Protein AF-0000000078521723 (afdb_homodimer)

Organism: Penicillium expansum (NCBI:txid27334)

Radius of gyration: 30.72 Å; Cα contacts (8 Å, |Δi|>4): 1959; chains: 2; bounding box: 68×156×64 Å

Secondary structure (DSSP, 8-state):
---------------------------------EEEEEE-SSSS---EEEE-TTS-EEEE-TT-SEEEEE-SS-EEEEEE-TT-SEEEEEEEEETTEEEEEEE-EETTEE-TT--EEEEEE-TT-----TTS-S-----EEEEEEE-TT-S-EEEEEESSTT--SEEEEEETTTTEEEEEETTT--EEEEE--GGGS--SSS-S--EEEEEEETTEEEEEETTTTEEEEEEB-TTT--B-S--EEEESS-----EEE-TTSSEEEEEETTTTEEEEEETTTTEEEEEEE-GGGTT--EEEE--STTTTTEEEEEEES-EETTTTEE-TT--EEEEEEE--/---------------------------------EEEEEE-SSSS---EEEE-TTS-EEEE-TT-SEEEEE-SS-EEEEEE-TT-SEEEEEEEEETTEEEEEEE-EETTEE-TT--EEEEEE-TT-----TTS-SS----EEEEEEE-TT-S-EEEEEESSTT-SSEEEEEETTTTEEEEEETTT--EEEEE--GGGS--SSS-S--EEEEEEETTEEEEEETTTTEEEEEEB-TTT--B-S--EEEESS-----EEE-TTSSEEEEEETTTTEEEEEETTTTEEEEEEE-GGGTT--EEEE--STTTTTEEEEEEES-EETTTTEE-TT--EEEEEEE--

Nearest PDB structures (foldseek):
  5b4x-assembly2_D  TM=8.135E-01  e=2.264E-08  Homo sapiens
  3p5c-assembly1_L  TM=7.476E-01  e=1.886E-07  Homo sapiens
  4qrj-assembly2_B  TM=5.671E-01  e=1.751E-06  Bacteroides uniformis ATCC 8492
  4ozu-assembly1_A  TM=4.598E-01  e=3.880E-05  Toxoplasma gondii
  2vdu-assembly2_B  TM=4.667E-01  e=4.567E-05  Saccharomyces cerevisiae

Sequence (680 aa):
MFATASILPALGVITLLLQASVVSSYPKTTTYPLTVIDEFTVPLTFENIATRHNGHLIVSSTASPTLYQVSPLEVVAIANIPGTTGLLGIAELEQDIFYVVAANVSSTSATPGSNAVWKVDLRGSASCSARKRASSLSATTSLVANITSAQLLNGMCRLEPNNNSTLLIADSAAGNVVKLNVETGAYETIIDEKSMKRLETGLQVAVNGIHVHESDLYFTNLNQGVFAKIPIELHNGTATGPTEVIVNNTAGDDFTMSKDGKKAWIAMNGQHSLVEVDVPGKTARVVVDSTYLASASAVSFGRTRLDRDSLYISSAGTLDPTLTRNSTATGGIVVRVDLPMFATASILPALGVITLLLQASVVSSYPKTTTYPLTVIDEFTVPLTFENIATRHNGHLIVSSTASPTLYQVSPLEVVAIANIPGTTGLLGIAELEQDIFYVVAANVSSTSATPGSNAVWKVDLRGSASCSARKRASSLSATTSLVANITSAQLLNGMCRLEPNNNSTLLIADSAAGNVVKLNVETGAYETIIDEKSMKRLETGLQVAVNGIHVHESDLYFTNLNQGVFAKIPIELHNGTATGPTEVIVNNTAGDDFTMSKDGKKAWIAMNGQHSLVEVDVPGKTARVVVDSTYLASASAVSFGRTRLDRDSLYISSAGTLDPTLTRNSTATGGIVVRVDLP

pLDDT: mean 86.61, std 20.84, range [22.61, 98.94]

Solvent-accessible surface area (backbone atoms only — not comparable to full-atom values): 33974 Å² total; per-residue (Å²): 138,82,78,78,79,79,79,75,79,80,79,75,76,77,75,75,73,74,72,74,71,77,70,74,78,64,72,94,53,81,62,48,51,74,43,82,46,47,78,30,77,71,46,49,36,24,39,15,42,41,55,38,77,80,52,35,31,37,38,20,9,55,70,28,34,45,34,32,33,47,38,45,87,49,73,45,55,31,38,74,51,80,95,38,40,8,21,32,16,55,34,66,52,46,92,51,32,31,36,36,31,32,22,36,58,52,94,62,36,28,48,81,50,42,27,29,37,30,38,38,40,39,72,78,46,55,89,68,65,81,79,80,58,77,79,49,62,56,38,52,70,46,82,42,33,75,40,49,88,46,43,23,65,31,20,31,23,45,53,41,96,87,37,67,43,41,36,38,31,19,18,17,52,70,8,31,31,33,37,33,33,62,83,78,37,50,68,46,81,54,44,76,48,77,84,24,31,55,59,96,57,74,62,60,37,4,17,27,14,42,45,53,53,87,54,27,40,33,34,18,12,31,31,68,11,25,33,30,34,28,35,31,39,72,90,77,59,37,65,75,57,70,74,44,77,47,40,68,88,34,44,20,32,16,48,39,64,43,94,85,60,47,35,34,41,29,14,20,46,72,63,17,24,35,32,37,31,37,51,88,75,42,43,72,42,63,28,34,81,40,75,72,21,17,25,11,22,12,31,25,57,36,59,17,49,77,32,59,58,25,35,36,32,17,3,10,26,47,65,29,74,92,62,76,32,33,39,91,85,33,10,18,25,37,35,37,35,42,60,134,137,84,79,78,79,77,78,75,79,79,78,75,78,77,75,77,73,75,74,73,72,76,70,73,77,63,72,93,50,77,63,48,51,73,44,81,47,47,78,30,77,71,47,47,36,23,38,15,44,41,56,38,76,78,53,35,32,38,38,20,9,54,69,28,33,46,33,32,34,47,38,48,86,47,73,43,56,30,39,73,51,83,96,38,42,8,20,32,16,55,33,66,53,46,92,51,33,31,36,36,31,34,21,36,58,52,94,62,36,29,48,83,51,42,26,28,36,31,37,39,40,40,73,80,45,55,86,68,66,80,79,80,57,78,84,48,61,55,37,51,72,45,81,41,34,75,40,49,88,46,43,23,64,32,21,32,25,45,52,43,95,88,39,66,44,40,36,39,31,19,18,16,50,69,8,32,31,34,37,36,33,61,84,77,37,49,67,46,80,55,44,78,48,76,84,24,31,54,60,96,58,74,62,58,37,5,18,27,14,44,44,53,54,90,54,28,41,32,35,18,14,30,30,69,11,26,33,31,35,29,35,31,40,72,91,76,60,36,65,75,55,71,75,43,76,47,40,68,87,33,45,19,31,17,49,38,63,44,95,85,58,48,35,34,41,30,14,21,46,72,62,16,24,36,32,38,30,38,51,86,74,42,42,74,43,58,29,33,81,40,73,72,21,17,25,10,22,12,31,26,57,37,58,17,49,77,30,60,58,25,34,38,32,16,3,9,28,48,65,29,75,92,62,76,32,32,38,88,86,33,9,18,26,37,34,37,35,42,58,131

InterPro domains:
  IPR011042 Six-bladed beta-propeller, TolB-like [G3DSA:2.120.10.30] (28-340)
  IPR052998 Hetero-Diels-Alderase-like [PTHR42060] (20-339)

Structure (mmCIF, N/CA/C/O backbone):
data_AF-0000000078521723-model_v1
#
loop_
_entity.id
_entity.type
_entity.pdbx_description
1 polymer 'Six-bladed beta-propeller, TolB-like protein'
#
loop_
_atom_site.group_PDB
_atom_site.id
_atom_site.type_symbol
_atom_site.label_atom_id
_atom_site.label_alt_id
_atom_site.label_comp_id
_atom_site.label_asym_id
_atom_site.label_entity_id
_atom_site.label_seq_id
_atom_site.pdbx_PDB_ins_code
_atom_site.Cartn_x
_atom_site.Cartn_y
_atom_site.Cartn_z
_atom_site.occupancy
_atom_site.B_iso_or_equiv
_atom_site.auth_seq_id
_atom_site.auth_comp_id
_atom_site.auth_asym_id
_atom_site.auth_atom_id
_atom_site.pdbx_PDB_model_num
ATOM 1 N N . MET A 1 1 ? 43.062 -75.188 13.734 1 26.23 1 MET A N 1
ATOM 2 C CA . MET A 1 1 ? 43.219 -73.812 14.242 1 26.23 1 MET A CA 1
ATOM 3 C C . MET A 1 1 ? 42.969 -72.812 13.125 1 26.23 1 MET A C 1
ATOM 5 O O . MET A 1 1 ? 43.875 -72.562 12.336 1 26.23 1 MET A O 1
ATOM 9 N N . PHE A 1 2 ? 41.75 -72.812 12.484 1 22.61 2 PHE A N 1
ATOM 10 C CA . PHE A 1 2 ? 41.25 -72.188 11.258 1 22.61 2 PHE A CA 1
ATOM 11 C C . PHE A 1 2 ? 41.156 -70.688 11.406 1 22.61 2 PHE A C 1
ATOM 13 O O . PHE A 1 2 ? 40.5 -70.188 12.305 1 22.61 2 PHE A O 1
ATOM 20 N N . ALA A 1 3 ? 42.312 -70 11.094 1 30 3 ALA A N 1
ATOM 21 C CA . ALA A 1 3 ? 42.594 -68.562 11.055 1 30 3 ALA A CA 1
ATOM 22 C C . ALA A 1 3 ? 41.594 -67.812 10.18 1 30 3 ALA A C 1
ATOM 24 O O . ALA A 1 3 ? 41.469 -68.062 8.977 1 30 3 ALA A O 1
ATOM 25 N N . THR A 1 4 ? 40.344 -67.562 10.703 1 29.31 4 THR A N 1
ATOM 26 C CA . THR A 1 4 ? 39.219 -66.875 10.008 1 29.31 4 THR A CA 1
ATOM 27 C C . THR A 1 4 ? 39.625 -65.5 9.508 1 29.31 4 THR A C 1
ATOM 29 O O . THR A 1 4 ? 40.125 -64.688 10.281 1 29.31 4 THR A O 1
ATOM 32 N N . ALA A 1 5 ? 40.094 -65.375 8.266 1 33.34 5 ALA A N 1
ATOM 33 C CA . ALA A 1 5 ? 40.562 -64.188 7.531 1 33.34 5 ALA A CA 1
ATOM 34 C C . ALA A 1 5 ? 39.5 -63.094 7.496 1 33.34 5 ALA A C 1
ATOM 36 O O . ALA A 1 5 ? 38.375 -63.312 7.02 1 33.34 5 ALA A O 1
ATOM 37 N N . SER A 1 6 ? 39.406 -62.219 8.477 1 30.69 6 SER A N 1
ATOM 38 C CA . SER A 1 6 ? 38.5 -61.062 8.664 1 30.69 6 SER A CA 1
ATOM 39 C C . SER A 1 6 ? 38.625 -60.094 7.504 1 30.69 6 SER A C 1
ATOM 41 O O . SER A 1 6 ? 39.719 -59.562 7.238 1 30.69 6 SER A O 1
ATOM 43 N N . ILE A 1 7 ? 37.969 -60.281 6.359 1 32.66 7 ILE A N 1
ATOM 44 C CA . ILE A 1 7 ? 38 -59.375 5.195 1 32.66 7 ILE A CA 1
ATOM 45 C C . ILE A 1 7 ? 37.469 -58 5.594 1 32.66 7 ILE A C 1
ATOM 47 O O . ILE A 1 7 ? 36.312 -57.875 6.062 1 32.66 7 ILE A O 1
ATOM 51 N N . LEU A 1 8 ? 38.281 -57.062 6.043 1 32.5 8 LEU A N 1
ATOM 52 C CA . LEU A 1 8 ? 37.906 -55.719 6.402 1 32.5 8 LEU A CA 1
ATOM 53 C C . LEU A 1 8 ? 37.312 -54.969 5.203 1 32.5 8 LEU A C 1
ATOM 55 O O . LEU A 1 8 ? 37.906 -54.969 4.125 1 32.5 8 LEU A O 1
ATOM 59 N N . PRO A 1 9 ? 35.969 -54.719 5.156 1 32.53 9 PRO A N 1
ATOM 60 C CA . PRO A 1 9 ? 35.312 -54 4.051 1 32.53 9 PRO A CA 1
ATOM 61 C C . PRO A 1 9 ? 35.906 -52.625 3.803 1 32.53 9 PRO A C 1
ATOM 63 O O . PRO A 1 9 ? 36.406 -52 4.734 1 32.53 9 PRO A O 1
ATOM 66 N N . ALA A 1 10 ? 36.594 -52.375 2.668 1 32.25 10 ALA A N 1
ATOM 67 C CA . ALA A 1 10 ? 37.125 -51.094 2.176 1 32.25 10 ALA A CA 1
ATOM 68 C C . ALA A 1 10 ? 36.031 -50.031 2.188 1 32.25 10 ALA A C 1
ATOM 70 O O . ALA A 1 10 ? 34.938 -50.219 1.638 1 32.25 10 ALA A O 1
ATOM 71 N N . LEU A 1 11 ? 35.969 -49.156 3.219 1 31.72 11 LEU A N 1
ATOM 72 C CA . LEU A 1 11 ? 35.156 -47.969 3.338 1 31.72 11 LEU A CA 1
ATOM 73 C C . LEU A 1 11 ? 35.344 -47.062 2.131 1 31.72 11 LEU A C 1
ATOM 75 O O . LEU A 1 11 ? 36.438 -46.531 1.922 1 31.72 11 LEU A O 1
ATOM 79 N N . GLY A 1 12 ? 34.656 -47.344 0.99 1 28.91 12 GLY A N 1
ATOM 80 C CA . GLY A 1 12 ? 34.656 -46.406 -0.133 1 28.91 12 GLY A CA 1
ATOM 81 C C . GLY A 1 12 ? 34.312 -45 0.262 1 28.91 12 GLY A C 1
ATOM 82 O O . GLY A 1 12 ? 33.312 -44.75 0.897 1 28.91 12 GLY A O 1
ATOM 83 N N . VAL A 1 13 ? 35.375 -44.125 0.455 1 32.94 13 VAL A N 1
ATOM 84 C CA . VAL A 1 13 ? 35.219 -42.719 0.673 1 32.94 13 VAL A CA 1
ATOM 85 C C . VAL A 1 13 ? 34.375 -42.094 -0.443 1 32.94 13 VAL A C 1
ATOM 87 O O . VAL A 1 13 ? 34.75 -42.156 -1.616 1 32.94 13 VAL A O 1
ATOM 90 N N . ILE A 1 14 ? 33.094 -42 -0.205 1 30.11 14 ILE A N 1
ATOM 91 C CA . ILE A 1 14 ? 32.219 -41.219 -1.077 1 30.11 14 ILE A CA 1
ATOM 92 C C . ILE A 1 14 ? 32.75 -39.781 -1.126 1 30.11 14 ILE A C 1
ATOM 94 O O . ILE A 1 14 ? 32.812 -39.094 -0.101 1 30.11 14 ILE A O 1
ATOM 98 N N . THR A 1 15 ? 33.656 -39.5 -2.084 1 32.62 15 THR A N 1
ATOM 99 C CA . THR A 1 15 ? 34 -38.125 -2.355 1 32.62 15 THR A CA 1
ATOM 100 C C . THR A 1 15 ? 32.75 -37.281 -2.652 1 32.62 15 THR A C 1
ATOM 102 O O . THR A 1 15 ? 32.062 -37.562 -3.627 1 32.62 15 THR A O 1
ATOM 105 N N . LEU A 1 16 ? 32.25 -36.719 -1.622 1 30.48 16 LEU A N 1
ATOM 106 C CA . LEU A 1 16 ? 31.266 -35.656 -1.803 1 30.48 16 LEU A CA 1
ATOM 107 C C . LEU A 1 16 ? 31.797 -34.594 -2.742 1 30.48 16 LEU A C 1
ATOM 109 O O . LEU A 1 16 ? 32.75 -33.875 -2.406 1 30.48 16 LEU A O 1
ATOM 113 N N . LEU A 1 17 ? 31.656 -34.875 -4.023 1 32.88 17 LEU A N 1
ATOM 114 C CA . LEU A 1 17 ? 31.875 -33.781 -4.949 1 32.88 17 LEU A CA 1
ATOM 115 C C . LEU A 1 17 ? 31.016 -32.562 -4.559 1 32.88 17 LEU A C 1
ATOM 117 O O . LEU A 1 17 ? 29.781 -32.656 -4.57 1 32.88 17 LEU A O 1
ATOM 121 N N . LEU A 1 18 ? 31.625 -31.672 -3.826 1 33.16 18 LEU A N 1
ATOM 122 C CA . LEU A 1 18 ? 31.094 -30.328 -3.682 1 33.16 18 LEU A CA 1
ATOM 123 C C . LEU A 1 18 ? 30.781 -29.703 -5.047 1 33.16 18 LEU A C 1
ATOM 125 O O . LEU A 1 18 ? 31.703 -29.438 -5.828 1 33.16 18 LEU A O 1
ATOM 129 N N . GLN A 1 19 ? 29.688 -30.016 -5.582 1 27.45 19 GLN A N 1
ATOM 130 C CA . GLN A 1 19 ? 29.281 -29.172 -6.699 1 27.45 19 GLN A CA 1
ATOM 131 C C . GLN A 1 19 ? 29.328 -27.703 -6.316 1 27.45 19 GLN A C 1
ATOM 133 O O . GLN A 1 19 ? 28.641 -27.266 -5.387 1 27.45 19 GLN A O 1
ATOM 138 N N . ALA A 1 20 ? 30.453 -27.047 -6.746 1 34.84 20 ALA A N 1
ATOM 139 C CA . ALA A 1 20 ? 30.484 -25.594 -6.785 1 34.84 20 ALA A CA 1
ATOM 140 C C . ALA A 1 20 ? 29.234 -25.031 -7.441 1 34.84 20 ALA A C 1
ATOM 142 O O . ALA A 1 20 ? 28.969 -25.266 -8.625 1 34.84 20 ALA A O 1
ATOM 143 N N . SER A 1 21 ? 28.281 -24.719 -6.613 1 31.94 21 SER A N 1
ATOM 144 C CA . SER A 1 21 ? 27.188 -23.875 -7.121 1 31.94 21 SER A CA 1
ATOM 145 C C . SER A 1 21 ? 27.734 -22.734 -7.977 1 31.94 21 SER A C 1
ATOM 147 O O . SER A 1 21 ? 28.562 -21.938 -7.512 1 31.94 21 SER A O 1
ATOM 149 N N . VAL A 1 22 ? 27.828 -22.953 -9.188 1 34.53 22 VAL A N 1
ATOM 150 C CA . VAL A 1 22 ? 28.078 -21.812 -10.062 1 34.53 22 VAL A CA 1
ATOM 151 C C . VAL A 1 22 ? 27.141 -20.656 -9.68 1 34.53 22 VAL A C 1
ATOM 153 O O . VAL A 1 22 ? 25.922 -20.75 -9.867 1 34.53 22 VAL A O 1
ATOM 156 N N . VAL A 1 23 ? 27.625 -19.875 -8.727 1 36.44 23 VAL A N 1
ATOM 157 C CA . VAL A 1 23 ? 27.016 -18.562 -8.547 1 36.44 23 VAL A CA 1
ATOM 158 C C . VAL A 1 23 ? 27.125 -17.766 -9.844 1 36.44 23 VAL A C 1
ATOM 160 O O . VAL A 1 23 ? 28.234 -17.406 -10.266 1 36.44 23 VAL A O 1
ATOM 163 N N . SER A 1 24 ? 26.25 -18 -10.742 1 36.44 24 SER A N 1
ATOM 164 C CA . SER A 1 24 ? 26.219 -17 -11.805 1 36.44 24 SER A CA 1
ATOM 165 C C . SER A 1 24 ? 26.25 -15.594 -11.227 1 36.44 24 SER A C 1
ATOM 167 O O . SER A 1 24 ? 25.453 -15.25 -10.352 1 36.44 24 SER A O 1
ATOM 169 N N . SER A 1 25 ? 27.375 -15.008 -11.273 1 38.09 25 SER A N 1
ATOM 170 C CA . SER A 1 25 ? 27.594 -13.625 -10.867 1 38.09 25 SER A CA 1
ATOM 171 C C . SER A 1 25 ? 26.641 -12.68 -11.586 1 38.09 25 SER A C 1
ATOM 173 O O . SER A 1 25 ? 26.828 -12.383 -12.766 1 38.09 25 SER A O 1
ATOM 175 N N . TYR A 1 26 ? 25.422 -12.68 -11.289 1 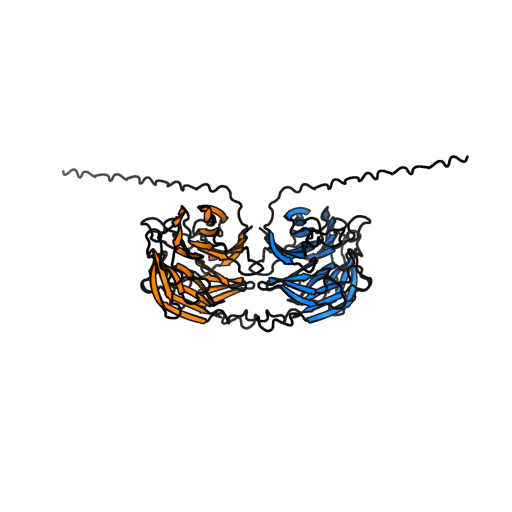42.16 26 TYR A N 1
ATOM 176 C CA . TYR A 1 26 ? 24.641 -11.555 -11.773 1 42.16 26 TYR A CA 1
ATOM 177 C C . TYR A 1 26 ? 25.203 -10.234 -11.266 1 42.16 26 TYR A C 1
ATOM 179 O O . TYR A 1 26 ? 25.656 -10.141 -10.125 1 42.16 26 TYR A O 1
ATOM 187 N N . PRO A 1 27 ? 25.656 -9.297 -12.109 1 42.06 27 PRO A N 1
ATOM 188 C CA . PRO A 1 27 ? 26.109 -8 -11.594 1 42.06 27 PRO A CA 1
ATOM 189 C C . PRO A 1 27 ? 25.172 -7.43 -10.531 1 42.06 27 PRO A C 1
ATOM 191 O O . PRO A 1 27 ? 23.969 -7.711 -10.547 1 42.06 27 PRO A O 1
ATOM 194 N N . LYS A 1 28 ? 25.797 -6.832 -9.547 1 44.66 28 LYS A N 1
ATOM 195 C CA . LYS A 1 28 ? 25.109 -6.27 -8.391 1 44.66 28 LYS A CA 1
ATOM 196 C C . LYS A 1 28 ? 24.141 -5.16 -8.82 1 44.66 28 LYS A C 1
ATOM 198 O O . LYS A 1 28 ? 24.578 -4.066 -9.18 1 44.66 28 LYS A O 1
ATOM 203 N N . THR A 1 29 ? 23.031 -5.41 -9.719 1 50.5 29 THR A N 1
ATOM 204 C CA . THR A 1 29 ? 21.938 -4.582 -10.219 1 50.5 29 THR A CA 1
ATOM 205 C C . THR A 1 29 ? 21.156 -3.977 -9.062 1 50.5 29 THR A C 1
ATOM 207 O O . THR A 1 29 ? 21.203 -4.477 -7.938 1 50.5 29 THR A O 1
ATOM 210 N N . THR A 1 30 ? 20.547 -2.877 -9.406 1 59.28 30 THR A N 1
ATOM 211 C CA . THR A 1 30 ? 19.656 -2.049 -8.609 1 59.28 30 THR A CA 1
ATOM 212 C C . THR A 1 30 ? 18.562 -2.9 -7.953 1 59.28 30 THR A C 1
ATOM 214 O O . THR A 1 30 ? 17.812 -3.584 -8.641 1 59.28 30 THR A O 1
ATOM 217 N N . THR A 1 31 ? 18.625 -3.146 -6.645 1 83.44 31 THR A N 1
ATOM 218 C CA . THR A 1 31 ? 17.719 -3.947 -5.828 1 83.44 31 THR A CA 1
ATOM 219 C C . THR A 1 31 ? 16.422 -3.191 -5.562 1 83.44 31 THR A C 1
ATOM 221 O O . THR A 1 31 ? 16.438 -2.008 -5.219 1 83.44 31 THR A O 1
ATOM 224 N N . TYR A 1 32 ? 15.273 -3.754 -6.164 1 92.62 32 TYR A N 1
ATOM 225 C CA . TYR A 1 32 ? 13.953 -3.215 -5.836 1 92.62 32 TYR A CA 1
ATOM 226 C C . TYR A 1 32 ? 13.734 -3.205 -4.328 1 92.62 32 TYR A C 1
ATOM 228 O O . TYR A 1 32 ? 14.25 -4.059 -3.611 1 92.62 32 TYR A O 1
ATOM 236 N N . PRO A 1 33 ? 13.055 -2.113 -3.891 1 90.75 33 PRO A N 1
ATOM 237 C CA . PRO A 1 33 ? 12.742 -2.076 -2.457 1 90.75 33 PRO A CA 1
ATOM 238 C C . PRO A 1 33 ? 11.758 -3.164 -2.037 1 90.75 33 PRO A C 1
ATOM 240 O O . PRO A 1 33 ? 10.75 -3.381 -2.715 1 90.75 33 PRO A O 1
ATOM 243 N N . LEU A 1 34 ? 12.047 -3.848 -0.942 1 93.94 34 LEU A N 1
ATOM 244 C CA . 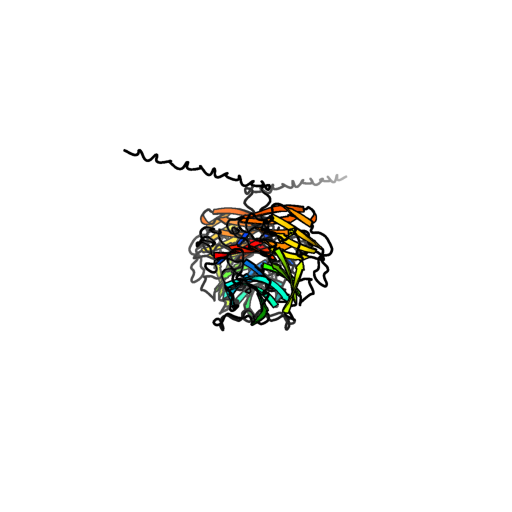LEU A 1 34 ? 11.195 -4.891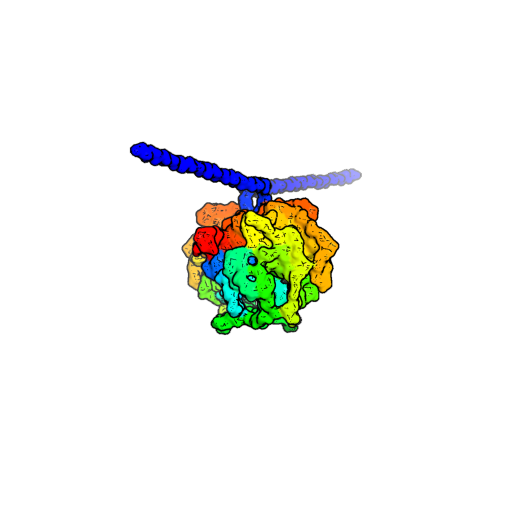 -0.384 1 93.94 34 LEU A CA 1
ATOM 245 C C . LEU A 1 34 ? 10.664 -4.484 0.987 1 93.94 34 LEU A C 1
ATOM 247 O O . LEU A 1 34 ? 11.414 -3.973 1.82 1 93.94 34 LEU A O 1
ATOM 251 N N . THR A 1 35 ? 9.367 -4.582 1.174 1 93 35 THR A N 1
ATOM 252 C CA . THR A 1 35 ? 8.703 -4.371 2.455 1 93 35 THR A CA 1
ATOM 253 C C . THR A 1 35 ? 7.984 -5.637 2.91 1 93 35 THR A C 1
ATOM 255 O O . THR A 1 35 ? 7.258 -6.258 2.133 1 93 35 THR A O 1
ATOM 258 N N . VAL A 1 36 ? 8.219 -6.059 4.168 1 92.88 36 VAL A N 1
ATOM 259 C CA . VAL A 1 36 ? 7.508 -7.211 4.715 1 92.88 36 VAL A CA 1
ATOM 260 C C . VAL A 1 36 ? 6.094 -6.801 5.121 1 92.88 36 VAL A C 1
ATOM 262 O O . VAL A 1 36 ? 5.914 -5.906 5.949 1 92.88 36 VAL A O 1
ATOM 265 N N . ILE A 1 37 ? 5.113 -7.418 4.535 1 94.94 37 ILE A N 1
ATOM 266 C CA . ILE A 1 37 ? 3.717 -7.121 4.836 1 94.94 37 ILE A CA 1
ATOM 267 C C . ILE A 1 37 ? 3.279 -7.898 6.074 1 94.94 37 ILE A C 1
ATOM 269 O O . ILE A 1 37 ? 2.627 -7.344 6.965 1 94.94 37 ILE A O 1
ATOM 273 N N . ASP A 1 38 ? 3.6 -9.18 6.062 1 90.75 38 ASP A N 1
ATOM 274 C CA . ASP A 1 38 ? 3.234 -9.977 7.23 1 90.75 38 ASP A CA 1
ATOM 275 C C . ASP A 1 38 ? 4.012 -11.289 7.262 1 90.75 38 ASP A C 1
ATOM 277 O O . ASP A 1 38 ? 4.461 -11.781 6.223 1 90.75 38 ASP A O 1
ATOM 281 N N . GLU A 1 39 ? 4.16 -11.75 8.461 1 88.5 39 GLU A N 1
ATOM 282 C CA . GLU A 1 39 ? 4.715 -13.07 8.75 1 88.5 39 GLU A CA 1
ATOM 283 C C . GLU A 1 39 ? 3.754 -13.906 9.586 1 88.5 39 GLU A C 1
ATOM 285 O O . GLU A 1 39 ? 3.285 -13.461 10.641 1 88.5 39 GLU A O 1
ATOM 290 N N . PHE A 1 40 ? 3.584 -15.109 9.078 1 85.88 40 PHE A N 1
ATOM 291 C CA . PHE A 1 40 ? 2.619 -15.984 9.727 1 85.88 40 PHE A CA 1
ATOM 292 C C . PHE A 1 40 ? 3.326 -17.109 10.477 1 85.88 40 PHE A C 1
ATOM 294 O O . PHE A 1 40 ? 4.387 -17.578 10.055 1 85.88 40 PHE A O 1
ATOM 301 N N . THR A 1 41 ? 2.689 -17.469 11.578 1 81.06 41 THR A N 1
ATOM 302 C CA . THR A 1 41 ? 3.186 -18.656 12.258 1 81.06 41 THR A CA 1
ATOM 303 C C . THR A 1 41 ? 2.619 -19.922 11.617 1 81.06 41 THR A C 1
ATOM 305 O O . THR A 1 41 ? 3.312 -20.938 11.516 1 81.06 41 THR A O 1
ATOM 308 N N . VAL A 1 42 ? 1.354 -19.828 11.289 1 81.44 42 VAL A N 1
ATOM 309 C CA . VAL A 1 42 ? 0.663 -20.891 10.555 1 81.44 42 VAL A CA 1
ATOM 310 C C . VAL A 1 42 ? -0.197 -20.281 9.453 1 81.44 42 VAL A C 1
ATOM 312 O O . VAL A 1 42 ? -0.833 -19.25 9.656 1 81.44 42 VAL A O 1
ATOM 315 N N . PRO A 1 43 ? -0.241 -20.859 8.32 1 83.75 43 PRO A N 1
ATOM 316 C CA . PRO A 1 43 ? 0.446 -22.078 7.891 1 83.75 43 PRO A CA 1
ATOM 317 C C . PRO A 1 43 ? 1.94 -21.859 7.66 1 83.75 43 PRO A C 1
ATOM 319 O O . PRO A 1 43 ? 2.41 -20.719 7.652 1 83.75 43 PRO A O 1
ATOM 322 N N . LEU A 1 44 ? 2.609 -22.938 7.379 1 78.56 44 LEU A N 1
ATOM 323 C CA . LEU A 1 44 ? 4.066 -22.938 7.332 1 78.56 44 LEU A CA 1
ATOM 324 C C . LEU A 1 44 ? 4.566 -22.328 6.023 1 78.56 44 LEU A C 1
ATOM 326 O O . LEU A 1 44 ? 5.738 -21.969 5.914 1 78.56 44 LEU A O 1
ATOM 330 N N . THR A 1 45 ? 3.75 -22.297 5.102 1 88.56 45 THR A N 1
ATOM 331 C CA . THR A 1 45 ? 4.16 -21.734 3.818 1 88.56 45 THR A CA 1
ATOM 332 C C . THR A 1 45 ? 2.965 -21.141 3.078 1 88.56 45 THR A C 1
ATOM 334 O O . THR A 1 45 ? 1.821 -21.531 3.328 1 88.56 45 THR A O 1
ATOM 337 N N . PHE A 1 46 ? 3.314 -20.234 2.205 1 94.75 46 PHE A N 1
ATOM 338 C CA . PHE A 1 46 ? 2.342 -19.812 1.202 1 94.75 46 PHE A CA 1
ATOM 339 C C . PHE A 1 46 ? 2.777 -20.25 -0.19 1 94.75 46 PHE A C 1
ATOM 341 O O . PHE A 1 46 ? 3.961 -20.188 -0.526 1 94.75 46 PHE A O 1
ATOM 348 N N . GLU A 1 47 ? 1.801 -20.75 -0.885 1 95.88 47 GLU A N 1
ATOM 349 C CA . GLU A 1 47 ? 2.09 -21.344 -2.186 1 95.88 47 GLU A CA 1
ATOM 350 C C . GLU A 1 47 ? 1.725 -20.391 -3.322 1 95.88 47 GLU A C 1
ATOM 352 O O . GLU A 1 47 ? 2.371 -20.391 -4.371 1 95.88 47 GLU A O 1
ATOM 357 N N . ASN A 1 48 ? 0.636 -19.75 -3.227 1 98.69 48 ASN A N 1
ATOM 358 C CA . ASN A 1 48 ? 0.195 -18.828 -4.273 1 98.69 48 ASN A CA 1
ATOM 359 C C . ASN A 1 48 ? -0.459 -17.578 -3.689 1 98.69 48 ASN A C 1
ATOM 361 O O . ASN A 1 48 ? -0.825 -17.562 -2.514 1 98.69 48 ASN A O 1
ATOM 365 N N . ILE A 1 49 ? -0.487 -16.547 -4.543 1 98.81 49 ILE A N 1
ATOM 366 C CA . ILE A 1 49 ? -1.039 -15.266 -4.121 1 98.81 49 ILE A CA 1
ATOM 367 C C . ILE A 1 49 ? -1.779 -14.617 -5.285 1 98.81 49 ILE A C 1
ATOM 369 O O . ILE A 1 49 ? -1.337 -14.695 -6.434 1 98.81 49 ILE A O 1
ATOM 373 N N . ALA A 1 50 ? -2.898 -14.047 -5 1 98.81 50 ALA A N 1
ATOM 374 C CA . ALA A 1 50 ? -3.67 -13.242 -5.941 1 98.81 50 ALA A CA 1
ATOM 375 C C . ALA A 1 50 ? -4.16 -11.953 -5.285 1 98.81 50 ALA A C 1
ATOM 377 O O . ALA A 1 50 ? -4.402 -11.914 -4.078 1 98.81 50 ALA A O 1
ATOM 378 N N . THR A 1 51 ? -4.238 -10.961 -6.098 1 98.44 51 THR A N 1
ATOM 379 C CA . THR A 1 51 ? -4.703 -9.664 -5.617 1 98.44 51 THR A CA 1
ATOM 380 C C . THR A 1 51 ? -6.129 -9.398 -6.082 1 98.44 51 THR A C 1
ATOM 382 O O . THR A 1 51 ? -6.43 -9.492 -7.273 1 98.44 51 THR A O 1
ATOM 385 N N . ARG A 1 52 ? -7.027 -9.062 -5.145 1 97.12 52 ARG A N 1
ATOM 386 C CA . ARG A 1 52 ? -8.383 -8.648 -5.484 1 97.12 52 ARG A CA 1
ATOM 387 C C . ARG A 1 52 ? -8.398 -7.227 -6.043 1 97.12 52 ARG A C 1
ATOM 389 O O . ARG A 1 52 ? -7.449 -6.469 -5.852 1 97.12 52 ARG A O 1
ATOM 396 N N . HIS A 1 53 ? -9.562 -6.926 -6.668 1 95.75 53 HIS A N 1
ATOM 397 C CA . HIS A 1 53 ? -9.68 -5.605 -7.277 1 95.75 53 HIS A CA 1
ATOM 398 C C . HIS A 1 53 ? -9.594 -4.504 -6.227 1 95.75 53 HIS A C 1
ATOM 400 O O . HIS A 1 53 ? -9.195 -3.377 -6.531 1 95.75 53 HIS A O 1
ATOM 406 N N . ASN A 1 54 ? -9.93 -4.742 -5 1 92.56 54 ASN A N 1
ATOM 407 C CA . ASN A 1 54 ? -9.938 -3.74 -3.939 1 92.56 54 ASN A CA 1
ATOM 408 C C . ASN A 1 54 ? -8.594 -3.684 -3.219 1 92.56 54 ASN A C 1
ATOM 410 O O . ASN A 1 54 ? -8.445 -2.969 -2.227 1 92.56 54 ASN A O 1
ATOM 414 N N . GLY A 1 55 ? -7.707 -4.535 -3.619 1 95.44 55 GLY A N 1
ATOM 415 C CA . GLY A 1 55 ? -6.359 -4.48 -3.076 1 95.44 55 GLY A CA 1
ATOM 416 C C . GLY A 1 55 ? -6.102 -5.531 -2.016 1 95.44 55 GLY A C 1
ATOM 417 O O . GLY A 1 55 ? -4.98 -5.668 -1.526 1 95.44 55 GLY A O 1
ATOM 418 N N . HIS A 1 56 ? -7.137 -6.305 -1.646 1 95.94 56 HIS A N 1
ATOM 419 C CA . HIS A 1 56 ? -6.914 -7.387 -0.69 1 95.94 56 HIS A CA 1
ATOM 420 C C . HIS A 1 56 ? -6.172 -8.547 -1.336 1 95.94 56 HIS A C 1
ATOM 422 O O . HIS A 1 56 ? -6.312 -8.797 -2.537 1 95.94 56 HIS A O 1
ATOM 428 N N . LEU A 1 57 ? -5.367 -9.211 -0.514 1 97.75 57 LEU A N 1
ATOM 429 C CA . LEU A 1 57 ? -4.559 -10.312 -1.012 1 97.75 57 LEU A CA 1
ATOM 430 C C . LEU A 1 57 ? -5.141 -11.656 -0.572 1 97.75 57 LEU A C 1
ATOM 432 O O . LEU A 1 57 ? -5.566 -11.805 0.575 1 97.75 57 LEU A O 1
ATOM 436 N N . ILE A 1 58 ? -5.172 -12.586 -1.51 1 97.56 58 ILE A N 1
ATOM 437 C CA . ILE A 1 58 ? -5.559 -13.969 -1.215 1 97.56 58 ILE A CA 1
ATOM 438 C C . ILE A 1 58 ? -4.336 -14.875 -1.317 1 97.56 58 ILE A C 1
ATOM 440 O O . ILE A 1 58 ? -3.566 -14.789 -2.277 1 97.56 58 ILE A O 1
ATOM 444 N N . VAL A 1 59 ? -4.223 -15.719 -0.279 1 97.94 59 VAL A N 1
ATOM 445 C CA . VAL A 1 59 ? -3.051 -16.594 -0.292 1 97.94 59 VAL A CA 1
ATOM 446 C C . VAL A 1 59 ? -3.471 -18.031 -0.026 1 97.94 59 VAL A C 1
ATOM 448 O O . VAL A 1 59 ? -4.375 -18.281 0.773 1 97.94 59 VAL A O 1
ATOM 451 N N . SER A 1 60 ? -2.84 -18.953 -0.725 1 98.06 60 SER A N 1
ATOM 452 C CA . SER A 1 60 ? -3.018 -20.391 -0.524 1 98.06 60 SER A CA 1
ATOM 453 C C . SER A 1 60 ? -1.769 -21.031 0.082 1 98.06 60 SER A C 1
ATOM 455 O O . SER A 1 60 ? -0.703 -20.406 0.106 1 98.06 60 SER A O 1
ATOM 457 N N . SER A 1 61 ? -1.956 -22.219 0.566 1 95.56 61 SER A N 1
ATOM 458 C CA . SER A 1 61 ? -0.864 -22.969 1.175 1 95.56 61 SER A CA 1
ATOM 459 C C . SER A 1 61 ? -0.962 -24.453 0.843 1 95.56 61 SER A C 1
ATOM 461 O O . SER A 1 61 ? -2.053 -25.031 0.863 1 95.56 61 SER A O 1
ATOM 463 N N . THR A 1 62 ? 0.205 -25 0.615 1 93.81 62 THR A N 1
ATOM 464 C CA . THR A 1 62 ? 0.234 -26.438 0.37 1 93.81 62 THR A CA 1
ATOM 465 C C . THR A 1 62 ? 0.062 -27.219 1.675 1 93.81 62 THR A C 1
ATOM 467 O O . THR A 1 62 ? -0.059 -28.453 1.663 1 93.81 62 THR A O 1
ATOM 470 N N . ALA A 1 63 ? 0.017 -26.5 2.752 1 91.56 63 ALA A N 1
ATOM 471 C CA . ALA A 1 63 ? -0.046 -27.156 4.062 1 91.56 63 ALA A CA 1
ATOM 472 C C . ALA A 1 63 ? -1.333 -26.781 4.793 1 91.56 63 ALA A C 1
ATOM 474 O O . ALA A 1 63 ? -1.411 -26.891 6.02 1 91.56 63 ALA A O 1
ATOM 475 N N . SER A 1 64 ? -2.26 -26.328 4.066 1 93.44 64 SER A N 1
ATOM 476 C CA . SER A 1 64 ? -3.525 -25.938 4.68 1 93.44 64 SER A CA 1
ATOM 477 C C . SER A 1 64 ? -4.668 -26 3.674 1 93.44 64 SER A C 1
ATOM 479 O O . SER A 1 64 ? -4.504 -25.609 2.518 1 93.44 64 SER A O 1
ATOM 481 N N . PRO A 1 65 ? -5.84 -26.438 4.117 1 96.44 65 PRO A N 1
ATOM 482 C CA . PRO A 1 65 ? -7.02 -26.391 3.25 1 96.44 65 PRO A CA 1
ATOM 483 C C . PRO A 1 65 ? -7.703 -25.031 3.25 1 96.44 65 PRO A C 1
ATOM 485 O O . PRO A 1 65 ? -8.758 -24.859 2.631 1 96.44 65 PRO A O 1
ATOM 488 N N . THR A 1 66 ? -7.117 -24.094 3.953 1 95.81 66 THR A N 1
ATOM 489 C CA . THR A 1 66 ? -7.75 -22.797 4.18 1 95.81 66 THR A CA 1
ATOM 490 C C . THR A 1 66 ? -7.168 -21.75 3.238 1 95.81 66 THR A C 1
ATOM 492 O O . THR A 1 66 ? -5.953 -21.688 3.039 1 95.81 66 THR A O 1
ATOM 495 N N . LEU A 1 67 ? -8.062 -21.016 2.598 1 96.5 67 LEU A N 1
ATOM 496 C CA . LEU A 1 67 ? -7.68 -19.812 1.876 1 96.5 67 LEU A CA 1
ATOM 497 C C . LEU A 1 67 ? -7.742 -18.594 2.787 1 96.5 67 LEU A C 1
ATOM 499 O O . LEU A 1 67 ? -8.742 -18.375 3.475 1 96.5 67 LEU A O 1
ATOM 503 N N . TYR A 1 68 ? -6.66 -17.797 2.756 1 95.06 68 TYR A N 1
ATOM 504 C CA . TYR A 1 68 ? -6.594 -16.625 3.629 1 95.06 68 TYR A CA 1
ATOM 505 C C . TYR A 1 68 ? -6.645 -15.336 2.816 1 95.06 68 TYR A C 1
ATOM 507 O O . TYR A 1 68 ? -6.234 -15.312 1.655 1 95.06 68 TYR A O 1
ATOM 515 N N . GLN A 1 69 ? -7.18 -14.352 3.471 1 94.38 69 GLN A N 1
ATOM 516 C CA . GLN A 1 69 ? -7.133 -12.992 2.932 1 94.38 69 GLN A CA 1
ATOM 517 C C . GLN A 1 69 ? -6.34 -12.062 3.85 1 94.38 69 GLN A C 1
ATOM 519 O O . GLN A 1 69 ? -6.559 -12.047 5.062 1 94.38 69 GLN A O 1
ATOM 524 N N . VAL A 1 70 ? -5.379 -11.406 3.256 1 94.56 70 VAL A N 1
ATOM 525 C CA . VAL A 1 70 ? -4.656 -10.328 3.93 1 94.56 70 VAL A CA 1
ATOM 526 C C . VAL A 1 70 ? -5.215 -8.977 3.494 1 94.56 70 VAL A C 1
ATOM 528 O O . VAL A 1 70 ? -5.113 -8.609 2.322 1 94.56 70 VAL A O 1
ATOM 531 N N . SER A 1 71 ? -5.852 -8.312 4.391 1 92.44 71 SER A N 1
ATOM 532 C CA . SER A 1 71 ? -6.449 -7.004 4.148 1 92.44 71 SER A CA 1
ATOM 533 C C . SER A 1 71 ? -5.84 -5.938 5.055 1 92.44 71 SER A C 1
ATOM 535 O O . SER A 1 71 ? -5.016 -6.25 5.918 1 92.44 71 SER A O 1
ATOM 537 N N . PRO A 1 72 ? -6.176 -4.625 4.77 1 89.5 72 PRO A N 1
ATOM 538 C CA . PRO A 1 72 ? -5.559 -3.541 5.539 1 89.5 72 PRO A CA 1
ATOM 539 C C . PRO A 1 72 ? -5.715 -3.727 7.047 1 89.5 72 PRO A C 1
ATOM 541 O O . PRO A 1 72 ? -4.793 -3.418 7.809 1 89.5 72 PRO A O 1
ATOM 544 N N . LEU A 1 73 ? -6.723 -4.246 7.477 1 88.94 73 LEU A N 1
ATOM 545 C CA . LEU A 1 73 ? -7 -4.227 8.906 1 88.94 73 LEU A CA 1
ATOM 546 C C . LEU A 1 73 ? -6.852 -5.621 9.508 1 88.94 73 LEU A C 1
ATOM 548 O O . LEU A 1 73 ? -6.684 -5.762 10.727 1 88.94 73 LEU A O 1
ATOM 552 N N . GLU A 1 74 ? -6.918 -6.699 8.625 1 89.25 74 GLU A N 1
ATOM 553 C CA . GLU A 1 74 ? -6.93 -8.023 9.234 1 89.25 74 GLU A CA 1
ATOM 554 C C . GLU A 1 74 ? -6.457 -9.094 8.25 1 89.25 74 GLU A C 1
ATOM 556 O O . GLU A 1 74 ? -6.344 -8.828 7.047 1 89.25 74 GLU A O 1
ATOM 561 N N . VAL A 1 75 ? -6.074 -10.211 8.805 1 89.94 75 VAL A N 1
ATOM 562 C CA . VAL A 1 75 ? -5.914 -11.477 8.102 1 89.94 75 VAL A CA 1
ATOM 563 C C . VAL A 1 75 ? -7.031 -12.438 8.5 1 89.94 75 VAL A C 1
ATOM 565 O O . VAL A 1 75 ? -7.238 -12.695 9.688 1 89.94 75 VAL A O 1
ATOM 568 N N . VAL A 1 76 ? -7.746 -12.93 7.57 1 91.19 76 VAL A N 1
ATOM 569 C CA . VAL A 1 76 ? -8.875 -13.789 7.918 1 91.19 76 VAL A CA 1
ATOM 570 C C . VAL A 1 76 ? -8.883 -15.016 7.012 1 91.19 76 VAL A C 1
ATOM 572 O O . VAL A 1 76 ? -8.422 -14.961 5.871 1 91.19 76 VAL A O 1
ATOM 575 N N . ALA A 1 77 ? -9.344 -16.141 7.574 1 93.44 77 ALA A N 1
ATOM 576 C CA . ALA A 1 77 ? -9.719 -17.266 6.738 1 93.44 77 ALA A CA 1
ATOM 577 C C . ALA A 1 77 ? -10.992 -16.984 5.953 1 93.44 77 ALA A C 1
ATOM 579 O O . ALA A 1 77 ? -12.031 -16.641 6.535 1 93.44 77 ALA A O 1
ATOM 580 N N . ILE A 1 78 ? -10.914 -17.156 4.68 1 93.75 78 ILE A N 1
ATOM 581 C CA . ILE A 1 78 ? -12.094 -16.75 3.924 1 93.75 78 ILE A CA 1
ATOM 582 C C . ILE A 1 78 ? -12.789 -17.984 3.352 1 93.75 78 ILE A C 1
ATOM 584 O O . ILE A 1 78 ? -13.969 -17.922 2.98 1 93.75 78 ILE A O 1
ATOM 588 N N . ALA A 1 79 ? -12.102 -19.031 3.223 1 95 79 ALA A N 1
ATOM 589 C CA . ALA A 1 79 ? -12.68 -20.297 2.752 1 95 79 ALA A CA 1
ATOM 590 C C . ALA A 1 79 ? -11.906 -21.5 3.295 1 95 79 ALA A C 1
ATOM 592 O O . ALA A 1 79 ? -10.688 -21.422 3.459 1 95 79 ALA A O 1
ATOM 593 N N . ASN A 1 80 ? -12.633 -22.516 3.617 1 95.88 80 ASN A N 1
ATOM 594 C CA . ASN A 1 80 ? -12.078 -23.844 3.908 1 95.88 80 ASN A CA 1
ATOM 595 C C . ASN A 1 80 ? -12.555 -24.875 2.902 1 95.88 80 ASN A C 1
ATOM 597 O O . ASN A 1 80 ? -13.75 -25.172 2.824 1 95.88 80 ASN A O 1
ATOM 601 N N . ILE A 1 81 ? -11.633 -25.375 2.174 1 97.44 81 ILE A N 1
ATOM 602 C CA . ILE A 1 81 ? -11.984 -26.359 1.158 1 97.44 81 ILE A CA 1
ATOM 603 C C . ILE A 1 81 ? -12.023 -27.75 1.781 1 97.44 81 ILE A C 1
ATOM 605 O O . ILE A 1 81 ? -11.031 -28.219 2.34 1 97.44 81 ILE A O 1
ATOM 609 N N . PRO A 1 82 ? -13.117 -28.422 1.664 1 96.69 82 PRO A N 1
ATOM 610 C CA . PRO A 1 82 ? -13.219 -29.719 2.334 1 96.69 82 PRO A CA 1
ATOM 611 C C . PRO A 1 82 ? -12.43 -30.812 1.621 1 96.69 82 PRO A C 1
ATOM 613 O O . PRO A 1 82 ? -12.297 -30.781 0.395 1 96.69 82 PRO A O 1
ATOM 616 N N . GLY A 1 83 ? -11.922 -31.75 2.398 1 95.44 83 GLY A N 1
ATOM 617 C CA . GLY A 1 83 ? -11.359 -33 1.874 1 95.44 83 GLY A CA 1
ATOM 618 C C . GLY A 1 83 ? -9.969 -32.812 1.279 1 95.44 83 GLY A C 1
ATOM 619 O O . GLY A 1 83 ? -9.531 -33.625 0.456 1 95.44 83 GLY A O 1
ATOM 620 N N . THR A 1 84 ? -9.375 -31.75 1.538 1 96.94 84 THR A N 1
ATOM 621 C CA . THR A 1 84 ? -8.039 -31.516 0.996 1 96.94 84 THR A CA 1
ATOM 622 C C . THR A 1 84 ? -7.074 -31.094 2.096 1 96.94 84 THR A C 1
ATOM 624 O O . THR A 1 84 ? -7.496 -30.672 3.174 1 96.94 84 THR A O 1
ATOM 627 N N . THR A 1 85 ? -5.754 -31.234 1.811 1 95.06 85 THR A N 1
ATOM 628 C CA . THR A 1 85 ? -4.75 -30.828 2.789 1 95.06 85 THR A CA 1
ATOM 629 C C . THR A 1 85 ? -3.955 -29.625 2.293 1 95.06 85 THR A C 1
ATOM 631 O O . THR A 1 85 ? -3.223 -29 3.061 1 95.06 85 THR A O 1
ATOM 634 N N . GLY A 1 86 ? -4.09 -29.359 1.024 1 96.31 86 GLY A N 1
ATOM 635 C CA . GLY A 1 86 ? -3.307 -28.25 0.474 1 96.31 86 GLY A CA 1
ATOM 636 C C . GLY A 1 86 ? -4.023 -27.516 -0.638 1 96.31 86 GLY A C 1
ATOM 637 O O . GLY A 1 86 ? -4.859 -28.078 -1.336 1 96.31 86 GLY A O 1
ATOM 638 N N . LEU A 1 87 ? -3.695 -26.266 -0.748 1 98.19 87 LEU A N 1
ATOM 639 C CA . LEU A 1 87 ? -4.152 -25.391 -1.821 1 98.19 87 LEU A CA 1
ATOM 640 C C . LEU A 1 87 ? -2.973 -24.828 -2.607 1 98.19 87 LEU A C 1
ATOM 642 O O . LEU A 1 87 ? -1.928 -24.531 -2.031 1 98.19 87 LEU A O 1
ATOM 646 N N . LEU A 1 88 ? -3.16 -24.672 -3.92 1 98.12 88 LEU A N 1
ATOM 647 C CA . LEU A 1 88 ? -2.074 -24.266 -4.805 1 98.12 88 LEU A CA 1
ATOM 648 C C . LEU A 1 88 ? -2.496 -23.078 -5.668 1 98.12 88 LEU A C 1
ATOM 650 O O . LEU A 1 88 ? -2.803 -22.016 -5.148 1 98.12 88 LEU A O 1
ATOM 654 N N . GLY A 1 89 ? -2.594 -23.219 -6.906 1 98.81 89 GLY A N 1
ATOM 655 C CA . GLY A 1 89 ? -2.82 -22.109 -7.82 1 98.81 89 GLY A CA 1
ATOM 656 C C . GLY A 1 89 ? -4.133 -21.391 -7.574 1 98.81 89 GLY A C 1
ATOM 657 O O . GLY A 1 89 ? -5.141 -22.016 -7.242 1 98.81 89 GLY A O 1
ATOM 658 N N . ILE A 1 90 ? -4.125 -20.078 -7.82 1 98.94 90 ILE A N 1
ATOM 659 C CA . ILE A 1 90 ? -5.293 -19.203 -7.746 1 98.94 90 ILE A CA 1
ATOM 660 C C . ILE A 1 90 ? -5.453 -18.453 -9.062 1 98.94 90 ILE A C 1
ATOM 662 O O . ILE A 1 90 ? -4.484 -17.922 -9.609 1 98.94 90 ILE A O 1
ATOM 666 N N . ALA A 1 91 ? -6.664 -18.422 -9.57 1 98.69 91 ALA A N 1
ATOM 667 C CA . ALA A 1 91 ? -6.984 -17.594 -10.742 1 98.69 91 ALA A CA 1
ATOM 668 C C . ALA A 1 91 ? -8.344 -16.922 -10.578 1 98.69 91 ALA A C 1
ATOM 670 O O . ALA A 1 91 ? -9.219 -17.422 -9.875 1 98.69 91 ALA A O 1
ATOM 671 N N . GLU A 1 92 ? -8.461 -15.812 -11.18 1 98.38 92 GLU A N 1
ATOM 672 C CA . GLU A 1 92 ? -9.711 -15.055 -11.203 1 98.38 92 GLU A CA 1
ATOM 673 C C . GLU A 1 92 ? -10.289 -15 -12.617 1 98.38 92 GLU A C 1
ATOM 675 O O . GLU A 1 92 ? -9.602 -14.617 -13.562 1 98.38 92 GLU A O 1
ATOM 680 N N . LEU A 1 93 ? -11.594 -15.336 -12.75 1 98.12 93 LEU A N 1
ATOM 681 C CA . LEU A 1 93 ? -12.188 -15.273 -14.086 1 98.12 93 LEU A CA 1
ATOM 682 C C . LEU A 1 93 ? -13.172 -14.109 -14.188 1 98.12 93 LEU A C 1
ATOM 684 O O . LEU A 1 93 ? -13.391 -13.57 -15.281 1 98.12 93 LEU A O 1
ATOM 688 N N . GLU A 1 94 ? -13.836 -13.789 -13.133 1 97 94 GLU A N 1
ATOM 689 C CA . GLU A 1 94 ? -14.648 -12.594 -12.953 1 97 94 GLU A CA 1
ATOM 690 C C . GLU A 1 94 ? -14.273 -11.867 -11.664 1 97 94 GLU A C 1
ATOM 692 O O . GLU A 1 94 ? -13.656 -12.453 -10.766 1 97 94 GLU A O 1
ATOM 697 N N . GLN A 1 95 ? -14.633 -10.602 -11.711 1 95.31 95 GLN A N 1
ATOM 698 C CA . GLN A 1 95 ? -14.297 -9.836 -10.516 1 95.31 95 GLN A CA 1
ATOM 699 C C . GLN A 1 95 ? -14.789 -10.539 -9.258 1 95.31 95 GLN A C 1
ATOM 701 O O . GLN A 1 95 ? -16 -10.711 -9.07 1 95.31 95 GLN A O 1
ATOM 706 N N . ASP A 1 96 ? -13.844 -10.992 -8.43 1 95.69 96 ASP A N 1
ATOM 707 C CA . ASP A 1 96 ? -14.055 -11.555 -7.102 1 95.69 96 ASP A CA 1
ATOM 708 C C . ASP A 1 96 ? -14.602 -12.977 -7.195 1 95.69 96 ASP A C 1
ATOM 710 O O . ASP A 1 96 ? -15.148 -13.508 -6.223 1 95.69 96 ASP A O 1
ATOM 714 N N . ILE A 1 97 ? -14.547 -13.547 -8.391 1 97.56 97 ILE A N 1
ATOM 715 C CA . ILE A 1 97 ? -14.766 -14.977 -8.531 1 97.56 97 ILE A CA 1
ATOM 716 C C . ILE A 1 97 ? -13.438 -15.68 -8.82 1 97.56 97 ILE A C 1
ATOM 718 O O . ILE A 1 97 ? -12.922 -15.609 -9.938 1 97.56 97 ILE A O 1
ATOM 722 N N . PHE A 1 98 ? -13.094 -16.422 -7.855 1 98.38 98 PHE A N 1
ATOM 723 C CA . PHE A 1 98 ? -11.781 -17.047 -7.922 1 98.38 98 PHE A CA 1
ATOM 724 C C . PHE A 1 98 ? -11.914 -18.562 -8.016 1 98.38 98 PHE A C 1
ATOM 726 O O . PHE A 1 98 ? -12.945 -19.125 -7.637 1 98.38 98 PHE A O 1
ATOM 733 N N . TYR A 1 99 ? -10.891 -19.156 -8.508 1 98.88 99 TYR A N 1
ATOM 734 C CA . TYR A 1 99 ? -10.703 -20.594 -8.562 1 98.88 99 TYR A CA 1
ATOM 735 C C . TYR A 1 99 ? -9.375 -21 -7.926 1 98.88 99 TYR A C 1
ATOM 737 O O . TYR A 1 99 ? -8.367 -20.312 -8.094 1 98.88 99 TYR A O 1
ATOM 745 N N . VAL A 1 100 ? -9.469 -22.125 -7.191 1 98.88 100 VAL A N 1
ATOM 746 C CA . VAL A 1 100 ? -8.289 -22.562 -6.457 1 98.88 100 VAL A CA 1
ATOM 747 C C . VAL A 1 100 ? -8.062 -24.047 -6.688 1 98.88 100 VAL A C 1
ATOM 749 O O . VAL A 1 100 ? -9.016 -24.828 -6.688 1 98.88 100 VAL A O 1
ATOM 752 N N . VAL A 1 101 ? -6.828 -24.391 -6.895 1 98.88 101 VAL A N 1
ATOM 753 C CA . VAL A 1 101 ? -6.438 -25.797 -6.973 1 98.88 101 VAL A CA 1
ATOM 754 C C . VAL A 1 101 ? -6.348 -26.375 -5.562 1 98.88 101 VAL A C 1
ATOM 756 O O . VAL A 1 101 ? -5.75 -25.781 -4.672 1 98.88 101 VAL A O 1
ATOM 759 N N . ALA A 1 102 ? -6.98 -27.547 -5.379 1 98.62 102 ALA A N 1
ATOM 760 C CA . ALA A 1 102 ? -6.891 -28.312 -4.137 1 98.62 102 ALA A CA 1
ATOM 761 C C . ALA A 1 102 ? -6.301 -29.688 -4.387 1 98.62 102 ALA A C 1
ATOM 763 O O . ALA A 1 102 ? -6.621 -30.328 -5.391 1 98.62 102 ALA A O 1
ATOM 764 N N . ALA A 1 103 ? -5.434 -30.094 -3.451 1 98.06 103 ALA A N 1
ATOM 765 C CA . ALA A 1 103 ? -4.867 -31.438 -3.551 1 98.06 103 ALA A CA 1
ATOM 766 C C . ALA A 1 103 ? -4.336 -31.906 -2.201 1 98.06 103 ALA A C 1
ATOM 768 O O . ALA A 1 103 ? -4.035 -31.094 -1.324 1 98.06 103 ALA A O 1
ATOM 769 N N . ASN A 1 104 ? -4.332 -33.219 -2.035 1 97.06 104 ASN A N 1
ATOM 770 C CA . ASN A 1 104 ? -3.59 -33.812 -0.923 1 97.06 104 ASN A CA 1
ATOM 771 C C . ASN A 1 104 ? -2.107 -33.938 -1.255 1 97.06 104 ASN A C 1
ATOM 773 O O . ASN A 1 104 ? -1.675 -35 -1.742 1 97.06 104 ASN A O 1
ATOM 777 N N . VAL A 1 105 ? -1.371 -32.906 -0.871 1 90.81 105 VAL A N 1
ATOM 778 C CA . VAL A 1 105 ? -0.012 -32.719 -1.36 1 90.81 105 VAL A CA 1
ATOM 779 C C . VAL A 1 105 ? 0.968 -33.531 -0.532 1 90.81 105 VAL A C 1
ATOM 781 O O . VAL A 1 105 ? 0.867 -33.594 0.696 1 90.81 105 VAL A O 1
ATOM 784 N N . SER A 1 106 ? 1.813 -34.25 -1.226 1 82.88 106 SER A N 1
ATOM 785 C CA . SER A 1 106 ? 2.965 -34.938 -0.656 1 82.88 106 SER A CA 1
ATOM 786 C C . SER A 1 106 ? 4.27 -34.438 -1.275 1 82.88 106 SER A C 1
ATOM 788 O O . SER A 1 106 ? 4.727 -35 -2.283 1 82.88 106 SER A O 1
ATOM 790 N N . SER A 1 107 ? 4.918 -33.469 -0.762 1 76.06 107 SER A N 1
ATOM 791 C CA . SER A 1 107 ? 6.148 -32.844 -1.23 1 76.06 107 SER A CA 1
ATOM 792 C C . SER A 1 107 ? 6.023 -32.406 -2.684 1 76.06 107 SER A C 1
ATOM 794 O O . SER A 1 107 ? 5.438 -31.359 -2.969 1 76.06 107 SER A O 1
ATOM 796 N N . THR A 1 108 ? 6.438 -33.344 -3.66 1 78.69 108 THR A N 1
ATOM 797 C CA . THR A 1 108 ? 6.434 -32.938 -5.066 1 78.69 108 THR A CA 1
ATOM 798 C C . THR A 1 108 ? 5.355 -33.688 -5.836 1 78.69 108 THR A C 1
ATOM 800 O O . THR A 1 108 ? 5.426 -33.812 -7.059 1 78.69 108 THR A O 1
ATOM 803 N N . SER A 1 109 ? 4.398 -34.219 -5.184 1 83.25 109 SER A N 1
ATOM 804 C CA . SER A 1 109 ? 3.246 -34.906 -5.758 1 83.25 109 SER A CA 1
ATOM 805 C C . SER A 1 109 ? 2.021 -34.781 -4.859 1 83.25 109 SER A C 1
ATOM 807 O O . SER A 1 109 ? 2.084 -34.156 -3.799 1 83.25 109 SER A O 1
ATOM 809 N N . ALA A 1 110 ? 0.898 -35.25 -5.516 1 88.38 110 ALA A N 1
ATOM 810 C CA . ALA A 1 110 ? -0.324 -35.344 -4.723 1 88.38 110 ALA A CA 1
ATOM 811 C C . ALA A 1 110 ? -0.875 -36.781 -4.707 1 88.38 110 ALA A C 1
ATOM 813 O O . ALA A 1 110 ? -0.577 -37.562 -5.598 1 88.38 110 ALA A O 1
ATOM 814 N N . THR A 1 111 ? -1.672 -37.125 -3.631 1 90.62 111 THR A N 1
ATOM 815 C CA . THR A 1 111 ? -2.408 -38.375 -3.621 1 90.62 111 THR A CA 1
ATOM 816 C C . THR A 1 111 ? -3.211 -38.531 -4.91 1 90.62 111 THR A C 1
ATOM 818 O O . THR A 1 111 ? -3.961 -37.656 -5.301 1 90.62 111 THR A O 1
ATOM 821 N N . PRO A 1 112 ? -2.986 -39.719 -5.539 1 90.44 112 PRO A N 1
ATOM 822 C CA . PRO A 1 112 ? -3.73 -39.938 -6.781 1 90.44 112 PRO A CA 1
ATOM 823 C C . PRO A 1 112 ? -5.23 -39.688 -6.617 1 90.44 112 PRO A C 1
ATOM 825 O O . PRO A 1 112 ? -5.828 -40.156 -5.641 1 90.44 112 PRO A O 1
ATOM 828 N N . GLY A 1 113 ? -5.777 -38.938 -7.535 1 94.56 113 GLY A N 1
ATOM 829 C CA . GLY A 1 113 ? -7.211 -38.688 -7.559 1 94.56 113 GLY A CA 1
ATOM 830 C C . GLY A 1 113 ? -7.637 -37.531 -6.68 1 94.56 113 GLY A C 1
ATOM 831 O O . GLY A 1 113 ? -8.805 -37.125 -6.684 1 94.56 113 GLY A O 1
ATOM 832 N N . SER A 1 114 ? -6.699 -36.844 -6.043 1 96.5 114 SER A N 1
ATOM 833 C CA . SER A 1 114 ? -7.074 -35.844 -5.051 1 96.5 114 SER A CA 1
ATOM 834 C C . SER A 1 114 ? -7.133 -34.438 -5.668 1 96.5 114 SER A C 1
ATOM 836 O O . SER A 1 114 ? -7.617 -33.5 -5.039 1 96.5 114 SER A O 1
ATOM 838 N N . ASN A 1 115 ? -6.668 -34.312 -6.902 1 98.38 115 ASN A N 1
ATOM 839 C CA . ASN A 1 115 ? -6.629 -33 -7.531 1 98.38 115 ASN A CA 1
ATOM 840 C C . ASN A 1 115 ? -8.031 -32.5 -7.867 1 98.38 115 ASN A C 1
ATOM 842 O O . ASN A 1 115 ? -8.82 -33.219 -8.484 1 98.38 115 ASN A O 1
ATOM 846 N N . ALA A 1 116 ? -8.281 -31.281 -7.457 1 98.88 116 ALA A N 1
ATOM 847 C CA . ALA A 1 116 ? -9.578 -30.672 -7.727 1 98.88 116 ALA A CA 1
ATOM 848 C C . ALA A 1 116 ? -9.453 -29.156 -7.902 1 98.88 116 ALA A C 1
ATOM 850 O O . ALA A 1 116 ? -8.453 -28.562 -7.477 1 98.88 116 ALA A O 1
ATOM 851 N N . VAL A 1 117 ? -10.414 -28.594 -8.594 1 98.94 117 VAL A N 1
ATOM 852 C CA . VAL A 1 117 ? -10.547 -27.156 -8.688 1 98.94 117 VAL A CA 1
ATOM 853 C C . VAL A 1 117 ? -11.852 -26.703 -8.031 1 98.94 117 VAL A C 1
ATOM 855 O O . VAL A 1 117 ? -12.914 -27.297 -8.289 1 98.94 117 VAL A O 1
ATOM 858 N N . TRP A 1 118 ? -11.711 -25.719 -7.207 1 98.88 118 TRP A N 1
ATOM 859 C CA . TRP A 1 118 ? -12.867 -25.172 -6.488 1 98.88 118 TRP A CA 1
ATOM 860 C C . TRP A 1 118 ? -13.094 -23.719 -6.848 1 98.88 118 TRP A C 1
ATOM 862 O O . TRP A 1 118 ? -12.141 -22.938 -6.996 1 98.88 118 TRP A O 1
ATOM 872 N N . LYS A 1 119 ? -14.359 -23.375 -6.945 1 98.62 119 LYS A N 1
ATOM 873 C CA . LYS A 1 119 ? -14.773 -21.984 -7.09 1 98.62 119 LYS A CA 1
ATOM 874 C C . LYS A 1 119 ? -14.938 -21.312 -5.727 1 98.62 119 LYS A C 1
ATOM 876 O O . LYS A 1 119 ? -15.484 -21.906 -4.801 1 98.62 119 LYS A O 1
ATOM 881 N N . VAL A 1 120 ? -14.391 -20.156 -5.633 1 97.75 120 VAL A N 1
ATOM 882 C CA . VAL A 1 120 ? -14.508 -19.328 -4.434 1 97.75 120 VAL A CA 1
ATOM 883 C C . VAL A 1 120 ? -15.125 -17.984 -4.789 1 97.75 120 VAL A C 1
ATOM 885 O O . VAL A 1 120 ? -14.469 -17.141 -5.402 1 97.75 120 VAL A O 1
ATOM 888 N N . ASP A 1 121 ? -16.328 -17.75 -4.391 1 96.44 121 ASP A N 1
ATOM 889 C CA . ASP A 1 121 ? -17.078 -16.531 -4.688 1 96.44 121 ASP A CA 1
ATOM 890 C C . ASP A 1 121 ? -16.953 -15.516 -3.551 1 96.44 121 ASP A C 1
ATOM 892 O O . ASP A 1 121 ? -17.484 -15.734 -2.459 1 96.44 121 ASP A O 1
ATOM 896 N N . LEU A 1 122 ? -16.281 -14.398 -3.918 1 94.5 122 LEU A N 1
ATOM 897 C CA . LEU A 1 122 ? -15.992 -13.406 -2.893 1 94.5 122 LEU A CA 1
ATOM 898 C C . LEU A 1 122 ? -16.828 -12.148 -3.107 1 94.5 122 LEU A C 1
ATOM 900 O O . LEU A 1 122 ? -16.609 -11.125 -2.451 1 94.5 122 LEU A O 1
ATOM 904 N N . ARG A 1 123 ? -17.75 -12.031 -4.09 1 89.81 123 ARG A N 1
ATOM 905 C CA . ARG A 1 123 ? -18.562 -10.859 -4.395 1 89.81 123 ARG A CA 1
ATOM 906 C C . ARG A 1 123 ? -19.375 -10.422 -3.18 1 89.81 123 ARG A C 1
ATOM 908 O O . ARG A 1 123 ? -19.594 -9.227 -2.969 1 89.81 123 ARG A O 1
ATOM 915 N N . GLY A 1 124 ? -19.828 -11.078 -2.34 1 74.06 124 GLY A N 1
ATOM 916 C CA . GLY A 1 124 ? -20.625 -10.727 -1.172 1 74.06 124 GLY A CA 1
ATOM 917 C C . GLY A 1 124 ? -19.797 -10.523 0.078 1 74.06 124 GLY A C 1
ATOM 918 O O . GLY A 1 124 ? -20.328 -10.273 1.158 1 74.06 124 GLY A O 1
ATOM 919 N N . SER A 1 125 ? -18.625 -10.781 -0.034 1 64.06 125 SER A N 1
ATOM 920 C CA . SER A 1 125 ? -17.766 -10.703 1.142 1 64.06 125 SER A CA 1
ATOM 921 C C . SER A 1 125 ? -17.359 -9.258 1.44 1 64.06 125 SER A C 1
ATOM 923 O O . SER A 1 125 ? -16.391 -8.75 0.896 1 64.06 125 SER A O 1
ATOM 925 N N . ALA A 1 126 ? -18.375 -8.414 1.295 1 52.91 126 ALA A N 1
ATOM 926 C CA . ALA A 1 126 ? -18.094 -7.016 1.598 1 52.91 126 ALA A CA 1
ATOM 927 C C . ALA A 1 126 ? -17.406 -6.871 2.949 1 52.91 126 ALA A C 1
ATOM 929 O O . ALA A 1 126 ? -17.547 -7.73 3.82 1 52.91 126 ALA A O 1
ATOM 930 N N . SER A 1 127 ? -16.406 -5.969 3.057 1 47.69 127 SER A N 1
ATOM 931 C CA . SER A 1 127 ? -15.758 -5.648 4.32 1 47.69 127 SER A CA 1
ATOM 932 C C . SER A 1 127 ? -16.766 -5.578 5.461 1 47.69 127 SER A C 1
ATOM 934 O O . SER A 1 127 ? -17.625 -4.695 5.48 1 47.69 127 SER A O 1
ATOM 936 N N . CYS A 1 128 ? -17.406 -6.699 5.754 1 40.5 128 CYS A N 1
ATOM 937 C CA . CYS A 1 128 ? -18.297 -6.66 6.914 1 40.5 128 CYS A CA 1
ATOM 938 C C . CYS A 1 128 ? -17.719 -5.762 8.008 1 40.5 128 CYS A C 1
ATOM 940 O O . CYS A 1 128 ? -16.5 -5.73 8.219 1 40.5 128 CYS A O 1
ATOM 942 N N . SER A 1 129 ? -18.5 -4.805 8.461 1 40.59 129 SER A N 1
ATOM 943 C CA . SER A 1 129 ? -18.25 -4.074 9.703 1 40.59 129 SER A CA 1
ATOM 944 C C . SER A 1 129 ? -17.703 -5 10.789 1 40.59 129 SER A C 1
ATOM 946 O O . SER A 1 129 ? -17.984 -6.203 10.773 1 40.59 129 SER A O 1
ATOM 948 N N . ALA A 1 130 ? -16.906 -4.512 11.766 1 35.81 130 ALA A N 1
ATOM 949 C CA . ALA A 1 130 ? -16.328 -5.113 12.961 1 35.81 130 ALA A CA 1
ATOM 950 C C . ALA A 1 130 ? -17.312 -6.094 13.609 1 35.81 130 ALA A C 1
ATOM 952 O O . ALA A 1 130 ? -16.891 -7.031 14.297 1 35.81 130 ALA A O 1
ATOM 953 N N . ARG A 1 131 ? -18.609 -5.906 13.773 1 38.91 131 ARG A N 1
ATOM 954 C CA . ARG A 1 131 ? -19.438 -6.641 14.719 1 38.91 131 ARG A CA 1
ATOM 955 C C . ARG A 1 131 ? -19.562 -8.109 14.312 1 38.91 131 ARG A C 1
ATOM 957 O O . ARG A 1 131 ? -20.094 -8.922 15.062 1 38.91 131 ARG A O 1
ATOM 964 N N . LYS A 1 132 ? -20.156 -8.336 13.164 1 38.72 132 LYS A N 1
ATOM 965 C CA . LYS A 1 132 ? -20.453 -9.742 12.906 1 38.72 132 LYS A CA 1
ATOM 966 C C . LYS A 1 132 ? -19.172 -10.539 12.656 1 38.72 132 LYS A C 1
ATOM 968 O O . LYS A 1 132 ? -18.891 -10.922 11.523 1 38.72 132 LYS A O 1
ATOM 973 N N . ARG A 1 133 ? -18.109 -10.406 13.359 1 42.25 133 ARG A N 1
ATOM 974 C CA . ARG A 1 133 ? -16.734 -10.898 13.461 1 42.25 133 ARG A CA 1
ATOM 975 C C . ARG A 1 133 ? -16.688 -12.414 13.273 1 42.25 133 ARG A C 1
ATOM 977 O O . ARG A 1 133 ? -15.609 -13 13.242 1 42.25 133 ARG A O 1
ATOM 984 N N . ALA A 1 134 ? -17.656 -13.055 14.023 1 38.91 134 ALA A N 1
ATOM 985 C CA . ALA A 1 134 ? -17.312 -14.422 14.422 1 38.91 134 ALA A CA 1
ATOM 986 C C . ALA A 1 134 ? -17.094 -15.305 13.195 1 38.91 134 ALA A C 1
ATOM 988 O O . ALA A 1 134 ? -16.281 -16.234 13.242 1 38.91 134 ALA A O 1
ATOM 989 N N . SER A 1 135 ? -18.156 -15.656 12.445 1 46.69 135 SER A N 1
ATOM 990 C CA . SER A 1 135 ? -18.062 -16.781 11.531 1 46.69 135 SER A CA 1
ATOM 991 C C . SER A 1 135 ? -17.438 -16.375 10.203 1 46.69 135 SER A C 1
ATOM 993 O O . SER A 1 135 ? -18.078 -15.672 9.406 1 46.69 135 SER A O 1
ATOM 995 N N . SER A 1 136 ? -16.219 -15.969 10.055 1 53.34 136 SER A N 1
ATOM 996 C CA . SER A 1 136 ? -15.227 -15.414 9.141 1 53.34 136 SER A CA 1
ATOM 997 C C . SER A 1 136 ? -15.312 -16.078 7.77 1 53.34 136 SER A C 1
ATOM 999 O O . SER A 1 136 ? -14.711 -15.609 6.805 1 53.34 136 SER A O 1
ATOM 1001 N N . LEU A 1 137 ? -15.766 -17.312 7.715 1 61 137 LEU A N 1
ATOM 1002 C CA . LEU A 1 137 ? -15.773 -17.828 6.352 1 61 137 LEU A CA 1
ATOM 1003 C C . LEU A 1 137 ? -16.859 -17.156 5.52 1 61 137 LEU A C 1
ATOM 1005 O O . LEU A 1 137 ? -18.047 -17.359 5.758 1 61 137 LEU A O 1
ATOM 1009 N N . SER A 1 138 ? -16.391 -16.078 4.68 1 72.12 138 SER A N 1
ATOM 1010 C CA . SER A 1 138 ? -17.312 -15.188 3.996 1 72.12 138 SER A CA 1
ATOM 1011 C C . SER A 1 138 ? -17.547 -15.625 2.553 1 72.12 138 SER A C 1
ATOM 1013 O O . SER A 1 138 ? -18.578 -15.328 1.961 1 72.12 138 SER A O 1
ATOM 1015 N N . ALA A 1 139 ? -16.703 -16.656 2.139 1 89.25 139 ALA A N 1
ATOM 1016 C CA . ALA A 1 139 ? -16.828 -16.969 0.717 1 89.25 139 ALA A CA 1
ATOM 1017 C C . ALA A 1 139 ? -17.719 -18.188 0.502 1 89.25 139 ALA A C 1
ATOM 1019 O O . ALA A 1 139 ? -17.734 -19.109 1.323 1 89.25 139 ALA A O 1
ATOM 1020 N N . THR A 1 140 ? -18.484 -18.188 -0.48 1 92.5 140 THR A N 1
ATOM 1021 C CA . THR A 1 140 ? -19.141 -19.406 -0.959 1 92.5 140 THR A CA 1
ATOM 1022 C C . THR A 1 140 ? -18.203 -20.203 -1.857 1 92.5 140 THR A C 1
ATOM 1024 O O . THR A 1 140 ? -17.578 -19.656 -2.768 1 92.5 140 THR A O 1
ATOM 1027 N N . THR A 1 141 ? -18.172 -21.516 -1.522 1 96.56 141 THR A N 1
ATOM 1028 C CA . THR A 1 141 ? -17.297 -22.375 -2.303 1 96.56 141 THR A CA 1
ATOM 1029 C C . THR A 1 141 ? -18.094 -23.5 -2.969 1 96.56 141 THR A C 1
ATOM 1031 O O . THR A 1 141 ? -19.109 -23.938 -2.438 1 96.56 141 THR A O 1
ATOM 1034 N N . SER A 1 142 ? -17.656 -23.875 -4.098 1 98 142 SER A N 1
ATOM 1035 C CA . SER A 1 142 ? -18.25 -25.016 -4.785 1 98 142 SER A CA 1
ATOM 1036 C C . SER A 1 142 ? -17.203 -25.766 -5.605 1 98 142 SER A C 1
ATOM 1038 O O . SER A 1 142 ? -16.297 -25.172 -6.18 1 98 142 SER A O 1
ATOM 1040 N N . LEU A 1 143 ? -17.375 -27.078 -5.652 1 98.56 143 LEU A N 1
ATOM 1041 C CA . LEU A 1 143 ? -16.5 -27.906 -6.465 1 98.56 143 LEU A CA 1
ATOM 1042 C C . LEU A 1 143 ? -16.797 -27.719 -7.949 1 98.56 143 LEU A C 1
ATOM 1044 O O . LEU A 1 143 ? -17.938 -27.797 -8.375 1 98.56 143 LEU A O 1
ATOM 1048 N N . VAL A 1 144 ? -15.781 -27.469 -8.672 1 98.81 144 VAL A N 1
ATOM 1049 C CA . VAL A 1 144 ? -15.922 -27.359 -10.125 1 98.81 144 VAL A CA 1
ATOM 1050 C C . VAL A 1 144 ? -15.695 -28.719 -10.766 1 98.81 144 VAL A C 1
ATOM 1052 O O . VAL A 1 144 ? -16.516 -29.188 -11.562 1 98.81 144 VAL A O 1
ATOM 1055 N N . ALA A 1 145 ? -14.555 -29.328 -10.414 1 98.81 145 ALA A N 1
ATOM 1056 C CA . ALA A 1 145 ? -14.227 -30.625 -11 1 98.81 145 ALA A CA 1
ATOM 1057 C C . ALA A 1 145 ? -13.148 -31.344 -10.188 1 98.81 145 ALA A C 1
ATOM 1059 O O . ALA A 1 145 ? -12.219 -30.703 -9.68 1 98.81 145 ALA A O 1
ATOM 1060 N N . ASN A 1 146 ? -13.344 -32.625 -10.055 1 98.5 146 ASN A N 1
ATOM 1061 C CA . ASN A 1 146 ? -12.219 -33.5 -9.727 1 98.5 146 ASN A CA 1
ATOM 1062 C C . ASN A 1 146 ? -11.414 -33.875 -10.969 1 98.5 146 ASN A C 1
ATOM 1064 O O . ASN A 1 146 ? -11.953 -34.438 -11.922 1 98.5 146 ASN A O 1
ATOM 1068 N N . ILE A 1 147 ? -10.195 -33.5 -10.922 1 98.44 147 ILE A N 1
ATOM 1069 C CA . ILE A 1 147 ? -9.344 -33.844 -12.055 1 98.44 147 ILE A CA 1
ATOM 1070 C C . ILE A 1 147 ? -8.5 -35.062 -11.719 1 98.44 147 ILE A C 1
ATOM 1072 O O . ILE A 1 147 ? -7.297 -34.969 -11.461 1 98.44 147 ILE A O 1
ATOM 1076 N N . THR A 1 148 ? -9.031 -36.188 -11.891 1 96.56 148 THR A N 1
ATOM 1077 C CA . THR A 1 148 ? -8.508 -37.406 -11.312 1 96.56 148 THR A CA 1
ATOM 1078 C C . THR A 1 148 ? -7.266 -37.875 -12.062 1 96.56 148 THR A C 1
ATOM 1080 O O . THR A 1 148 ? -6.438 -38.625 -11.516 1 96.56 148 THR A O 1
ATOM 1083 N N . SER A 1 149 ? -7.094 -37.469 -13.336 1 96 149 SER A N 1
ATOM 1084 C CA . SER A 1 149 ? -5.945 -37.906 -14.117 1 96 149 SER A CA 1
ATOM 1085 C C . SER A 1 149 ? -4.707 -37.062 -13.797 1 96 149 SER A C 1
ATOM 1087 O O . SER A 1 149 ? -3.596 -37.406 -14.203 1 96 149 SER A O 1
ATOM 1089 N N . ALA A 1 150 ? -4.918 -36 -13.086 1 97.62 150 ALA A N 1
ATOM 1090 C CA . ALA A 1 150 ? -3.793 -35.094 -12.781 1 97.62 150 ALA A CA 1
ATOM 1091 C C . ALA A 1 150 ? -2.93 -35.688 -11.664 1 97.62 150 ALA A C 1
ATOM 1093 O O . ALA A 1 150 ? -3.406 -36.469 -10.852 1 97.62 150 ALA A O 1
ATOM 1094 N N . GLN A 1 151 ? -1.68 -35.281 -11.688 1 97.69 151 GLN A N 1
ATOM 1095 C CA . GLN A 1 151 ? -0.752 -35.781 -10.672 1 97.69 151 GLN A CA 1
ATOM 1096 C C . GLN A 1 151 ? -0.487 -34.719 -9.609 1 97.69 151 GLN A C 1
ATOM 1098 O O . GLN A 1 151 ? -0.488 -35 -8.414 1 97.69 151 GLN A O 1
ATOM 1103 N N . LEU A 1 152 ? -0.194 -33.469 -9.977 1 97.88 152 LEU A N 1
ATOM 1104 C CA . LEU A 1 152 ? -0.102 -32.344 -9.062 1 97.88 152 LEU A CA 1
ATOM 1105 C C . LEU A 1 152 ? -0.385 -31.031 -9.797 1 97.88 152 LEU A C 1
ATOM 1107 O O . LEU A 1 152 ? 0.532 -30.406 -10.328 1 97.88 152 LEU A O 1
ATOM 1111 N N . LEU A 1 153 ? -1.622 -30.641 -9.75 1 98.56 153 LEU A N 1
ATOM 1112 C CA . LEU A 1 153 ? -1.974 -29.344 -10.312 1 98.56 153 LEU A CA 1
ATOM 1113 C C . LEU A 1 153 ? -1.337 -28.219 -9.508 1 98.56 153 LEU A C 1
ATOM 1115 O O . LEU A 1 153 ? -1.224 -28.312 -8.281 1 98.56 153 LEU A O 1
ATOM 1119 N N . ASN A 1 154 ? -0.926 -27.203 -10.211 1 98.12 154 ASN A N 1
ATOM 1120 C CA . ASN A 1 154 ? -0.153 -26.125 -9.602 1 98.12 154 ASN A CA 1
ATOM 1121 C C . ASN A 1 154 ? -0.588 -24.75 -10.117 1 98.12 154 ASN A C 1
ATOM 1123 O O . ASN A 1 154 ? -1.722 -24.328 -9.883 1 98.12 154 ASN A O 1
ATOM 1127 N N . GLY A 1 155 ? 0.251 -24.047 -10.898 1 98.75 155 GLY A N 1
ATOM 1128 C CA . GLY A 1 155 ? -0.12 -22.75 -11.438 1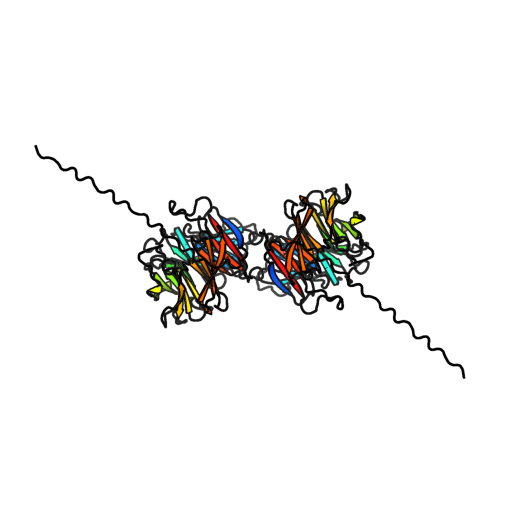 98.75 155 GLY A CA 1
ATOM 1129 C C . GLY A 1 155 ? -1.326 -22.797 -12.352 1 98.75 155 GLY A C 1
ATOM 1130 O O . GLY A 1 155 ? -1.517 -23.781 -13.078 1 98.75 155 GLY A O 1
ATOM 1131 N N . MET A 1 156 ? -2.066 -21.734 -12.406 1 98.75 156 MET A N 1
ATOM 1132 C CA . MET A 1 156 ? -3.322 -21.672 -13.141 1 98.75 156 MET A CA 1
ATOM 1133 C C . MET A 1 156 ? -3.566 -20.25 -13.664 1 98.75 156 MET A C 1
ATOM 1135 O O . MET A 1 156 ? -3.229 -19.281 -13 1 98.75 156 MET A O 1
ATOM 1139 N N . CYS A 1 157 ? -4.172 -20.203 -14.859 1 98.31 157 CYS A N 1
ATOM 1140 C CA . CYS A 1 157 ? -4.5 -18.906 -15.406 1 98.31 157 CYS A CA 1
ATOM 1141 C C . CYS A 1 157 ? -5.695 -18.984 -16.344 1 98.31 157 CYS A C 1
ATOM 1143 O O . CYS A 1 157 ? -6.125 -20.078 -16.719 1 98.31 157 CYS A O 1
ATOM 1145 N N . ARG A 1 158 ? -6.23 -17.875 -16.641 1 97.44 158 ARG A N 1
ATOM 1146 C CA . ARG A 1 158 ? -7.285 -17.797 -17.641 1 97.44 158 ARG A CA 1
ATOM 1147 C C . ARG A 1 158 ? -6.715 -17.953 -19.047 1 97.44 158 ARG A C 1
ATOM 1149 O O . ARG A 1 158 ? -5.547 -17.641 -19.281 1 97.44 158 ARG A O 1
ATOM 1156 N N . LEU A 1 159 ? -7.547 -18.359 -19.938 1 96 159 LEU A N 1
ATOM 1157 C CA . LEU A 1 159 ? -7.133 -18.562 -21.312 1 96 159 LEU A CA 1
ATOM 1158 C C . LEU A 1 159 ? -6.945 -17.219 -22.031 1 96 159 LEU A C 1
ATOM 1160 O O . LEU A 1 159 ? -5.969 -17.031 -22.766 1 96 159 LEU A O 1
ATOM 1164 N N . GLU A 1 160 ? -7.926 -16.328 -21.891 1 91.44 160 GLU A N 1
ATOM 1165 C CA . GLU A 1 160 ? -7.863 -15 -22.484 1 91.44 160 GLU A CA 1
ATOM 1166 C C . GLU A 1 160 ? -8.625 -13.977 -21.641 1 91.44 160 GLU A C 1
ATOM 1168 O O . GLU A 1 160 ? -9.477 -14.344 -20.828 1 91.44 160 GLU A O 1
AT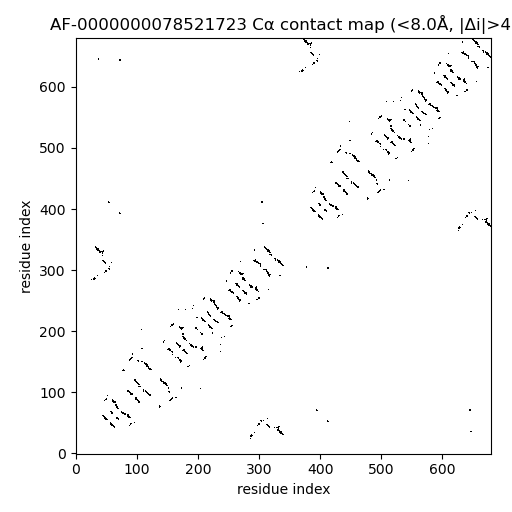OM 1173 N N . PRO A 1 161 ? -8.25 -12.695 -21.703 1 83.75 161 PRO A N 1
ATOM 1174 C CA . PRO A 1 161 ? -8.773 -11.672 -20.797 1 83.75 161 PRO A CA 1
ATOM 1175 C C . PRO A 1 161 ? -10.297 -11.672 -20.719 1 83.75 161 PRO A C 1
ATOM 1177 O O . PRO A 1 161 ? -10.859 -11.469 -19.641 1 83.75 161 PRO A O 1
ATOM 1180 N N . ASN A 1 162 ? -11.062 -11.961 -21.703 1 85.5 162 ASN A N 1
ATOM 1181 C CA . ASN A 1 162 ? -12.516 -11.867 -21.656 1 85.5 162 ASN A CA 1
ATOM 1182 C C . ASN A 1 162 ? -13.164 -13.242 -21.609 1 85.5 162 ASN A C 1
ATOM 1184 O O . ASN A 1 162 ? -14.391 -13.367 -21.734 1 85.5 162 ASN A O 1
ATOM 1188 N N . ASN A 1 163 ? -12.336 -14.211 -21.375 1 90.44 163 ASN A N 1
ATOM 1189 C CA . ASN A 1 163 ? -12.852 -15.562 -21.203 1 90.44 163 ASN A CA 1
ATOM 1190 C C . ASN A 1 163 ? -13.109 -15.883 -19.734 1 90.44 163 ASN A C 1
ATOM 1192 O O . ASN A 1 163 ? -12.18 -15.914 -18.938 1 90.44 163 ASN A O 1
ATOM 1196 N N . ASN A 1 164 ? -14.367 -16.141 -19.453 1 95.06 164 ASN A N 1
ATOM 1197 C CA . ASN A 1 164 ? -14.719 -16.344 -18.047 1 95.06 164 ASN A CA 1
ATOM 1198 C C . ASN A 1 164 ? -15.055 -17.812 -17.766 1 95.06 164 ASN A C 1
ATOM 1200 O O . ASN A 1 164 ? -15.633 -18.125 -16.719 1 95.06 164 ASN A O 1
ATOM 1204 N N . SER A 1 165 ? -14.672 -18.672 -18.625 1 97.12 165 SER A N 1
ATOM 1205 C CA . SER A 1 165 ? -15.148 -20.031 -18.422 1 97.12 165 SER A CA 1
ATOM 1206 C C . SER A 1 165 ? -14.008 -21.047 -18.516 1 97.12 165 SER A C 1
ATOM 1208 O O . SER A 1 165 ? -14.188 -22.219 -18.219 1 97.12 165 SER A O 1
ATOM 1210 N N . THR A 1 166 ? -12.883 -20.594 -18.922 1 98.25 166 THR A N 1
ATOM 1211 C CA . THR A 1 166 ? -11.828 -21.562 -19.203 1 98.25 166 THR A CA 1
ATOM 1212 C C . THR A 1 166 ? -10.578 -21.25 -18.391 1 98.25 166 THR A C 1
ATOM 1214 O O . THR A 1 166 ? -10.117 -20.094 -18.375 1 98.25 166 THR A O 1
ATOM 1217 N N . LEU A 1 167 ? -10.039 -22.281 -17.828 1 98.62 167 LEU A N 1
ATOM 1218 C CA . LEU A 1 167 ? -8.773 -22.234 -17.109 1 98.62 167 LEU A CA 1
ATOM 1219 C C . LEU A 1 167 ? -7.734 -23.125 -17.766 1 98.62 167 LEU A C 1
ATOM 1221 O O . LEU A 1 167 ? -8.062 -24.219 -18.25 1 98.62 167 LEU A O 1
ATOM 1225 N N . LEU A 1 168 ? -6.516 -22.641 -17.828 1 98.75 168 LEU A N 1
ATOM 1226 C CA . LEU A 1 168 ? -5.344 -23.484 -18.047 1 98.75 168 LEU A CA 1
ATOM 1227 C C . LEU A 1 168 ? -4.602 -23.734 -16.734 1 98.75 168 LEU A C 1
ATOM 1229 O O . LEU A 1 168 ? -4.441 -22.828 -15.922 1 98.75 168 LEU A O 1
ATOM 1233 N N . ILE A 1 169 ? -4.195 -25.016 -16.547 1 98.88 169 ILE A N 1
ATOM 1234 C CA . ILE A 1 169 ? -3.59 -25.422 -15.273 1 98.88 169 ILE A CA 1
ATOM 1235 C C . ILE A 1 169 ? -2.348 -26.266 -15.539 1 98.88 169 ILE A C 1
ATOM 1237 O O . ILE A 1 169 ? -2.41 -27.266 -16.266 1 98.88 169 ILE A O 1
ATOM 1241 N N . ALA A 1 170 ? -1.258 -25.891 -14.93 1 98.88 170 ALA A N 1
ATOM 1242 C CA . ALA A 1 170 ? -0.044 -26.688 -15.016 1 98.88 170 ALA A CA 1
ATOM 1243 C C . ALA A 1 170 ? -0.146 -27.922 -14.117 1 98.88 170 ALA A C 1
ATOM 1245 O O . ALA A 1 170 ? -0.631 -27.844 -12.992 1 98.88 170 ALA A O 1
ATOM 1246 N N . ASP A 1 171 ? 0.182 -29.016 -14.602 1 98.69 171 ASP A N 1
ATOM 1247 C CA . ASP A 1 171 ? 0.444 -30.203 -13.797 1 98.69 171 ASP A CA 1
ATOM 1248 C C . ASP A 1 171 ? 1.943 -30.406 -13.578 1 98.69 171 ASP A C 1
ATOM 1250 O O . ASP A 1 171 ? 2.637 -30.938 -14.445 1 98.69 171 ASP A O 1
ATOM 1254 N N . SER A 1 172 ? 2.387 -30.062 -12.43 1 98.25 172 SER A N 1
ATOM 1255 C CA . SER A 1 172 ? 3.814 -29.938 -12.156 1 98.25 172 SER A CA 1
ATOM 1256 C C . SER A 1 172 ? 4.465 -31.297 -11.977 1 98.25 172 SER A C 1
ATOM 1258 O O . SER A 1 172 ? 5.691 -31.422 -11.992 1 98.25 172 SER A O 1
ATOM 1260 N N . ALA A 1 173 ? 3.707 -32.281 -11.703 1 97.31 173 ALA A N 1
ATOM 1261 C CA . ALA A 1 173 ? 4.262 -33.625 -11.602 1 97.31 173 ALA A CA 1
ATOM 1262 C C . ALA A 1 173 ? 4.223 -34.344 -12.945 1 97.31 173 ALA A C 1
ATOM 1264 O O . ALA A 1 173 ? 5.188 -35.031 -13.328 1 97.31 173 ALA A O 1
ATOM 1265 N N . ALA A 1 174 ? 3.145 -34.188 -13.703 1 97.44 174 ALA A N 1
ATOM 1266 C CA . ALA A 1 174 ? 2.994 -34.844 -14.992 1 97.44 174 ALA A CA 1
ATOM 1267 C C . ALA A 1 174 ? 3.744 -34.125 -16.094 1 97.44 174 ALA A C 1
ATOM 1269 O O . ALA A 1 174 ? 4.051 -34.688 -17.141 1 97.44 174 ALA A O 1
ATOM 1270 N N . GLY A 1 175 ? 3.957 -32.875 -15.898 1 98.31 175 GLY A N 1
ATOM 1271 C CA . GLY A 1 175 ? 4.66 -32.062 -16.891 1 98.31 175 GLY A CA 1
ATOM 1272 C C . GLY A 1 175 ? 3.809 -31.734 -18.109 1 98.31 175 GLY A C 1
ATOM 1273 O O . GLY A 1 175 ? 4.242 -31.906 -19.25 1 98.31 175 GLY A O 1
ATOM 1274 N N . ASN A 1 176 ? 2.686 -31.328 -17.875 1 98.56 176 ASN A N 1
ATOM 1275 C CA . ASN A 1 176 ? 1.771 -30.953 -18.953 1 98.56 176 ASN A CA 1
ATOM 1276 C C . ASN A 1 176 ? 0.791 -29.875 -18.516 1 98.56 176 ASN A C 1
ATOM 1278 O O . ASN A 1 176 ? 0.89 -29.359 -17.391 1 98.56 176 ASN A O 1
ATOM 1282 N N . VAL A 1 177 ? -0.115 -29.391 -19.422 1 98.88 177 VAL A N 1
ATOM 1283 C CA . VAL A 1 177 ? -1.112 -28.359 -19.141 1 98.88 177 VAL A CA 1
ATOM 1284 C C . VAL A 1 177 ? -2.514 -28.938 -19.359 1 98.88 177 VAL A C 1
ATOM 1286 O O . VAL A 1 177 ? -2.801 -29.516 -20.406 1 98.88 177 VAL A O 1
ATOM 1289 N N . VAL A 1 178 ? -3.361 -28.75 -18.375 1 98.75 178 VAL A N 1
ATOM 1290 C CA . VAL A 1 178 ? -4.762 -29.156 -18.406 1 98.75 178 VAL A CA 1
ATOM 1291 C C . VAL A 1 178 ? -5.652 -27.953 -18.672 1 98.75 178 VAL A C 1
ATOM 1293 O O . VAL A 1 178 ? -5.441 -26.875 -18.125 1 98.75 178 VAL A O 1
ATOM 1296 N N . LYS A 1 179 ? -6.625 -28.156 -19.562 1 98.69 179 LYS A N 1
ATOM 1297 C CA . LYS A 1 179 ? -7.691 -27.188 -19.781 1 98.69 179 LYS A CA 1
ATOM 1298 C C . LYS A 1 179 ? -8.969 -27.594 -19.062 1 98.69 179 LYS A C 1
ATOM 1300 O O . LYS A 1 179 ? -9.375 -28.766 -19.125 1 98.69 179 LYS A O 1
ATOM 1305 N N . LEU A 1 180 ? -9.57 -26.641 -18.406 1 98.81 180 LEU A N 1
ATOM 1306 C CA . LEU A 1 180 ? -10.789 -26.891 -17.641 1 98.81 180 LEU A CA 1
ATOM 1307 C C . LEU A 1 180 ? -11.875 -25.875 -18 1 98.81 180 LEU A C 1
ATOM 1309 O O . LEU A 1 180 ? -11.625 -24.672 -18 1 98.81 180 LEU A O 1
ATOM 1313 N N . ASN A 1 181 ? -13.055 -26.359 -18.375 1 98.56 181 ASN A N 1
ATOM 1314 C CA . ASN A 1 181 ? -14.258 -25.531 -18.453 1 98.56 181 ASN A CA 1
ATOM 1315 C C . ASN A 1 181 ? -14.969 -25.453 -17.109 1 98.56 181 ASN A C 1
ATOM 1317 O O . ASN A 1 181 ? -15.492 -26.469 -16.625 1 98.56 181 ASN A O 1
ATOM 1321 N N . VAL A 1 182 ? -15.055 -24.266 -16.594 1 98.62 182 VAL A N 1
ATOM 1322 C CA . VAL A 1 182 ? -15.492 -24.156 -15.211 1 98.62 182 VAL A CA 1
ATOM 1323 C C . VAL A 1 182 ? -17.016 -24.234 -15.133 1 98.62 182 VAL A C 1
ATOM 1325 O O . VAL A 1 182 ? -17.578 -24.406 -14.055 1 98.62 182 VAL A O 1
ATOM 1328 N N . GLU A 1 183 ? -17.719 -24.109 -16.172 1 97.88 183 GLU A N 1
ATOM 1329 C CA . GLU A 1 183 ? -19.172 -24.219 -16.188 1 97.88 183 GLU A CA 1
ATOM 1330 C C . GLU A 1 183 ? -19.609 -25.688 -16.266 1 97.88 183 GLU A C 1
ATOM 1332 O O . GLU A 1 183 ? -20.562 -26.078 -15.602 1 97.88 183 GLU A O 1
ATOM 1337 N N . THR A 1 184 ? -18.844 -26.438 -17.031 1 98.12 184 THR A N 1
ATOM 1338 C CA . THR A 1 184 ? -19.281 -27.812 -17.281 1 98.12 184 THR A CA 1
ATOM 1339 C C . THR A 1 184 ? -18.469 -28.781 -16.438 1 98.12 184 THR A C 1
ATOM 1341 O O . THR A 1 184 ? -18.891 -29.922 -16.219 1 98.12 184 THR A O 1
ATOM 1344 N N . GLY A 1 185 ? -17.312 -28.406 -16.078 1 98.5 185 GLY A N 1
ATOM 1345 C CA . GLY A 1 185 ? -16.422 -29.297 -15.359 1 98.5 185 GLY A CA 1
ATOM 1346 C C . GLY A 1 185 ? -15.594 -30.188 -16.281 1 98.5 185 GLY A C 1
ATOM 1347 O O . GLY A 1 185 ? -14.789 -31 -15.812 1 98.5 185 GLY A O 1
ATOM 1348 N N . ALA A 1 186 ? -15.82 -29.969 -17.562 1 98.31 186 ALA A N 1
ATOM 1349 C CA . ALA A 1 186 ? -15.062 -30.766 -18.516 1 98.31 186 ALA A CA 1
ATOM 1350 C C . ALA A 1 186 ? -13.594 -30.344 -18.547 1 98.31 186 ALA A C 1
ATOM 1352 O O . ALA A 1 186 ? -13.281 -29.156 -18.469 1 98.31 186 ALA A O 1
ATOM 1353 N N . TYR A 1 187 ? -12.727 -31.359 -18.625 1 98.56 187 TYR A N 1
ATOM 1354 C CA . TYR A 1 187 ? -11.297 -31.047 -18.672 1 98.56 187 TYR A CA 1
ATOM 1355 C C . TYR A 1 187 ? -10.57 -31.984 -19.625 1 98.56 187 TYR A C 1
ATOM 1357 O O . TYR A 1 187 ? -11.078 -33.062 -19.953 1 98.56 187 TYR A O 1
ATOM 1365 N N . GLU A 1 188 ? -9.398 -31.562 -20.094 1 98.06 188 GLU A N 1
ATOM 1366 C CA . GLU A 1 188 ? -8.531 -32.344 -20.953 1 98.06 188 GLU A CA 1
ATOM 1367 C C . GLU A 1 188 ? -7.09 -31.828 -20.906 1 98.06 188 GLU A C 1
ATOM 1369 O O . GLU A 1 188 ? -6.859 -30.641 -20.734 1 98.06 188 GLU A O 1
ATOM 1374 N N . THR A 1 189 ? -6.152 -32.781 -20.984 1 98.25 189 THR A N 1
ATOM 1375 C CA . THR A 1 189 ? -4.77 -32.375 -21.203 1 98.25 189 THR A CA 1
ATOM 1376 C C . THR A 1 189 ? -4.598 -31.812 -22.625 1 98.25 189 THR A C 1
ATOM 1378 O O . THR A 1 189 ? -4.852 -32.531 -23.594 1 98.25 189 THR A O 1
ATOM 1381 N N . ILE A 1 190 ? -4.051 -30.578 -22.719 1 98.06 190 ILE A N 1
ATOM 1382 C CA . ILE A 1 190 ? -4.098 -29.969 -24.047 1 98.06 190 ILE A CA 1
ATOM 1383 C C . ILE A 1 190 ? -2.678 -29.703 -24.547 1 98.06 190 ILE A C 1
ATOM 1385 O O . ILE A 1 190 ? -2.461 -29.516 -25.75 1 98.06 190 ILE A O 1
ATOM 1389 N N . ILE A 1 191 ? -1.757 -29.578 -23.703 1 98.5 191 ILE A N 1
ATOM 1390 C CA . ILE A 1 191 ? -0.355 -29.422 -24.078 1 98.5 191 ILE A CA 1
ATOM 1391 C C . ILE A 1 191 ? 0.504 -30.391 -23.281 1 98.5 191 ILE A C 1
ATOM 1393 O O . ILE A 1 191 ? 0.378 -30.484 -22.047 1 98.5 191 ILE A O 1
ATOM 1397 N N . ASP A 1 192 ? 1.329 -31.109 -23.906 1 98.12 192 ASP A N 1
ATOM 1398 C CA . ASP A 1 192 ? 2.227 -32.125 -23.328 1 98.12 192 ASP A CA 1
ATOM 1399 C C . ASP A 1 192 ? 3.564 -32.125 -24.062 1 98.12 192 ASP A C 1
ATOM 1401 O O . ASP A 1 192 ? 3.879 -33.094 -24.766 1 98.12 192 ASP A O 1
ATOM 1405 N N . GLU A 1 193 ? 4.348 -31.094 -23.844 1 97.25 193 GLU A N 1
ATOM 1406 C CA . GLU A 1 193 ? 5.602 -30.891 -24.562 1 97.25 193 GLU A CA 1
ATOM 1407 C C . GLU A 1 193 ? 6.805 -31.25 -23.688 1 97.25 193 GLU A C 1
ATOM 1409 O O . GLU A 1 193 ? 6.746 -31.125 -22.469 1 97.25 193 GLU A O 1
ATOM 1414 N N . LYS A 1 194 ? 7.875 -31.609 -24.359 1 97.12 194 LYS A N 1
ATOM 1415 C CA . LYS A 1 194 ? 9.102 -32 -23.656 1 97.12 194 LYS A CA 1
ATOM 1416 C C . LYS A 1 194 ? 9.594 -30.891 -22.75 1 97.12 194 LYS A C 1
ATOM 1418 O O . LYS A 1 194 ? 10.117 -31.156 -21.656 1 97.12 194 LYS A O 1
ATOM 1423 N N . SER A 1 195 ? 9.469 -29.672 -23.156 1 97.25 195 SER A N 1
ATOM 1424 C CA . SER A 1 195 ? 9.945 -28.516 -22.391 1 97.25 195 SER A CA 1
ATOM 1425 C C . SER A 1 195 ? 9.172 -28.375 -21.078 1 97.25 195 SER A C 1
ATOM 1427 O O . SER A 1 195 ? 9.594 -27.625 -20.188 1 97.25 195 SER A O 1
ATOM 1429 N N . MET A 1 196 ? 8.078 -29.062 -20.938 1 98.25 196 MET A N 1
ATOM 1430 C CA . MET A 1 196 ? 7.238 -28.953 -19.75 1 98.25 196 MET A CA 1
ATOM 1431 C C . MET A 1 196 ? 7.453 -30.125 -18.812 1 98.25 196 MET A C 1
ATOM 1433 O O . MET A 1 196 ? 6.902 -30.172 -17.719 1 98.25 196 MET A O 1
ATOM 1437 N N . LYS A 1 197 ? 8.281 -31.062 -19.234 1 98.38 197 LYS A N 1
ATOM 1438 C CA . LYS A 1 197 ? 8.539 -32.25 -18.453 1 98.38 197 LYS A CA 1
ATOM 1439 C C . LYS A 1 197 ? 9.648 -32.031 -17.438 1 98.38 197 LYS A C 1
ATOM 1441 O O . LYS A 1 197 ? 10.344 -31.016 -17.484 1 98.38 197 LYS A O 1
ATOM 1446 N N . ARG A 1 198 ? 9.695 -32.938 -16.531 1 96.38 198 ARG A N 1
ATOM 1447 C CA . ARG A 1 198 ? 10.828 -32.938 -15.609 1 96.38 198 ARG A CA 1
ATOM 1448 C C . ARG A 1 198 ? 11.938 -33.844 -16.109 1 96.38 198 ARG A C 1
ATOM 1450 O O . ARG A 1 198 ? 11.68 -34.812 -16.828 1 96.38 198 ARG A O 1
ATOM 1457 N N . LEU A 1 199 ? 13.07 -33.562 -15.742 1 95.38 199 LEU A N 1
ATOM 1458 C CA . LEU A 1 199 ? 14.219 -34.438 -15.906 1 95.38 199 LEU A CA 1
ATOM 1459 C C . LEU A 1 199 ? 14.297 -35.438 -14.773 1 95.38 199 LEU A C 1
ATOM 1461 O O . LEU A 1 199 ? 13.508 -35.375 -13.82 1 95.38 199 LEU A O 1
ATOM 1465 N N . GLU A 1 200 ? 15.289 -36.344 -14.852 1 93 200 GLU A N 1
ATOM 1466 C CA . GLU A 1 200 ? 15.422 -37.406 -13.844 1 93 200 GLU A CA 1
ATOM 1467 C C . GLU A 1 200 ? 16.047 -36.844 -12.57 1 93 200 GLU A C 1
ATOM 1469 O O . GLU A 1 200 ? 15.828 -37.406 -11.484 1 93 200 GLU A O 1
ATOM 1474 N N . THR A 1 201 ? 16.766 -35.812 -12.711 1 92.31 201 THR A N 1
ATOM 1475 C CA . THR A 1 201 ? 17.469 -35.25 -11.578 1 92.31 201 THR A CA 1
ATOM 1476 C C . THR A 1 201 ? 16.875 -33.875 -11.188 1 92.31 201 THR A C 1
ATOM 1478 O O . THR A 1 201 ? 16.094 -33.312 -11.938 1 92.31 201 THR A O 1
ATOM 1481 N N . GLY A 1 202 ? 17.25 -33.469 -9.938 1 88.5 202 GLY A N 1
ATOM 1482 C CA . GLY A 1 202 ? 16.766 -32.188 -9.453 1 88.5 202 GLY A CA 1
ATOM 1483 C C . GLY A 1 202 ? 15.43 -32.312 -8.742 1 88.5 202 GLY A C 1
ATOM 1484 O O . GLY A 1 202 ? 14.875 -33.406 -8.594 1 88.5 202 GLY A O 1
ATOM 1485 N N . LEU A 1 203 ? 14.984 -31.078 -8.312 1 88.81 203 LEU A N 1
ATOM 1486 C CA . LEU A 1 203 ? 13.664 -31.047 -7.688 1 88.81 203 LEU A CA 1
ATOM 1487 C C . LEU A 1 203 ? 12.578 -31.406 -8.695 1 88.81 203 LEU A C 1
ATOM 1489 O O . LEU A 1 203 ? 12.523 -30.812 -9.781 1 88.81 203 LEU A O 1
ATOM 1493 N N . GLN A 1 204 ? 11.75 -32.312 -8.352 1 92.19 204 GLN A N 1
ATOM 1494 C CA . GLN A 1 204 ? 10.828 -32.938 -9.312 1 92.19 204 GLN A CA 1
ATOM 1495 C C . GLN A 1 204 ? 9.547 -32.125 -9.445 1 92.19 204 GLN A C 1
ATOM 1497 O O . GLN A 1 204 ? 8.445 -32.625 -9.273 1 92.19 204 GLN A O 1
ATOM 1502 N N . VAL A 1 205 ? 9.648 -30.844 -9.758 1 95.06 205 VAL A N 1
ATOM 1503 C CA . VAL A 1 205 ? 8.578 -29.922 -10.102 1 95.06 205 VAL A CA 1
ATOM 1504 C C . VAL A 1 205 ? 8.781 -29.391 -11.516 1 95.06 205 VAL A C 1
ATOM 1506 O O . VAL A 1 205 ? 9.672 -28.578 -11.766 1 95.06 205 VAL A O 1
ATOM 1509 N N . ALA A 1 206 ? 8.039 -29.891 -12.43 1 98 206 ALA A N 1
ATOM 1510 C CA . ALA A 1 206 ? 8.164 -29.547 -13.836 1 98 206 ALA A CA 1
ATOM 1511 C C . ALA A 1 206 ? 7.496 -28.203 -14.125 1 98 206 ALA A C 1
ATOM 1513 O O . ALA A 1 206 ? 7.777 -27.203 -13.453 1 98 206 ALA A O 1
ATOM 1514 N N . VAL A 1 207 ? 6.719 -28.109 -15.242 1 98.75 207 VAL A N 1
ATOM 1515 C CA . VAL A 1 207 ? 5.961 -26.891 -15.5 1 98.75 207 VAL A CA 1
ATOM 1516 C C . VAL A 1 207 ? 5.219 -26.469 -14.234 1 98.75 207 VAL A C 1
ATOM 1518 O O . VAL A 1 207 ? 4.625 -27.297 -13.547 1 98.75 207 VAL A O 1
ATOM 1521 N N . ASN A 1 208 ? 5.352 -25.188 -13.875 1 98.5 208 ASN A N 1
ATOM 1522 C CA . ASN A 1 208 ? 4.93 -24.688 -12.57 1 98.5 208 ASN A CA 1
ATOM 1523 C C . ASN A 1 208 ? 4.008 -23.484 -12.703 1 98.5 208 ASN A C 1
ATOM 1525 O O . ASN A 1 208 ? 2.797 -23.625 -12.867 1 98.5 208 ASN A O 1
ATOM 1529 N N . GLY A 1 209 ? 4.535 -22.266 -12.82 1 98.88 209 GLY A N 1
ATOM 1530 C CA . GLY A 1 209 ? 3.707 -21.109 -13.109 1 98.88 209 GLY A CA 1
ATOM 1531 C C . GLY A 1 209 ? 3.348 -20.984 -14.578 1 98.88 209 GLY A C 1
ATOM 1532 O O . GLY A 1 209 ? 4.172 -21.266 -15.453 1 98.88 209 GLY A O 1
ATOM 1533 N N . ILE A 1 210 ? 2.139 -20.547 -14.859 1 98.88 210 ILE A N 1
ATOM 1534 C CA . ILE A 1 210 ? 1.706 -20.328 -16.234 1 98.88 210 ILE A CA 1
ATOM 1535 C C . ILE A 1 210 ? 0.848 -19.062 -16.312 1 98.88 210 ILE A C 1
ATOM 1537 O O . ILE A 1 210 ? 0.074 -18.766 -15.398 1 98.88 210 ILE A O 1
ATOM 1541 N N . HIS A 1 211 ? 1.047 -18.297 -17.328 1 98.56 211 HIS A N 1
ATOM 1542 C CA . HIS A 1 211 ? 0.244 -17.141 -17.672 1 98.56 211 HIS A CA 1
ATOM 1543 C C . HIS A 1 211 ? 0.131 -16.969 -19.188 1 98.56 211 HIS A C 1
ATOM 1545 O O . HIS A 1 211 ? 1.107 -17.172 -19.906 1 98.56 211 HIS A O 1
ATOM 1551 N N . VAL A 1 212 ? -1.076 -16.594 -19.609 1 98.19 212 VAL A N 1
ATOM 1552 C CA . VAL A 1 212 ? -1.259 -16.281 -21.031 1 98.19 212 VAL A CA 1
ATOM 1553 C C . VAL A 1 212 ? -1.111 -14.781 -21.25 1 98.19 212 VAL A C 1
ATOM 1555 O O . VAL A 1 212 ? -1.668 -13.977 -20.5 1 98.19 212 VAL A O 1
ATOM 1558 N N . HIS A 1 213 ? -0.392 -14.445 -22.141 1 97.25 213 HIS A N 1
ATOM 1559 C CA . HIS A 1 213 ? -0.289 -13.086 -22.656 1 97.25 213 HIS A CA 1
ATOM 1560 C C . HIS A 1 213 ? -0.373 -13.062 -24.172 1 97.25 213 HIS A C 1
ATOM 1562 O O . HIS A 1 213 ? 0.425 -13.711 -24.859 1 97.25 213 HIS A O 1
ATOM 1568 N N . GLU A 1 214 ? -1.386 -12.32 -24.625 1 94.75 214 GLU A N 1
ATOM 1569 C CA . GLU A 1 214 ? -1.707 -12.352 -26.047 1 94.75 214 GLU A CA 1
ATOM 1570 C C . GLU A 1 214 ? -1.93 -13.781 -26.531 1 94.75 214 GLU A C 1
ATOM 1572 O O . GLU A 1 214 ? -2.74 -14.516 -25.969 1 94.75 214 GLU A O 1
ATOM 1577 N N . SER A 1 215 ? -1.123 -14.273 -27.453 1 96.56 215 SER A N 1
ATOM 1578 C CA . SER A 1 215 ? -1.379 -15.609 -28 1 96.56 215 SER A CA 1
ATOM 1579 C C . SER A 1 215 ? -0.277 -16.578 -27.594 1 96.56 215 SER A C 1
ATOM 1581 O O . SER A 1 215 ? -0.003 -17.547 -28.328 1 96.56 215 SER A O 1
ATOM 1583 N N . ASP A 1 216 ? 0.332 -16.234 -26.5 1 98.38 216 ASP A N 1
ATOM 1584 C CA . ASP A 1 216 ? 1.372 -17.125 -26 1 98.38 216 ASP A CA 1
ATOM 1585 C C . ASP A 1 216 ? 1.068 -17.562 -24.562 1 98.38 216 ASP A C 1
ATOM 1587 O O . ASP A 1 216 ? 0.61 -16.75 -23.75 1 98.38 216 ASP A O 1
ATOM 1591 N N . LEU A 1 217 ? 1.293 -18.797 -24.344 1 98.62 217 LEU A N 1
ATOM 1592 C CA . LEU A 1 217 ? 1.337 -19.312 -22.984 1 98.62 217 LEU A CA 1
ATOM 1593 C C . LEU A 1 217 ? 2.764 -19.297 -22.438 1 98.62 217 LEU A C 1
ATOM 1595 O O . LEU A 1 217 ? 3.633 -20 -22.938 1 98.62 217 LEU A O 1
ATOM 1599 N N . TYR A 1 218 ? 2.988 -18.453 -21.469 1 98.88 218 TYR A N 1
ATOM 1600 C CA . TYR A 1 218 ? 4.27 -18.406 -20.781 1 98.88 218 TYR A CA 1
ATOM 1601 C C . TYR A 1 218 ? 4.289 -19.359 -19.594 1 98.88 218 TYR A C 1
ATOM 1603 O O . TYR A 1 218 ? 3.268 -19.547 -18.922 1 98.88 218 TYR A O 1
ATOM 1611 N N . PHE A 1 219 ? 5.496 -19.969 -19.375 1 98.94 219 PHE A N 1
ATOM 1612 C CA . PHE A 1 219 ? 5.551 -20.891 -18.25 1 98.94 219 PHE A CA 1
ATOM 1613 C C . PHE A 1 219 ? 6.961 -20.953 -17.672 1 98.94 219 PHE A C 1
ATOM 1615 O O . PHE A 1 219 ? 7.934 -20.641 -18.359 1 98.94 219 PHE A O 1
ATOM 1622 N N . THR A 1 220 ? 6.996 -21.234 -16.406 1 98.94 220 THR A N 1
ATOM 1623 C CA . THR A 1 220 ? 8.234 -21.688 -15.766 1 98.94 220 THR A CA 1
ATOM 1624 C C . THR A 1 220 ? 8.281 -23.203 -15.688 1 98.94 220 THR A C 1
ATOM 1626 O O . THR A 1 220 ? 7.246 -23.859 -15.57 1 98.94 220 THR A O 1
ATOM 1629 N N . ASN A 1 221 ? 9.43 -23.781 -15.812 1 98.81 221 ASN A N 1
ATOM 1630 C CA . ASN A 1 221 ? 9.734 -25.156 -15.438 1 98.81 221 ASN A CA 1
ATOM 1631 C C . ASN A 1 221 ? 10.844 -25.219 -14.383 1 98.81 221 ASN A C 1
ATOM 1633 O O . ASN A 1 221 ? 12.016 -25.031 -14.703 1 98.81 221 ASN A O 1
ATOM 1637 N N . LEU A 1 222 ? 10.391 -25.438 -13.188 1 97.62 222 LEU A N 1
ATOM 1638 C CA . LEU A 1 222 ? 11.328 -25.375 -12.07 1 97.62 222 LEU A CA 1
ATOM 1639 C C . LEU A 1 222 ? 12.422 -26.422 -12.211 1 97.62 222 LEU A C 1
ATOM 1641 O O . LEU A 1 222 ? 13.602 -26.125 -11.992 1 97.62 222 LEU A O 1
ATOM 1645 N N . ASN A 1 223 ? 12.102 -27.609 -12.562 1 97.31 223 ASN A N 1
ATOM 1646 C CA . ASN A 1 223 ? 13.055 -28.703 -12.703 1 97.31 223 ASN A CA 1
ATOM 1647 C C . ASN A 1 223 ? 14.086 -28.422 -13.789 1 97.31 223 ASN A C 1
ATOM 1649 O O . ASN A 1 223 ? 15.289 -28.578 -13.562 1 97.31 223 ASN A O 1
ATOM 1653 N N . GLN A 1 224 ? 13.602 -28 -14.922 1 98.06 224 GLN A N 1
ATOM 1654 C CA . GLN A 1 224 ? 14.516 -27.75 -16.031 1 98.06 224 GLN A CA 1
ATOM 1655 C C . GLN A 1 224 ? 15.211 -26.406 -15.891 1 98.06 224 GLN A C 1
ATOM 1657 O O . GLN A 1 224 ? 16.203 -26.141 -16.578 1 98.06 224 GLN A O 1
ATOM 1662 N N . GLY A 1 225 ? 14.672 -25.531 -15.102 1 98.06 225 GLY A N 1
ATOM 1663 C CA . GLY A 1 225 ? 15.273 -24.219 -14.891 1 98.06 225 GLY A CA 1
ATOM 1664 C C . GLY A 1 225 ? 15.125 -23.297 -16.078 1 98.06 225 GLY A C 1
ATOM 1665 O O . GLY A 1 225 ? 16.094 -22.672 -16.531 1 98.06 225 GLY A O 1
ATOM 1666 N N . VAL A 1 226 ? 13.875 -23.234 -16.562 1 98.5 226 VAL A N 1
ATOM 1667 C CA . VAL A 1 226 ? 13.688 -22.375 -17.734 1 98.5 226 VAL A CA 1
ATOM 1668 C C . VAL A 1 226 ? 12.438 -21.516 -17.547 1 98.5 226 VAL A C 1
ATOM 1670 O O . VAL A 1 226 ? 11.516 -21.906 -16.812 1 98.5 226 VAL A O 1
ATOM 1673 N N . PHE A 1 227 ? 12.453 -20.406 -18.125 1 98.88 227 PHE A N 1
ATOM 1674 C CA . PHE A 1 227 ? 11.297 -19.578 -18.469 1 98.88 227 PHE A CA 1
ATOM 1675 C C . PHE A 1 227 ? 11.078 -19.562 -19.984 1 98.88 227 PHE A C 1
ATOM 1677 O O . PHE A 1 227 ? 11.984 -19.219 -20.734 1 98.88 227 PHE A O 1
ATOM 1684 N N . ALA A 1 228 ? 9.812 -19.922 -20.359 1 98.94 228 ALA A N 1
ATOM 1685 C CA . ALA A 1 228 ? 9.57 -20.188 -21.781 1 98.94 228 ALA A CA 1
ATOM 1686 C C . ALA A 1 228 ? 8.148 -19.797 -22.172 1 98.94 228 ALA A C 1
ATOM 1688 O O . ALA A 1 228 ? 7.344 -19.406 -21.312 1 98.94 228 ALA A O 1
ATOM 1689 N N . LYS A 1 229 ? 7.93 -19.781 -23.516 1 98.88 229 LYS A N 1
ATOM 1690 C CA . LYS A 1 229 ? 6.582 -19.578 -24.031 1 98.88 229 LYS A CA 1
ATOM 1691 C C . LYS A 1 229 ? 6.273 -20.562 -25.172 1 98.88 229 LYS A C 1
ATOM 1693 O O . LYS A 1 229 ? 7.184 -21.078 -25.812 1 98.88 229 LYS A O 1
ATOM 1698 N N . ILE A 1 230 ? 5.031 -20.812 -25.359 1 98.81 230 ILE A N 1
ATOM 1699 C CA . ILE A 1 230 ? 4.512 -21.625 -26.453 1 98.81 230 ILE A CA 1
ATOM 1700 C C . ILE A 1 230 ? 3.283 -20.953 -27.062 1 98.81 230 ILE A C 1
ATOM 1702 O O . ILE A 1 230 ? 2.395 -20.484 -26.344 1 98.81 230 ILE A O 1
ATOM 1706 N N . PRO A 1 231 ? 3.258 -20.75 -28.406 1 98.56 231 PRO A N 1
ATOM 1707 C CA . PRO A 1 231 ? 2.066 -20.141 -29 1 98.56 231 PRO A CA 1
ATOM 1708 C C . PRO A 1 231 ? 0.834 -21.031 -28.906 1 98.56 231 PRO A C 1
ATOM 1710 O O . PRO A 1 231 ? 0.941 -22.25 -29.047 1 98.56 231 PRO A O 1
ATOM 1713 N N . ILE A 1 232 ? -0.314 -20.406 -28.656 1 98.19 232 ILE A N 1
ATOM 1714 C CA . ILE A 1 232 ? -1.538 -21.188 -28.516 1 98.19 232 ILE A CA 1
ATOM 1715 C C . ILE A 1 232 ? -2.67 -20.531 -29.297 1 98.19 232 ILE A C 1
ATOM 1717 O O . ILE A 1 232 ? -2.6 -19.344 -29.609 1 98.19 232 ILE A O 1
ATOM 1721 N N . GLU A 1 233 ? -3.672 -21.359 -29.578 1 96.12 233 GLU A N 1
ATOM 1722 C CA . GLU A 1 233 ? -4.953 -20.828 -30.047 1 96.12 233 GLU A CA 1
ATOM 1723 C C . GLU A 1 233 ? -5.793 -20.312 -28.875 1 96.12 233 GLU A C 1
ATOM 1725 O O . GLU A 1 233 ? -6.066 -21.062 -27.922 1 96.12 233 GLU A O 1
ATOM 1730 N N . LEU A 1 234 ? -6.332 -19.125 -28.953 1 92.56 234 LEU A N 1
ATOM 1731 C CA . LEU A 1 234 ? -7.023 -18.5 -27.828 1 92.56 234 LEU A CA 1
ATOM 1732 C C . LEU A 1 234 ? -8.422 -19.094 -27.656 1 92.56 234 LEU A C 1
ATOM 1734 O O . LEU A 1 234 ? -9.031 -18.969 -26.594 1 92.56 234 LEU A O 1
ATOM 1738 N N . HIS A 1 235 ? -8.977 -19.703 -28.609 1 90.19 235 HIS A N 1
ATOM 1739 C CA . HIS A 1 235 ? -10.328 -20.234 -28.484 1 90.19 235 HIS A CA 1
ATOM 1740 C C . HIS A 1 235 ? -10.336 -21.562 -27.75 1 90.19 235 HIS A C 1
ATOM 1742 O O . HIS A 1 235 ? -11.312 -21.906 -27.078 1 90.19 235 HIS A O 1
ATOM 1748 N N . ASN A 1 236 ? -9.117 -22.281 -27.828 1 92.56 236 ASN A N 1
ATOM 1749 C CA . ASN A 1 236 ? -9.172 -23.594 -27.203 1 92.56 236 ASN A CA 1
ATOM 1750 C C . ASN A 1 236 ? -7.883 -23.922 -26.453 1 92.56 236 ASN A C 1
ATOM 1752 O O . ASN A 1 236 ? -7.785 -24.969 -25.812 1 92.56 236 ASN A O 1
ATOM 1756 N N . GLY A 1 237 ? -6.898 -23.156 -26.562 1 95.94 237 GLY A N 1
ATOM 1757 C CA . GLY A 1 237 ? -5.699 -23.297 -25.75 1 95.94 237 GLY A CA 1
ATOM 1758 C C . GLY A 1 237 ? -4.676 -24.25 -26.344 1 95.94 237 GLY A C 1
ATOM 1759 O O . GLY A 1 237 ? -3.598 -24.438 -25.781 1 95.94 237 GLY A O 1
ATOM 1760 N N . THR A 1 238 ? -4.906 -24.797 -27.5 1 97 238 THR A N 1
ATOM 1761 C CA . THR A 1 238 ? -3.994 -25.766 -28.094 1 97 238 THR A CA 1
ATOM 1762 C C . THR A 1 238 ? -2.746 -25.062 -28.625 1 97 238 THR A C 1
ATOM 1764 O O . THR A 1 238 ? -2.818 -23.938 -29.125 1 97 238 THR A O 1
ATOM 1767 N N . ALA A 1 239 ? -1.669 -25.828 -28.578 1 97.88 239 ALA A N 1
ATOM 1768 C CA . ALA A 1 239 ? -0.407 -25.297 -29.078 1 97.88 239 ALA A CA 1
ATOM 1769 C C . ALA A 1 239 ? -0.445 -25.156 -30.609 1 97.88 239 ALA A C 1
ATOM 1771 O O . ALA A 1 239 ? -0.976 -26.031 -31.297 1 97.88 239 ALA A O 1
ATOM 1772 N N . THR A 1 240 ? 0.218 -24.047 -31.141 1 97.88 240 THR A N 1
ATOM 1773 C CA . THR A 1 240 ? 0.222 -23.812 -32.594 1 97.88 240 THR A CA 1
ATOM 1774 C C . THR A 1 240 ? 1.649 -23.781 -33.125 1 97.88 240 THR A C 1
ATOM 1776 O O . THR A 1 240 ? 1.865 -23.531 -34.312 1 97.88 240 THR A O 1
ATOM 1779 N N . GLY A 1 241 ? 2.609 -23.984 -32.344 1 97.94 241 GLY A N 1
ATOM 1780 C CA . GLY A 1 241 ? 4.02 -23.984 -32.688 1 97.94 241 GLY A CA 1
ATOM 1781 C C . GLY A 1 241 ? 4.91 -24.516 -31.578 1 97.94 241 GLY A C 1
ATOM 1782 O O . GLY A 1 241 ? 4.418 -25 -30.547 1 97.94 241 GLY A O 1
ATOM 1783 N N . PRO A 1 242 ? 6.195 -24.5 -31.797 1 97.75 242 PRO A N 1
ATOM 1784 C CA . PRO A 1 242 ? 7.125 -25.031 -30.797 1 97.75 242 PRO A CA 1
ATOM 1785 C C . PRO A 1 242 ? 7.309 -24.109 -29.594 1 97.75 242 PRO A C 1
ATOM 1787 O O . PRO A 1 242 ? 7.043 -22.906 -29.703 1 97.75 242 PRO A O 1
ATOM 1790 N N . THR A 1 243 ? 7.809 -24.688 -28.562 1 98.5 243 THR A N 1
ATOM 1791 C CA . THR A 1 243 ? 8.195 -23.906 -27.391 1 98.5 243 THR A CA 1
ATOM 1792 C C . THR A 1 243 ? 9.43 -23.062 -27.688 1 98.5 243 THR A C 1
ATOM 1794 O O . THR A 1 243 ? 10.359 -23.516 -28.359 1 98.5 243 THR A O 1
ATOM 1797 N N . GLU A 1 244 ? 9.414 -21.875 -27.203 1 98.56 244 GLU A N 1
ATOM 1798 C CA . GLU A 1 244 ? 10.578 -21 -27.203 1 98.56 244 GLU A CA 1
ATOM 1799 C C . GLU A 1 244 ? 11.078 -20.75 -25.781 1 98.56 244 GLU A C 1
ATOM 1801 O O . GLU A 1 244 ? 10.359 -20.188 -24.953 1 98.56 244 GLU A O 1
ATOM 1806 N N . VAL A 1 245 ? 12.312 -21.172 -25.516 1 98.69 245 VAL A N 1
ATOM 1807 C CA . VAL A 1 245 ? 12.938 -20.844 -24.234 1 98.69 245 VAL A CA 1
ATOM 1808 C C . VAL A 1 245 ? 13.438 -19.406 -24.234 1 98.69 245 VAL A C 1
ATOM 1810 O O . VAL A 1 245 ? 14.242 -19.031 -25.094 1 98.69 245 VAL A O 1
ATOM 1813 N N . ILE A 1 246 ? 13 -18.625 -23.344 1 98.81 246 ILE A N 1
ATOM 1814 C CA . ILE A 1 246 ? 13.375 -17.219 -23.266 1 98.81 246 ILE A CA 1
ATOM 1815 C C . ILE A 1 246 ? 14.664 -17.062 -22.469 1 98.81 246 ILE A C 1
ATOM 1817 O O . ILE A 1 246 ? 15.609 -16.422 -22.922 1 98.81 246 ILE A O 1
ATOM 1821 N N . VAL A 1 247 ? 14.656 -17.609 -21.266 1 98.75 247 VAL A N 1
ATOM 1822 C CA . VAL A 1 247 ? 15.883 -17.609 -20.469 1 98.75 247 VAL A CA 1
ATOM 1823 C C . VAL A 1 247 ? 16.078 -19 -19.859 1 98.75 247 VAL A C 1
ATOM 1825 O O . VAL A 1 247 ? 15.117 -19.688 -19.547 1 98.75 247 VAL A O 1
ATOM 1828 N N . ASN A 1 248 ? 17.359 -19.359 -19.641 1 98 248 ASN A N 1
ATOM 1829 C CA . ASN A 1 248 ? 17.797 -20.578 -18.953 1 98 248 ASN A CA 1
ATOM 1830 C C . ASN A 1 248 ? 18.266 -20.281 -17.531 1 98 248 ASN A C 1
ATOM 1832 O O . ASN A 1 248 ? 18.266 -19.125 -17.109 1 98 248 ASN A O 1
ATOM 1836 N N . ASN A 1 249 ? 18.547 -21.344 -16.812 1 95.88 249 ASN A N 1
ATOM 1837 C CA . ASN A 1 249 ? 19.062 -21.25 -15.453 1 95.88 249 ASN A CA 1
ATOM 1838 C C . ASN A 1 249 ? 18.141 -20.438 -14.555 1 95.88 249 ASN A C 1
ATOM 1840 O O . ASN A 1 249 ? 18.594 -19.562 -13.812 1 95.88 249 ASN A O 1
ATOM 1844 N N . THR A 1 250 ? 16.922 -20.531 -14.797 1 96.69 250 THR A N 1
ATOM 1845 C CA . THR A 1 250 ? 15.867 -19.844 -14.062 1 96.69 250 THR A CA 1
ATOM 1846 C C . THR A 1 250 ? 14.844 -20.844 -13.523 1 96.69 250 THR A C 1
ATOM 1848 O O . THR A 1 250 ? 13.773 -21.016 -14.109 1 96.69 250 THR A O 1
ATOM 1851 N N . ALA A 1 251 ? 15.219 -21.469 -12.406 1 96.81 251 ALA A N 1
ATOM 1852 C CA . ALA A 1 251 ? 14.336 -22.438 -11.766 1 96.81 251 ALA A CA 1
ATOM 1853 C C . ALA A 1 251 ? 13.219 -21.734 -11 1 96.81 251 ALA A C 1
ATOM 1855 O O . ALA A 1 251 ? 13.156 -21.812 -9.766 1 96.81 251 ALA A O 1
ATOM 1856 N N . GLY A 1 252 ? 12.336 -21.188 -11.742 1 98.12 252 GLY A N 1
ATOM 1857 C CA . GLY A 1 252 ? 11.273 -20.359 -11.195 1 98.12 252 GLY A CA 1
ATOM 1858 C C . GLY A 1 252 ? 10.062 -21.156 -10.75 1 98.12 252 GLY A C 1
ATOM 1859 O O . GLY A 1 252 ? 9.727 -22.172 -11.359 1 98.12 252 GLY A O 1
ATOM 1860 N N . ASP A 1 253 ? 9.43 -20.688 -9.68 1 97.94 253 ASP A N 1
ATOM 1861 C CA . ASP A 1 253 ? 8.133 -21.203 -9.25 1 97.94 253 ASP A CA 1
ATOM 1862 C C . ASP A 1 253 ? 7 -20.531 -10.023 1 97.94 253 ASP A C 1
ATOM 1864 O O . ASP A 1 253 ? 6.832 -20.781 -11.227 1 97.94 253 ASP A O 1
ATOM 1868 N N . ASP A 1 254 ? 6.242 -19.609 -9.523 1 98.88 254 ASP A N 1
ATOM 1869 C CA . ASP A 1 254 ? 5.254 -18.828 -10.258 1 98.88 254 ASP A CA 1
ATOM 1870 C C . ASP A 1 254 ? 5.781 -17.438 -10.578 1 98.88 254 ASP A C 1
ATOM 1872 O O . ASP A 1 254 ? 6.879 -17.062 -10.156 1 98.88 254 ASP A O 1
ATOM 1876 N N . PHE A 1 255 ? 5.02 -16.703 -11.438 1 98.88 255 PHE A N 1
ATOM 1877 C CA . PHE A 1 255 ? 5.488 -15.414 -11.922 1 98.88 255 PHE A CA 1
ATOM 1878 C C . PHE A 1 255 ? 4.316 -14.539 -12.328 1 98.88 255 PHE A C 1
ATOM 1880 O O . PHE A 1 255 ? 3.16 -14.969 -12.281 1 98.88 255 PHE A O 1
ATOM 1887 N N . THR A 1 256 ? 4.637 -13.289 -12.594 1 98.75 256 THR A N 1
ATOM 1888 C CA . THR A 1 256 ? 3.701 -12.375 -13.242 1 98.75 256 THR A CA 1
ATOM 1889 C C . THR A 1 256 ? 4.379 -11.633 -14.391 1 98.75 256 THR A C 1
ATOM 1891 O O . THR A 1 256 ? 5.602 -11.695 -14.539 1 98.75 256 THR A O 1
ATOM 1894 N N . MET A 1 257 ? 3.57 -11.055 -15.227 1 98.19 257 MET A N 1
ATOM 1895 C CA . MET A 1 257 ? 4.086 -10.328 -16.375 1 98.19 257 MET A CA 1
ATOM 1896 C C . MET A 1 257 ? 3.564 -8.891 -16.391 1 98.19 257 MET A C 1
ATOM 1898 O O . MET A 1 257 ? 2.455 -8.625 -15.922 1 98.19 257 MET A O 1
ATOM 1902 N N . SER A 1 258 ? 4.426 -8.039 -16.969 1 97.81 258 SER A N 1
ATOM 1903 C CA . SER A 1 258 ? 3.961 -6.672 -17.172 1 97.81 258 SER A CA 1
ATOM 1904 C C . SER A 1 258 ? 2.805 -6.633 -18.172 1 97.81 258 SER A C 1
ATOM 1906 O O . SER A 1 258 ? 2.641 -7.551 -18.969 1 97.81 258 SER A O 1
ATOM 1908 N N . LYS A 1 259 ? 2.082 -5.562 -18.125 1 95.19 259 LYS A N 1
ATOM 1909 C CA . LYS A 1 259 ? 0.901 -5.422 -18.969 1 95.19 259 LYS A CA 1
ATOM 1910 C C . LYS A 1 259 ? 1.268 -5.516 -20.438 1 95.19 259 LYS A C 1
ATOM 1912 O O . LYS A 1 259 ? 0.519 -6.086 -21.234 1 95.19 259 LYS A O 1
ATOM 1917 N N . ASP A 1 260 ? 2.402 -4.984 -20.797 1 96.62 260 ASP A N 1
ATOM 1918 C CA . ASP A 1 260 ? 2.805 -4.977 -22.203 1 96.62 260 ASP A CA 1
ATOM 1919 C C . ASP A 1 260 ? 3.551 -6.258 -22.562 1 96.62 260 ASP A C 1
ATOM 1921 O O . ASP A 1 260 ? 3.979 -6.43 -23.703 1 96.62 260 ASP A O 1
ATOM 1925 N N . GLY A 1 261 ? 3.791 -7.148 -21.625 1 97.44 261 GLY A N 1
ATOM 1926 C CA . GLY A 1 261 ? 4.387 -8.453 -21.875 1 97.44 261 GLY A CA 1
ATOM 1927 C C . GLY A 1 261 ? 5.895 -8.398 -22.047 1 97.44 261 GLY A C 1
ATOM 1928 O O . GLY A 1 261 ? 6.523 -9.406 -22.359 1 97.44 261 GLY A O 1
ATOM 1929 N N . LYS A 1 262 ? 6.48 -7.266 -21.703 1 98.25 262 LYS A N 1
ATOM 1930 C CA . LYS A 1 262 ? 7.902 -7.102 -22 1 98.25 262 LYS A CA 1
ATOM 1931 C C . LYS A 1 262 ? 8.758 -7.539 -20.812 1 98.25 262 LYS A C 1
ATOM 1933 O O . LYS A 1 262 ? 9.953 -7.773 -20.953 1 98.25 262 LYS A O 1
ATOM 1938 N N . LYS A 1 263 ? 8.117 -7.543 -19.672 1 98.56 263 LYS A N 1
ATOM 1939 C CA . LYS A 1 263 ? 8.828 -7.953 -18.469 1 98.56 263 LYS A CA 1
ATOM 1940 C C . LYS A 1 263 ? 8.078 -9.055 -17.734 1 98.56 263 LYS A C 1
ATOM 1942 O O . LYS A 1 263 ? 6.848 -9.117 -17.781 1 98.56 263 LYS A O 1
ATOM 1947 N N . ALA A 1 264 ? 8.828 -9.898 -17.094 1 98.81 264 ALA A N 1
ATOM 1948 C CA . ALA A 1 264 ? 8.305 -10.875 -16.141 1 98.81 264 ALA A CA 1
ATOM 1949 C C . ALA A 1 264 ? 9.078 -10.836 -14.828 1 98.81 264 ALA A C 1
ATOM 1951 O O . ALA A 1 264 ? 10.273 -10.531 -14.812 1 98.81 264 ALA A O 1
ATOM 1952 N N . TRP A 1 265 ? 8.438 -11.031 -13.758 1 98.88 265 TRP A N 1
ATOM 1953 C CA . TRP A 1 265 ? 9.047 -11.195 -12.438 1 98.88 265 TRP A CA 1
ATOM 1954 C C . TRP A 1 265 ? 8.75 -12.586 -11.875 1 98.88 265 TRP A C 1
ATOM 1956 O O . TRP A 1 265 ? 7.59 -12.953 -11.703 1 98.88 265 TRP A O 1
ATOM 1966 N N . ILE A 1 266 ? 9.773 -13.312 -11.578 1 98.94 266 ILE A N 1
ATOM 1967 C CA . ILE A 1 266 ? 9.68 -14.734 -11.266 1 98.94 266 ILE A CA 1
ATOM 1968 C C . ILE A 1 266 ? 10.109 -14.977 -9.82 1 98.94 266 ILE A C 1
ATOM 1970 O O . ILE A 1 266 ? 11.188 -14.539 -9.406 1 98.94 266 ILE A O 1
ATOM 1974 N N . ALA A 1 267 ? 9.266 -15.617 -9.078 1 98.69 267 ALA A N 1
ATOM 1975 C CA . ALA A 1 267 ? 9.602 -16.062 -7.73 1 98.69 267 ALA A CA 1
ATOM 1976 C C . ALA A 1 267 ? 10.531 -17.266 -7.762 1 98.69 267 ALA A C 1
ATOM 1978 O O . ALA A 1 267 ? 10.195 -18.297 -8.359 1 98.69 267 ALA A O 1
ATOM 1979 N N . MET A 1 268 ? 11.633 -17.109 -7.078 1 96.81 268 MET A N 1
ATOM 1980 C CA . MET A 1 268 ? 12.633 -18.172 -7.102 1 96.81 268 MET A CA 1
ATOM 1981 C C . MET A 1 268 ? 12.617 -18.953 -5.797 1 96.81 268 MET A C 1
ATOM 1983 O O . MET A 1 268 ? 13.398 -18.688 -4.887 1 96.81 268 MET A O 1
ATOM 1987 N N . ASN A 1 269 ? 11.797 -19.953 -5.793 1 92.06 269 ASN A N 1
ATOM 1988 C CA . ASN A 1 269 ? 11.633 -20.766 -4.594 1 92.06 269 ASN A CA 1
ATOM 1989 C C . ASN A 1 269 ? 12.922 -21.484 -4.211 1 92.06 269 ASN A C 1
ATOM 1991 O O . ASN A 1 269 ? 13.492 -22.219 -5.023 1 92.06 269 ASN A O 1
ATOM 1995 N N . GLY A 1 270 ? 13.344 -21.266 -2.971 1 89 270 GLY A N 1
ATOM 1996 C CA . GLY A 1 270 ? 14.555 -21.906 -2.496 1 89 270 GLY A CA 1
ATOM 1997 C C . GLY A 1 270 ? 15.812 -21.109 -2.795 1 89 270 GLY A C 1
ATOM 1998 O O . GLY A 1 270 ? 16.922 -21.516 -2.436 1 89 270 GLY A O 1
ATOM 1999 N N . GLN A 1 271 ? 15.641 -19.969 -3.426 1 89.88 271 GLN A N 1
ATOM 2000 C CA . GLN A 1 271 ? 16.812 -19.234 -3.895 1 89.88 271 GLN A CA 1
ATOM 2001 C C . GLN A 1 271 ? 16.859 -17.828 -3.318 1 89.88 271 GLN A C 1
ATOM 2003 O O . GLN A 1 271 ? 17.672 -17 -3.723 1 89.88 271 GLN A O 1
ATOM 2008 N N . HIS A 1 272 ? 15.906 -17.438 -2.559 1 91.44 272 HIS A N 1
ATOM 2009 C CA . HIS A 1 272 ? 15.898 -16.188 -1.8 1 91.44 272 HIS A CA 1
ATOM 2010 C C . HIS A 1 272 ? 15.797 -14.984 -2.727 1 91.44 272 HIS A C 1
ATOM 2012 O O . HIS A 1 272 ? 16.375 -13.93 -2.447 1 91.44 272 HIS A O 1
ATOM 2018 N N . SER A 1 273 ? 15.117 -15.148 -3.877 1 95.44 273 SER A N 1
ATOM 2019 C CA . SER A 1 273 ? 15.258 -14.023 -4.793 1 95.44 273 SER A CA 1
ATOM 2020 C C . SER A 1 273 ? 14.016 -13.844 -5.656 1 95.44 273 SER A C 1
ATOM 2022 O O . SER A 1 273 ? 13.188 -14.758 -5.758 1 95.44 273 SER A O 1
ATOM 2024 N N . LEU A 1 274 ? 13.891 -12.656 -6.148 1 98.19 274 LEU A N 1
ATOM 2025 C CA . LEU A 1 274 ? 13.016 -12.289 -7.258 1 98.19 274 LEU A CA 1
ATOM 2026 C C . LEU A 1 274 ? 13.828 -11.977 -8.508 1 98.19 274 LEU A C 1
ATOM 2028 O O . LEU A 1 274 ? 14.773 -11.18 -8.461 1 98.19 274 LEU A O 1
ATOM 2032 N N . VAL A 1 275 ? 13.477 -12.602 -9.617 1 98.56 275 VAL A N 1
ATOM 2033 C CA . VAL A 1 275 ? 14.18 -12.406 -10.883 1 98.56 275 VAL A CA 1
ATOM 2034 C C . VAL A 1 275 ? 13.281 -11.641 -11.852 1 98.56 275 VAL A C 1
ATOM 2036 O O . VAL A 1 275 ? 12.094 -11.945 -11.984 1 98.56 275 VAL A O 1
ATOM 2039 N N . GLU A 1 276 ? 13.852 -10.641 -12.461 1 98.56 276 GLU A N 1
ATOM 2040 C CA . GLU A 1 276 ? 13.203 -9.938 -13.562 1 98.56 276 GLU A CA 1
ATOM 2041 C C . GLU A 1 276 ? 13.727 -10.414 -14.914 1 98.56 276 GLU A C 1
ATOM 2043 O O . GLU A 1 276 ? 14.938 -10.547 -15.102 1 98.56 276 GLU A O 1
ATOM 2048 N N . VAL A 1 277 ? 12.844 -10.688 -15.781 1 98.75 277 VAL A N 1
ATOM 2049 C CA . VAL A 1 277 ? 13.211 -11.094 -17.141 1 98.75 277 VAL A CA 1
ATOM 2050 C C . VAL A 1 277 ? 12.844 -9.992 -18.125 1 98.75 277 VAL A C 1
ATOM 2052 O O . VAL A 1 277 ? 11.711 -9.5 -18.125 1 98.75 277 VAL A O 1
ATOM 2055 N N . ASP A 1 278 ? 13.758 -9.602 -18.891 1 98.5 278 ASP A N 1
ATOM 2056 C CA . ASP A 1 278 ? 13.5 -8.867 -20.125 1 98.5 278 ASP A CA 1
ATOM 2057 C C . ASP A 1 278 ? 13.141 -9.82 -21.266 1 98.5 278 ASP A C 1
ATOM 2059 O O . ASP A 1 278 ? 14.023 -10.453 -21.844 1 98.5 278 ASP A O 1
ATOM 2063 N N . VAL A 1 279 ? 11.891 -9.852 -21.641 1 98.69 279 VAL A N 1
ATOM 2064 C CA . VAL A 1 279 ? 11.391 -10.906 -22.516 1 98.69 279 VAL A CA 1
ATOM 2065 C C . VAL A 1 279 ? 11.945 -10.711 -23.922 1 98.69 279 VAL A C 1
ATOM 2067 O O . VAL A 1 279 ? 12.531 -11.625 -24.5 1 98.69 279 VAL A O 1
ATOM 2070 N N . PRO A 1 280 ? 11.82 -9.469 -24.5 1 98.31 280 PRO A N 1
ATOM 2071 C CA . PRO A 1 280 ? 12.398 -9.297 -25.844 1 98.31 280 PRO A CA 1
ATOM 2072 C C . PRO A 1 280 ? 13.914 -9.461 -25.859 1 98.31 280 PRO A C 1
ATOM 2074 O O . PRO A 1 280 ? 14.469 -10.016 -26.812 1 98.31 280 PRO A O 1
ATOM 2077 N N . GLY A 1 281 ? 14.5 -9.008 -24.781 1 98.38 281 GLY A N 1
ATOM 2078 C CA . GLY A 1 281 ? 15.953 -9.07 -24.719 1 98.38 281 GLY A CA 1
ATOM 2079 C C . GLY A 1 281 ? 16.469 -10.438 -24.281 1 98.38 281 GLY A C 1
ATOM 2080 O O . GLY A 1 281 ? 17.656 -10.711 -24.391 1 98.38 281 GLY A O 1
ATOM 2081 N N . LYS A 1 282 ? 15.633 -11.242 -23.828 1 98.31 282 LYS A N 1
ATOM 2082 C CA . LYS A 1 282 ? 15.938 -12.602 -23.375 1 98.31 282 LYS A CA 1
ATOM 2083 C C . LYS A 1 282 ? 17.062 -12.594 -22.344 1 98.31 282 LYS A C 1
ATOM 2085 O O . LYS A 1 282 ? 18.031 -13.359 -22.484 1 98.31 282 LYS A O 1
ATOM 2090 N N . THR A 1 283 ? 16.953 -11.742 -21.406 1 98.19 283 THR A N 1
ATOM 2091 C CA . THR A 1 283 ? 17.891 -11.664 -20.297 1 98.19 283 THR A CA 1
ATOM 2092 C C . THR A 1 283 ? 17.156 -11.656 -18.969 1 98.19 283 THR A C 1
ATOM 2094 O O . THR A 1 283 ? 15.984 -11.281 -18.891 1 98.19 283 THR A O 1
ATOM 2097 N N . ALA A 1 284 ? 17.844 -12.148 -18 1 97.81 284 ALA A N 1
ATOM 2098 C CA . ALA A 1 284 ? 17.312 -12.195 -16.641 1 97.81 284 ALA A CA 1
ATOM 2099 C C . ALA A 1 284 ? 18.297 -11.602 -15.641 1 97.81 284 ALA A C 1
ATOM 2101 O O . ALA A 1 284 ? 19.516 -11.695 -15.82 1 97.81 284 ALA A O 1
ATOM 2102 N N . ARG A 1 285 ? 17.75 -10.969 -14.633 1 96.94 285 ARG A N 1
ATOM 2103 C CA . ARG A 1 285 ? 18.594 -10.461 -13.547 1 96.94 285 ARG A CA 1
ATOM 2104 C C . ARG A 1 285 ? 17.875 -10.562 -12.203 1 96.94 285 ARG A C 1
ATOM 2106 O O . ARG A 1 285 ? 16.641 -10.422 -12.141 1 96.94 285 ARG A O 1
ATOM 2113 N N . VAL A 1 286 ? 18.641 -10.766 -11.125 1 97.25 286 VAL A N 1
ATOM 2114 C CA . VAL A 1 286 ? 18.094 -10.727 -9.773 1 97.25 286 VAL A CA 1
ATOM 2115 C C . VAL A 1 286 ? 17.812 -9.281 -9.375 1 97.25 286 VAL A C 1
ATOM 2117 O O . VAL A 1 286 ? 18.703 -8.43 -9.422 1 97.25 286 VAL A O 1
ATOM 2120 N N . VAL A 1 287 ? 16.578 -9.039 -8.945 1 97.06 287 VAL A N 1
ATOM 2121 C CA . VAL A 1 287 ? 16.234 -7.668 -8.602 1 97.06 287 VAL A CA 1
ATOM 2122 C C . VAL A 1 287 ? 16 -7.551 -7.098 1 97.06 287 VAL A C 1
ATOM 2124 O O . VAL A 1 287 ? 15.977 -6.449 -6.551 1 97.06 287 VAL A O 1
ATOM 2127 N N . VAL A 1 288 ? 15.766 -8.594 -6.445 1 96.38 288 VAL A N 1
ATOM 2128 C CA . VAL A 1 288 ? 15.719 -8.656 -4.988 1 96.38 288 VAL A CA 1
ATOM 2129 C C . VAL A 1 288 ? 16.422 -9.922 -4.5 1 96.38 288 VAL A C 1
ATOM 2131 O O . VAL A 1 288 ? 16.172 -11.016 -5.02 1 96.38 288 VAL A O 1
ATOM 2134 N N . ASP A 1 289 ? 17.328 -9.828 -3.66 1 94.44 289 ASP A N 1
ATOM 2135 C CA . ASP A 1 289 ? 17.922 -10.898 -2.863 1 94.44 289 ASP A CA 1
ATOM 2136 C C . ASP A 1 289 ? 17.641 -10.695 -1.377 1 94.44 289 ASP A C 1
ATOM 2138 O O . ASP A 1 289 ? 18.109 -9.727 -0.777 1 94.44 289 ASP A O 1
ATOM 2142 N N . SER A 1 290 ? 16.828 -11.594 -0.817 1 91.62 290 SER A N 1
ATOM 2143 C CA . SER A 1 290 ? 16.391 -11.414 0.563 1 91.62 290 SER A CA 1
ATOM 2144 C C . SER A 1 290 ? 16.062 -12.75 1.219 1 91.62 290 SER A C 1
ATOM 2146 O O . SER A 1 290 ? 15.469 -13.633 0.587 1 91.62 290 SER A O 1
ATOM 2148 N N . THR A 1 291 ? 16.297 -12.828 2.529 1 89.44 291 THR A N 1
ATOM 2149 C CA . THR A 1 291 ? 15.945 -14.031 3.281 1 89.44 291 THR A CA 1
ATOM 2150 C C . THR A 1 291 ? 14.43 -14.18 3.387 1 89.44 291 THR A C 1
ATOM 2152 O O . THR A 1 291 ? 13.922 -15.281 3.58 1 89.44 291 THR A O 1
ATOM 2155 N N . TYR A 1 292 ? 13.672 -13.086 3.184 1 91.5 292 TYR A N 1
ATOM 2156 C CA . TYR A 1 292 ? 12.211 -13.141 3.223 1 91.5 292 TYR A CA 1
ATOM 2157 C C . TYR A 1 292 ? 11.656 -13.828 1.979 1 91.5 292 TYR A C 1
ATOM 2159 O O . TYR A 1 292 ? 10.477 -14.188 1.93 1 91.5 292 TYR A O 1
ATOM 2167 N N . LEU A 1 293 ? 12.562 -14.055 1.064 1 94.31 293 LEU A N 1
ATOM 2168 C CA . LEU A 1 293 ? 12.172 -14.734 -0.169 1 94.31 293 LEU A CA 1
ATOM 2169 C C . LEU A 1 293 ? 12.797 -16.125 -0.247 1 94.31 293 LEU A C 1
ATOM 2171 O O . LEU A 1 293 ? 13.023 -16.641 -1.341 1 94.31 293 LEU A O 1
ATOM 2175 N N . ALA A 1 294 ? 13.094 -16.688 0.873 1 91.31 294 ALA A N 1
ATOM 2176 C CA . ALA A 1 294 ? 13.742 -18 0.907 1 91.31 294 ALA A CA 1
ATOM 2177 C C . ALA A 1 294 ? 12.93 -19.031 0.137 1 91.31 294 ALA A C 1
ATOM 2179 O O . ALA A 1 294 ? 13.492 -19.891 -0.545 1 91.31 294 ALA A O 1
ATOM 2180 N N . SER A 1 295 ? 11.633 -18.938 0.264 1 93.12 295 SER A N 1
ATOM 2181 C CA . SER A 1 295 ? 10.727 -19.844 -0.439 1 93.12 295 SER A CA 1
ATOM 2182 C C . SER A 1 295 ? 9.68 -19.062 -1.232 1 93.12 295 SER A C 1
ATOM 2184 O O . SER A 1 295 ? 8.484 -19.359 -1.158 1 93.12 295 SER A O 1
ATOM 2186 N N . ALA A 1 296 ? 10.172 -18.062 -1.958 1 96.19 296 ALA A N 1
ATOM 2187 C CA . ALA A 1 296 ? 9.266 -17.297 -2.803 1 96.19 296 ALA A CA 1
ATOM 2188 C C . ALA A 1 296 ? 8.539 -18.203 -3.795 1 96.19 296 ALA A C 1
ATOM 2190 O O . ALA A 1 296 ? 9.18 -18.984 -4.512 1 96.19 296 ALA A O 1
ATOM 2191 N N . SER A 1 297 ? 7.199 -18.047 -3.84 1 97.44 297 SER A N 1
ATOM 2192 C CA . SER A 1 297 ? 6.453 -19.062 -4.574 1 97.44 297 SER A CA 1
ATOM 2193 C C . SER A 1 297 ? 5.602 -18.438 -5.676 1 97.44 297 SER A C 1
ATOM 2195 O O . SER A 1 297 ? 5.297 -19.094 -6.676 1 97.44 297 SER A O 1
ATOM 2197 N N . ALA A 1 298 ? 5.098 -17.219 -5.484 1 98.88 298 ALA A N 1
ATOM 2198 C CA . ALA A 1 298 ? 4.25 -16.594 -6.496 1 98.88 298 ALA A CA 1
ATOM 2199 C C . ALA A 1 298 ? 4.332 -15.07 -6.41 1 98.88 298 ALA A C 1
ATOM 2201 O O . ALA A 1 298 ? 4.805 -14.516 -5.414 1 98.88 298 ALA A O 1
ATOM 2202 N N . VAL A 1 299 ? 3.971 -14.422 -7.484 1 98.88 299 VAL A N 1
ATOM 2203 C CA . VAL A 1 299 ? 4.031 -12.977 -7.613 1 98.88 299 VAL A CA 1
ATOM 2204 C C . VAL A 1 299 ? 2.719 -12.453 -8.203 1 98.88 299 VAL A C 1
ATOM 2206 O O . VAL A 1 299 ? 2.191 -13.023 -9.156 1 98.88 299 VAL A O 1
ATOM 2209 N N . SER A 1 300 ? 2.191 -11.422 -7.613 1 98.75 300 SER A N 1
ATOM 2210 C CA . SER A 1 300 ? 0.99 -10.766 -8.117 1 98.75 300 SER A CA 1
ATOM 2211 C C . SER A 1 300 ? 1.135 -9.25 -8.086 1 98.75 300 SER A C 1
ATOM 2213 O O . SER A 1 300 ? 1.68 -8.695 -7.129 1 98.75 300 SER A O 1
ATOM 2215 N N . PHE A 1 301 ? 0.603 -8.578 -9.086 1 98.31 301 PHE A N 1
ATOM 2216 C CA . PHE A 1 301 ? 0.599 -7.117 -9.109 1 98.31 301 PHE A CA 1
ATOM 2217 C C . PHE A 1 301 ? -0.429 -6.566 -8.125 1 98.31 301 PHE A C 1
ATOM 2219 O O . PHE A 1 301 ? -1.507 -7.141 -7.961 1 98.31 301 PHE A O 1
ATOM 2226 N N . GLY A 1 302 ? -0.044 -5.43 -7.547 1 97.69 302 GLY A N 1
ATOM 2227 C CA . GLY A 1 302 ? -1.107 -4.621 -6.973 1 97.69 302 GLY A CA 1
ATOM 2228 C C . GLY A 1 302 ? -2.129 -4.164 -7.996 1 97.69 302 GLY A C 1
ATOM 2229 O O . GLY A 1 302 ? -1.829 -4.086 -9.188 1 97.69 302 GLY A O 1
ATOM 2230 N N . ARG A 1 303 ? -3.348 -3.84 -7.496 1 97.12 303 ARG A N 1
ATOM 2231 C CA . ARG A 1 303 ? -4.406 -3.553 -8.461 1 97.12 303 ARG A CA 1
ATOM 2232 C C . ARG A 1 303 ? -5.078 -2.219 -8.156 1 97.12 303 ARG A C 1
ATOM 2234 O O . ARG A 1 303 ? -6.055 -1.849 -8.805 1 97.12 303 ARG A O 1
ATOM 2241 N N . THR A 1 304 ? -4.531 -1.503 -7.18 1 96.31 304 THR A N 1
ATOM 2242 C CA . THR A 1 304 ? -5.195 -0.263 -6.797 1 96.31 304 THR A CA 1
ATOM 2243 C C . THR A 1 304 ? -4.32 0.943 -7.121 1 96.31 304 THR A C 1
ATOM 2245 O O . THR A 1 304 ? -3.164 0.788 -7.523 1 96.31 304 THR A O 1
ATOM 2248 N N . ARG A 1 305 ? -4.93 2.117 -6.875 1 92.25 305 ARG A N 1
ATOM 2249 C CA . ARG A 1 305 ? -4.199 3.373 -7.035 1 92.25 305 ARG A CA 1
ATOM 2250 C C . ARG A 1 305 ? -3.002 3.434 -6.094 1 92.25 305 ARG A C 1
ATOM 2252 O O . ARG A 1 305 ? -1.989 4.062 -6.41 1 92.25 305 ARG A O 1
ATOM 2259 N N . LEU A 1 306 ? -3.08 2.742 -5.066 1 94.31 306 LEU A N 1
ATOM 2260 C CA . LEU A 1 306 ? -2.09 2.867 -4.004 1 94.31 306 LEU A CA 1
ATOM 2261 C C . LEU A 1 306 ? -0.92 1.916 -4.23 1 94.31 306 LEU A C 1
ATOM 2263 O O . LEU A 1 306 ? 0.118 2.031 -3.576 1 94.31 306 LEU A O 1
ATOM 2267 N N . ASP A 1 307 ? -1.107 0.933 -5.195 1 95.12 307 ASP A N 1
ATOM 2268 C CA . ASP A 1 307 ? -0.065 -0.083 -5.305 1 95.12 307 ASP A CA 1
ATOM 2269 C C . ASP A 1 307 ? 0.058 -0.589 -6.742 1 95.12 307 ASP A C 1
ATOM 2271 O O . ASP A 1 307 ? 0.481 -1.724 -6.973 1 95.12 307 ASP A O 1
ATOM 2275 N N . ARG A 1 308 ? -0.248 0.193 -7.738 1 92.5 308 ARG A N 1
ATOM 2276 C CA . ARG A 1 308 ? -0.266 -0.258 -9.125 1 92.5 308 ARG A CA 1
ATOM 2277 C C . ARG A 1 308 ? 1.138 -0.617 -9.602 1 92.5 308 ARG A C 1
ATOM 2279 O O . ARG A 1 308 ? 1.298 -1.371 -10.562 1 92.5 308 ARG A O 1
ATOM 2286 N N . ASP A 1 309 ? 2.195 -0.13 -8.961 1 92.44 309 ASP A N 1
ATOM 2287 C CA . ASP A 1 309 ? 3.578 -0.419 -9.32 1 92.44 309 ASP A CA 1
ATOM 2288 C C . ASP A 1 309 ? 4.25 -1.299 -8.273 1 92.44 309 ASP A C 1
ATOM 2290 O O . ASP A 1 309 ? 5.465 -1.217 -8.07 1 92.44 309 ASP A O 1
ATOM 2294 N N . SER A 1 310 ? 3.416 -2.027 -7.648 1 96.88 310 SER A N 1
ATOM 2295 C CA . SER A 1 310 ? 3.926 -2.928 -6.621 1 96.88 310 SER A CA 1
ATOM 2296 C C . SER A 1 310 ? 3.625 -4.383 -6.961 1 96.88 310 SER A C 1
ATOM 2298 O O . SER A 1 310 ? 2.615 -4.68 -7.598 1 96.88 310 SER A O 1
ATOM 2300 N N . LEU A 1 311 ? 4.523 -5.234 -6.547 1 98.38 311 LEU A N 1
ATOM 2301 C CA . LEU A 1 311 ? 4.352 -6.684 -6.605 1 98.38 311 LEU A CA 1
ATOM 2302 C C . LEU A 1 311 ? 4.191 -7.27 -5.207 1 98.38 311 LEU A C 1
ATOM 2304 O O . LEU A 1 311 ? 4.914 -6.887 -4.285 1 98.38 311 LEU A O 1
ATOM 2308 N N . TYR A 1 312 ? 3.242 -8.109 -5.082 1 98.69 312 TYR A N 1
ATOM 2309 C CA . TYR A 1 312 ? 3.119 -8.906 -3.863 1 98.69 312 TYR A CA 1
ATOM 2310 C C . TYR A 1 312 ? 3.602 -10.328 -4.09 1 98.69 312 TYR A C 1
ATOM 2312 O O . TYR A 1 312 ? 3.314 -10.93 -5.129 1 98.69 312 TYR A O 1
ATOM 2320 N N . ILE A 1 313 ? 4.328 -10.836 -3.084 1 98.62 313 ILE A N 1
ATOM 2321 C CA . ILE A 1 313 ? 4.957 -12.141 -3.238 1 98.62 313 ILE A CA 1
ATOM 2322 C C . ILE A 1 313 ? 4.617 -13.031 -2.041 1 98.62 313 ILE A C 1
ATOM 2324 O O . ILE A 1 313 ? 4.73 -12.594 -0.891 1 98.62 313 ILE A O 1
ATOM 2328 N N . SER A 1 314 ? 4.137 -14.211 -2.33 1 98.19 314 SER A N 1
ATOM 2329 C CA . SER A 1 314 ? 4.012 -15.242 -1.301 1 98.19 314 SER A CA 1
ATOM 2330 C C . SER A 1 314 ? 5.328 -15.977 -1.09 1 98.19 314 SER A C 1
ATOM 2332 O O . SER A 1 314 ? 6.055 -16.25 -2.049 1 98.19 314 SER A O 1
ATOM 2334 N N . SER A 1 315 ? 5.629 -16.234 0.159 1 95.31 315 SER A N 1
ATOM 2335 C CA . SER A 1 315 ? 6.879 -16.891 0.522 1 95.31 315 SER A CA 1
ATOM 2336 C C . SER A 1 315 ? 6.75 -17.641 1.843 1 95.31 315 SER A C 1
ATOM 2338 O O . SER A 1 315 ? 5.637 -17.891 2.312 1 95.31 315 SER A O 1
ATOM 2340 N N . ALA A 1 316 ? 7.84 -18.219 2.244 1 90.62 316 ALA A N 1
ATOM 2341 C CA . ALA A 1 316 ? 8.008 -18.859 3.549 1 90.62 316 ALA A CA 1
ATOM 2342 C C . ALA A 1 316 ? 9.477 -18.859 3.967 1 90.62 316 ALA A C 1
ATOM 2344 O O . ALA A 1 316 ? 10.336 -18.344 3.252 1 90.62 316 ALA A O 1
ATOM 2345 N N . GLY A 1 317 ? 9.703 -19.203 5.23 1 80.81 317 GLY A N 1
ATOM 2346 C CA . GLY A 1 317 ? 11.07 -19.484 5.637 1 80.81 317 GLY A CA 1
ATOM 2347 C C . GLY A 1 317 ? 11.703 -20.625 4.863 1 80.81 317 GLY A C 1
ATOM 2348 O O . GLY A 1 317 ? 11.07 -21.219 3.988 1 80.81 317 GLY A O 1
ATOM 2349 N N . THR A 1 318 ? 13.016 -20.719 5.152 1 73.5 318 THR A N 1
ATOM 2350 C CA . THR A 1 318 ? 13.781 -21.734 4.445 1 73.5 318 THR A CA 1
ATOM 2351 C C . THR A 1 318 ? 13.219 -23.125 4.723 1 73.5 318 THR A C 1
ATOM 2353 O O . THR A 1 318 ? 12.859 -23.438 5.859 1 73.5 318 THR A O 1
ATOM 2356 N N . LEU A 1 319 ? 13.039 -23.734 3.57 1 59.16 319 LEU A N 1
ATOM 2357 C CA . LEU A 1 319 ? 12.641 -25.125 3.648 1 59.16 319 LEU A CA 1
ATOM 2358 C C . LEU A 1 319 ? 13.742 -25.969 4.285 1 59.16 319 LEU A C 1
ATOM 2360 O O . LEU A 1 319 ? 14.914 -25.844 3.934 1 59.16 319 LEU A O 1
ATOM 2364 N N . ASP A 1 320 ? 13.562 -26.469 5.477 1 53.78 320 ASP A N 1
ATOM 2365 C CA . ASP A 1 320 ? 14.445 -27.5 6.012 1 53.78 320 ASP A CA 1
ATOM 2366 C C . ASP A 1 320 ? 14.125 -28.875 5.406 1 53.78 320 ASP A C 1
ATOM 2368 O O . ASP A 1 320 ? 13.086 -29.469 5.719 1 53.78 320 ASP A O 1
ATOM 2372 N N . PRO A 1 321 ? 14.906 -29.172 4.414 1 51.5 321 PRO A N 1
ATOM 2373 C CA . PRO A 1 321 ? 14.609 -30.438 3.762 1 51.5 321 PRO A CA 1
ATOM 2374 C C . PRO A 1 321 ? 14.531 -31.609 4.75 1 51.5 321 PRO A C 1
ATOM 2376 O O . PRO A 1 321 ? 13.93 -32.625 4.441 1 51.5 321 PRO A O 1
ATOM 2379 N N . THR A 1 322 ? 15.352 -31.422 5.789 1 51.25 322 THR A N 1
ATOM 2380 C CA . THR A 1 322 ? 15.289 -32.531 6.746 1 51.25 322 THR A CA 1
ATOM 2381 C C . THR A 1 322 ? 13.922 -32.562 7.426 1 51.25 322 THR A C 1
ATOM 2383 O O . THR A 1 322 ? 13.516 -33.625 7.938 1 51.25 322 THR A O 1
ATOM 2386 N N . LEU A 1 323 ? 13.336 -31.406 7.328 1 47.69 323 LEU A N 1
ATOM 2387 C CA . LEU A 1 323 ? 12.047 -31.344 8 1 47.69 323 LEU A CA 1
ATOM 2388 C C . LEU A 1 323 ? 10.906 -31.312 6.984 1 47.69 323 LEU A C 1
ATOM 2390 O O . LEU A 1 323 ? 9.734 -31.406 7.352 1 47.69 323 LEU A O 1
ATOM 2394 N N . THR A 1 324 ? 11.234 -31.547 5.762 1 43.56 324 THR A N 1
ATOM 2395 C CA . THR A 1 324 ? 10.297 -31.391 4.652 1 43.56 324 THR A CA 1
ATOM 2396 C C . THR A 1 324 ? 9.43 -30.156 4.84 1 43.56 324 THR A C 1
ATOM 2398 O O . THR A 1 324 ? 8.281 -30.125 4.387 1 43.56 324 THR A O 1
ATOM 2401 N N . ARG A 1 325 ? 9.711 -29.531 5.809 1 48.38 325 ARG A N 1
ATOM 2402 C CA . ARG A 1 325 ? 8.969 -28.297 6.07 1 48.38 325 ARG A CA 1
ATOM 2403 C C . ARG A 1 325 ? 9.914 -27.109 6.246 1 48.38 325 ARG A C 1
ATOM 2405 O O . ARG A 1 325 ? 11.125 -27.297 6.414 1 48.38 325 ARG A O 1
ATOM 2412 N N . ASN A 1 326 ? 9.516 -25.938 5.871 1 51.28 326 ASN A N 1
ATOM 2413 C CA . ASN A 1 326 ? 10.305 -24.734 6.129 1 51.28 326 ASN A CA 1
ATOM 2414 C C . ASN A 1 326 ? 10.703 -24.641 7.598 1 51.28 326 ASN A C 1
ATOM 2416 O O . ASN A 1 326 ? 10.023 -25.172 8.477 1 51.28 326 ASN A O 1
ATOM 2420 N N . SER A 1 327 ? 11.938 -24.375 7.891 1 50.56 327 SER A N 1
ATOM 2421 C CA . SER A 1 327 ? 12.352 -24.281 9.289 1 50.56 327 SER A CA 1
ATOM 2422 C C . SER A 1 327 ? 11.258 -23.656 10.148 1 50.56 327 SER A C 1
ATOM 2424 O O . SER A 1 327 ? 10.477 -22.828 9.664 1 50.56 327 SER A O 1
ATOM 2426 N N . THR A 1 328 ? 10.742 -24.438 11.094 1 50.66 328 THR A N 1
ATOM 2427 C CA . THR A 1 328 ? 9.711 -24.156 12.086 1 50.66 328 THR A CA 1
ATOM 2428 C C . THR A 1 328 ? 9.766 -22.703 12.547 1 50.66 328 THR A C 1
ATOM 2430 O O . THR A 1 328 ? 8.859 -22.234 13.234 1 50.66 328 THR A O 1
ATOM 2433 N N . ALA A 1 329 ? 10.797 -22.016 12.164 1 52.84 329 ALA A N 1
ATOM 2434 C CA . ALA A 1 329 ? 10.859 -20.719 12.836 1 52.84 329 ALA A CA 1
ATOM 2435 C C . ALA A 1 329 ? 10.094 -19.656 12.062 1 52.84 329 ALA A C 1
ATOM 2437 O O . ALA A 1 329 ? 9.617 -18.672 12.641 1 52.84 329 ALA A O 1
ATOM 2438 N N . THR A 1 330 ? 9.797 -19.984 10.656 1 62.94 330 THR A N 1
ATOM 2439 C CA . THR A 1 330 ? 9.102 -18.906 9.969 1 62.94 330 THR A CA 1
ATOM 2440 C C . THR A 1 330 ? 8.008 -19.453 9.062 1 62.94 330 THR A C 1
ATOM 2442 O O . THR A 1 330 ? 8.273 -20.281 8.195 1 62.94 330 THR A O 1
ATOM 2445 N N . GLY A 1 331 ? 6.758 -19.25 9.414 1 83.75 331 GLY A N 1
ATOM 2446 C CA . GLY A 1 331 ? 5.602 -19.625 8.617 1 83.75 331 GLY A CA 1
ATOM 2447 C C . GLY A 1 331 ? 5.48 -18.812 7.336 1 83.75 331 GLY A C 1
ATOM 2448 O O . GLY A 1 331 ? 6.488 -18.484 6.711 1 83.75 331 GLY A O 1
ATOM 2449 N N . GLY A 1 332 ? 4.309 -18.766 6.777 1 92.62 332 GLY A N 1
ATOM 2450 C CA . GLY A 1 332 ? 4.062 -18.016 5.555 1 92.62 332 GLY A CA 1
ATOM 2451 C C . GLY A 1 332 ? 4.465 -16.562 5.652 1 92.62 332 GLY A C 1
ATOM 2452 O O . GLY A 1 332 ? 4.34 -15.945 6.715 1 92.62 332 GLY A O 1
ATOM 2453 N N . ILE A 1 333 ? 4.992 -16.109 4.582 1 94.56 333 ILE A N 1
ATOM 2454 C CA . ILE A 1 333 ? 5.414 -14.719 4.504 1 94.56 333 ILE A CA 1
ATOM 2455 C C . ILE A 1 333 ? 4.781 -14.047 3.289 1 94.56 333 ILE A C 1
ATOM 2457 O O . ILE A 1 333 ? 4.707 -14.648 2.213 1 94.56 333 ILE A O 1
ATOM 2461 N N . VAL A 1 334 ? 4.277 -12.844 3.451 1 96.94 334 VAL A N 1
ATOM 2462 C CA . VAL A 1 334 ? 3.869 -11.984 2.35 1 96.94 334 VAL A CA 1
ATOM 2463 C C . VAL A 1 334 ? 4.727 -10.719 2.336 1 96.94 334 VAL A C 1
ATOM 2465 O O . VAL A 1 334 ? 4.855 -10.039 3.355 1 96.94 334 VAL A O 1
ATOM 2468 N N . VAL A 1 335 ? 5.328 -10.438 1.188 1 96.81 335 VAL A N 1
ATOM 2469 C CA . VAL A 1 335 ? 6.113 -9.219 1.052 1 96.81 335 VAL A CA 1
ATOM 2470 C C . VAL A 1 335 ? 5.598 -8.398 -0.131 1 96.81 335 VAL A C 1
ATOM 2472 O O . VAL A 1 335 ? 4.891 -8.922 -0.996 1 96.81 335 VAL A O 1
ATOM 2475 N N . ARG A 1 336 ? 5.938 -7.133 -0.127 1 97.69 336 ARG A N 1
ATOM 2476 C CA . ARG A 1 336 ? 5.715 -6.227 -1.25 1 97.69 336 ARG A CA 1
ATOM 2477 C C . ARG A 1 336 ? 7.035 -5.742 -1.834 1 97.69 336 ARG A C 1
ATOM 2479 O O . ARG A 1 336 ? 7.961 -5.406 -1.093 1 97.69 336 ARG A O 1
ATOM 2486 N N . VAL A 1 337 ? 7.098 -5.75 -3.113 1 97.06 337 VAL A N 1
ATOM 2487 C CA . VAL A 1 337 ? 8.227 -5.176 -3.838 1 97.06 337 VAL A CA 1
ATOM 2488 C C . VAL A 1 337 ? 7.742 -4.047 -4.746 1 97.06 337 VAL A C 1
ATOM 2490 O O . VAL A 1 337 ? 6.785 -4.223 -5.504 1 97.06 337 VAL A O 1
ATOM 2493 N N . ASP A 1 338 ? 8.398 -2.941 -4.68 1 94.19 338 ASP A N 1
ATOM 2494 C CA . ASP A 1 338 ? 7.984 -1.805 -5.496 1 94.19 338 ASP A CA 1
ATOM 2495 C C . ASP A 1 338 ? 8.883 -1.649 -6.719 1 94.19 338 ASP A C 1
ATOM 2497 O O . ASP A 1 338 ? 10.109 -1.671 -6.598 1 94.19 338 ASP A O 1
ATOM 2501 N N . LEU A 1 339 ? 8.211 -1.479 -7.793 1 93.94 339 LEU A N 1
ATOM 2502 C CA . LEU A 1 339 ? 8.914 -1.294 -9.055 1 93.94 339 LEU A CA 1
ATOM 2503 C C . LEU A 1 339 ? 9.383 0.148 -9.211 1 93.94 339 LEU A C 1
ATOM 2505 O O . LEU A 1 339 ? 8.766 1.07 -8.68 1 93.94 339 LEU A O 1
ATOM 2509 N N . PRO A 1 340 ? 10.492 0.356 -9.867 1 84.06 340 PRO A N 1
ATOM 2510 C CA . PRO A 1 340 ? 10.984 1.722 -10.047 1 84.06 340 PRO A CA 1
ATOM 2511 C C . PRO A 1 340 ? 10.109 2.551 -10.984 1 84.06 340 PRO A C 1
ATOM 2513 O O . PRO A 1 340 ? 9.438 1.998 -11.859 1 84.06 340 PRO A O 1
ATOM 2516 N N . MET B 1 1 ? 24.969 83.188 -19.672 1 27.25 1 MET B N 1
ATOM 2517 C CA . MET B 1 1 ? 25.438 82 -20.375 1 27.25 1 MET B CA 1
ATOM 2518 C C . MET B 1 1 ? 25.672 80.812 -19.406 1 27.25 1 MET B C 1
ATOM 2520 O O . MET B 1 1 ? 26.766 80.688 -18.859 1 27.25 1 MET B O 1
ATOM 2524 N N . PHE B 1 2 ? 24.656 80.562 -18.5 1 31.81 2 PHE B N 1
ATOM 2525 C CA . PHE B 1 2 ? 24.609 79.688 -17.312 1 31.81 2 PHE B CA 1
ATOM 2526 C C . PHE B 1 2 ? 24.766 78.188 -17.688 1 31.81 2 PHE B C 1
ATOM 2528 O O . PHE B 1 2 ? 24.031 77.688 -18.531 1 31.81 2 PHE B O 1
ATOM 2535 N N . ALA B 1 3 ? 26.031 77.688 -17.641 1 30.64 3 ALA B N 1
ATOM 2536 C CA . ALA B 1 3 ? 26.625 76.375 -17.922 1 30.64 3 ALA B CA 1
ATOM 2537 C C . ALA B 1 3 ? 25.984 75.312 -17.078 1 30.64 3 ALA B C 1
ATOM 2539 O O . ALA B 1 3 ? 26.078 75.312 -15.852 1 30.64 3 ALA B O 1
ATOM 2540 N N . THR B 1 4 ? 24.797 74.812 -17.438 1 33.22 4 THR B N 1
ATOM 2541 C CA . THR B 1 4 ? 24 73.812 -16.75 1 33.22 4 THR B CA 1
ATOM 2542 C C . THR B 1 4 ? 24.766 72.5 -16.641 1 33.22 4 THR B C 1
ATOM 2544 O O . THR B 1 4 ? 25.172 71.938 -17.641 1 33.22 4 THR B O 1
ATOM 2547 N N . ALA B 1 5 ? 25.594 72.312 -15.578 1 32.44 5 ALA B N 1
ATOM 2548 C CA . ALA B 1 5 ? 26.438 71.125 -15.25 1 32.44 5 ALA B CA 1
ATOM 2549 C C . ALA B 1 5 ? 25.625 69.875 -15.18 1 32.44 5 ALA B C 1
ATOM 2551 O O . ALA B 1 5 ? 24.656 69.812 -14.422 1 32.44 5 ALA B O 1
ATOM 2552 N N . SER B 1 6 ? 25.469 69.125 -16.25 1 31.45 6 SER B N 1
ATOM 2553 C CA . SER B 1 6 ? 24.766 67.875 -16.422 1 31.45 6 SER B CA 1
ATOM 2554 C C . SER B 1 6 ? 25.344 66.812 -15.516 1 31.45 6 SER B C 1
ATOM 2556 O O . SER B 1 6 ? 26.516 66.438 -15.633 1 31.45 6 SER B O 1
ATOM 2558 N N . ILE B 1 7 ? 25.031 66.75 -14.219 1 32.03 7 ILE B N 1
ATOM 2559 C CA . ILE B 1 7 ? 25.531 65.75 -13.297 1 32.03 7 ILE B CA 1
ATOM 2560 C C . ILE B 1 7 ? 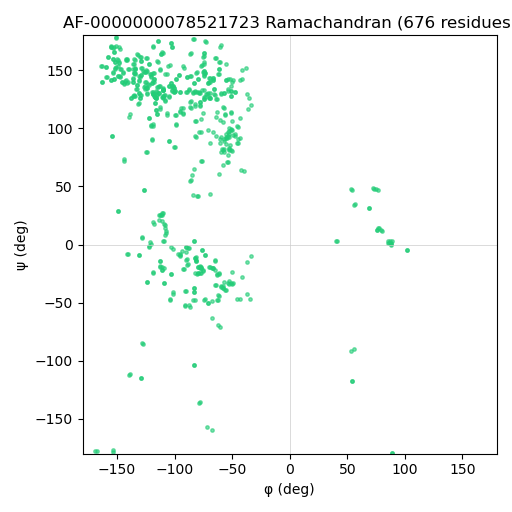25.125 64.312 -13.766 1 32.03 7 ILE B C 1
ATOM 2562 O O . ILE B 1 7 ? 23.938 64.062 -13.945 1 32.03 7 ILE B O 1
ATOM 2566 N N . LEU B 1 8 ? 25.953 63.625 -14.523 1 32.03 8 LEU B N 1
ATOM 2567 C CA . LEU B 1 8 ? 25.75 62.25 -14.992 1 32.03 8 LEU B CA 1
ATOM 2568 C C . LEU B 1 8 ? 25.562 61.281 -13.82 1 32.03 8 LEU B C 1
ATOM 2570 O O . LEU B 1 8 ? 26.375 61.281 -12.898 1 32.03 8 LEU B O 1
ATOM 2574 N N . PRO B 1 9 ? 24.312 60.812 -13.555 1 32.06 9 PRO B N 1
ATOM 2575 C CA . PRO B 1 9 ? 24.062 59.875 -12.438 1 32.06 9 PRO B CA 1
ATOM 2576 C C . PRO B 1 9 ? 24.906 58.625 -12.516 1 32.06 9 PRO B C 1
ATOM 2578 O O . PRO B 1 9 ? 25.234 58.156 -13.609 1 32.06 9 PRO B O 1
ATOM 2581 N N . ALA B 1 10 ? 25.891 58.375 -11.617 1 31.8 10 ALA B N 1
ATOM 2582 C CA . ALA B 1 10 ? 26.703 57.188 -11.383 1 31.8 10 ALA B CA 1
ATOM 2583 C C . ALA B 1 10 ? 25.828 55.938 -11.281 1 31.8 10 ALA B C 1
ATOM 2585 O O . ALA B 1 10 ? 24.891 55.906 -10.484 1 31.8 10 ALA B O 1
ATOM 2586 N N . LEU B 1 11 ? 25.641 55.219 -12.367 1 31.52 11 LEU B N 1
ATOM 2587 C CA . LEU B 1 11 ? 25.016 53.906 -12.422 1 31.52 11 LEU B CA 1
ATOM 2588 C C . LEU B 1 11 ? 25.641 52.969 -11.406 1 31.52 11 LEU B C 1
ATOM 2590 O O . LEU B 1 11 ? 26.812 52.594 -11.531 1 31.52 11 LEU B O 1
ATOM 2594 N N . GLY B 1 12 ? 25.25 53.031 -10.094 1 28.41 12 GLY B N 1
ATOM 2595 C CA . GLY B 1 12 ? 25.703 52.062 -9.125 1 28.41 12 GLY B CA 1
ATOM 2596 C C . GLY B 1 12 ? 25.453 50.625 -9.562 1 28.41 12 GLY B C 1
ATOM 2597 O O . GLY B 1 12 ? 24.328 50.281 -9.914 1 28.41 12 GLY B O 1
ATOM 2598 N N . VAL B 1 13 ? 26.5 49.969 -10.125 1 32.81 13 VAL B N 1
ATOM 2599 C CA . VAL B 1 13 ? 26.5 48.531 -10.422 1 32.81 13 VAL B CA 1
ATOM 2600 C C . VAL B 1 13 ? 26.125 47.75 -9.172 1 32.81 13 VAL B C 1
ATOM 2602 O O . VAL B 1 13 ? 26.812 47.812 -8.156 1 32.81 13 VAL B O 1
ATOM 2605 N N . ILE B 1 14 ? 24.828 47.469 -9.016 1 29.48 14 ILE B N 1
ATOM 2606 C CA . ILE B 1 14 ? 24.391 46.5 -8 1 29.48 14 ILE B CA 1
ATOM 2607 C C . ILE B 1 14 ? 25.078 45.156 -8.234 1 29.48 14 ILE B C 1
ATOM 2609 O O . ILE B 1 14 ? 24.906 44.531 -9.281 1 29.48 14 ILE B O 1
ATOM 2613 N N . THR B 1 15 ? 26.25 44.969 -7.598 1 32.91 15 THR B N 1
ATOM 2614 C CA . THR B 1 15 ? 26.844 43.656 -7.551 1 32.91 15 THR B CA 1
ATOM 2615 C C . THR B 1 15 ? 25.859 42.656 -6.953 1 32.91 15 THR B C 1
ATOM 2617 O O . THR B 1 15 ? 25.469 42.781 -5.797 1 32.91 15 THR B O 1
ATOM 2620 N N . LEU B 1 16 ? 25.156 42 -7.824 1 30.3 16 LEU B N 1
ATOM 2621 C CA . LEU B 1 16 ? 24.438 40.781 -7.43 1 30.3 16 LEU B CA 1
ATOM 2622 C C . LEU B 1 16 ? 25.359 39.781 -6.75 1 30.3 16 LEU B C 1
ATOM 2624 O O . LEU B 1 16 ? 26.266 39.25 -7.387 1 30.3 16 LEU B O 1
ATOM 2628 N N . LEU B 1 17 ? 25.547 40.031 -5.473 1 33.06 17 LEU B N 1
ATOM 2629 C CA . LEU B 1 17 ? 26.172 38.938 -4.711 1 33.06 17 LEU B CA 1
ATOM 2630 C C . LEU B 1 17 ? 25.406 37.656 -4.891 1 33.06 17 LEU B C 1
ATOM 2632 O O . LEU B 1 17 ? 24.234 37.562 -4.508 1 33.06 17 LEU B O 1
ATOM 2636 N N . LEU B 1 18 ? 25.891 36.844 -5.824 1 33.41 18 LEU B N 1
ATOM 2637 C CA . LEU B 1 18 ? 25.516 35.438 -5.875 1 33.41 18 LEU B CA 1
ATOM 2638 C C . LEU B 1 18 ? 25.734 34.781 -4.52 1 33.41 18 LEU B C 1
ATOM 2640 O O . LEU B 1 18 ? 26.875 34.656 -4.062 1 33.41 18 LEU B O 1
ATOM 2644 N N . GLN B 1 19 ? 24.797 34.875 -3.678 1 27.62 19 GLN B N 1
ATOM 2645 C CA . GLN B 1 19 ? 24.875 33.969 -2.533 1 27.62 19 GLN B CA 1
ATOM 2646 C C . GLN B 1 19 ? 25.031 32.531 -2.982 1 27.62 19 GLN B C 1
ATOM 2648 O O . GLN B 1 19 ? 24.156 32 -3.68 1 27.62 19 GLN B O 1
ATOM 2653 N N . ALA B 1 20 ? 26.281 32.031 -2.924 1 34.81 20 ALA B N 1
ATOM 2654 C CA . ALA B 1 20 ? 26.547 30.594 -2.963 1 34.81 20 ALA B CA 1
ATOM 2655 C C . ALA B 1 20 ? 25.641 29.859 -1.987 1 34.81 20 ALA B C 1
ATOM 2657 O O . ALA B 1 20 ? 25.734 30.047 -0.773 1 34.81 20 ALA B O 1
ATOM 2658 N N . SER B 1 21 ? 24.562 29.391 -2.51 1 31.39 21 SER B N 1
ATOM 2659 C CA . SER B 1 21 ? 23.828 28.406 -1.73 1 31.39 21 SER B CA 1
ATOM 2660 C C . SER B 1 21 ? 24.766 27.359 -1.14 1 31.39 21 SER B C 1
ATOM 2662 O O . SER B 1 21 ? 25.484 26.672 -1.872 1 31.39 21 SER B O 1
ATOM 2664 N N . VAL B 1 22 ? 25.234 27.578 -0.023 1 34.41 22 VAL B N 1
ATOM 2665 C CA . VAL B 1 22 ? 25.891 26.484 0.681 1 34.41 22 VAL B CA 1
ATOM 2666 C C . VAL B 1 22 ? 25.062 25.219 0.565 1 34.41 22 VAL B C 1
ATOM 2668 O O . VAL B 1 22 ? 23.969 25.141 1.136 1 34.41 22 VAL B O 1
ATOM 2671 N N . VAL B 1 23 ? 25.312 24.484 -0.521 1 36.5 23 VAL B N 1
ATOM 2672 C CA . VAL B 1 23 ? 24.875 23.094 -0.526 1 36.5 23 VAL B CA 1
ATOM 2673 C C . VAL B 1 23 ? 25.5 22.344 0.649 1 36.5 23 VAL B C 1
ATOM 2675 O O . VAL B 1 23 ? 26.719 22.172 0.696 1 36.5 23 VAL B O 1
ATOM 2678 N N . SER B 1 24 ? 24.922 22.484 1.783 1 36.41 24 SER B N 1
ATOM 2679 C CA . SER B 1 24 ? 25.375 21.516 2.773 1 36.41 24 SER B CA 1
ATOM 2680 C C . SER B 1 24 ? 25.453 20.109 2.178 1 36.41 24 SER B C 1
ATOM 2682 O O . SER B 1 24 ? 24.484 19.625 1.603 1 36.41 24 SER B O 1
ATOM 2684 N N . SER B 1 25 ? 26.609 19.719 1.862 1 38.22 25 SER B N 1
ATOM 2685 C CA . SER B 1 25 ? 26.906 18.375 1.38 1 38.22 25 SER B CA 1
ATOM 2686 C C . SER B 1 25 ? 26.391 17.312 2.35 1 38.22 25 SER B C 1
ATOM 2688 O O . SER B 1 25 ? 27.016 17.062 3.389 1 38.22 25 SER B O 1
ATOM 2690 N N . TYR B 1 26 ? 25.156 17.125 2.447 1 41.66 26 TYR B N 1
ATOM 2691 C CA . TYR B 1 26 ? 24.766 15.898 3.137 1 41.66 26 TYR B CA 1
ATOM 2692 C C . TYR B 1 26 ? 25.375 14.672 2.449 1 41.66 26 TYR B C 1
ATOM 2694 O O . TYR B 1 26 ? 25.453 14.625 1.22 1 41.66 26 TYR B O 1
ATOM 2702 N N . PRO B 1 27 ? 26.234 13.867 3.074 1 42.56 27 PRO B N 1
ATOM 2703 C CA . PRO B 1 27 ? 26.703 12.648 2.418 1 42.56 27 PRO B CA 1
ATOM 2704 C C . PRO B 1 27 ? 25.594 11.906 1.682 1 42.56 27 PRO B C 1
ATOM 2706 O O . PRO B 1 27 ? 24.422 12 2.068 1 42.56 27 PRO B O 1
ATOM 2709 N N . LYS B 1 28 ? 26 11.367 0.54 1 45.25 28 LYS B N 1
ATOM 2710 C CA . LYS B 1 28 ? 25.078 10.672 -0.358 1 45.25 28 LYS B CA 1
ATOM 2711 C C . LYS B 1 28 ? 24.391 9.508 0.348 1 45.25 28 LYS B C 1
ATOM 2713 O O . LYS B 1 28 ? 25.047 8.523 0.707 1 45.25 28 LYS B O 1
ATOM 2718 N N . THR B 1 29 ? 23.406 9.695 1.434 1 50.06 29 THR B N 1
ATOM 2719 C CA . THR B 1 29 ? 22.5 8.914 2.27 1 50.06 29 THR B CA 1
ATOM 2720 C C . THR B 1 29 ? 21.625 7.996 1.416 1 50.06 29 THR B C 1
ATOM 2722 O O . THR B 1 29 ? 21.328 8.32 0.266 1 50.06 29 THR B O 1
ATOM 2725 N N . THR B 1 30 ? 21.531 6.816 1.933 1 59.19 30 THR B N 1
ATOM 2726 C CA . THR B 1 30 ? 20.625 5.777 1.447 1 59.19 30 THR B CA 1
ATOM 2727 C C . THR B 1 30 ? 19.25 6.352 1.145 1 59.19 30 THR B C 1
ATOM 2729 O O . THR B 1 30 ? 18.609 6.945 2.018 1 59.19 30 THR B O 1
ATOM 2732 N N . THR B 1 31 ? 18.828 6.477 -0.12 1 83.62 31 THR B N 1
ATOM 2733 C CA . THR B 1 31 ? 17.578 7.027 -0.623 1 83.62 31 THR B CA 1
ATOM 2734 C C . THR B 1 31 ? 16.438 6.031 -0.442 1 83.62 31 THR B C 1
ATOM 2736 O O . THR B 1 31 ? 16.562 4.867 -0.829 1 83.62 31 THR B O 1
ATOM 2739 N N . TYR B 1 32 ? 15.508 6.395 0.567 1 92.56 32 TYR B N 1
ATOM 2740 C CA . TYR B 1 32 ? 14.281 5.613 0.686 1 92.56 32 TYR B CA 1
ATOM 2741 C C . TYR B 1 32 ? 13.562 5.512 -0.655 1 92.56 32 TYR B C 1
ATOM 2743 O O . TYR B 1 32 ? 13.656 6.422 -1.483 1 92.56 32 TYR B O 1
ATOM 2751 N N . PRO B 1 33 ? 12.984 4.305 -0.868 1 91 33 PRO B N 1
ATOM 2752 C CA . PRO B 1 33 ? 12.227 4.168 -2.111 1 91 33 PRO B CA 1
ATOM 2753 C C . PRO B 1 33 ? 10.984 5.055 -2.148 1 91 33 PRO B C 1
ATOM 2755 O O . PRO B 1 33 ? 10.242 5.121 -1.168 1 91 33 PRO B O 1
ATOM 2758 N N . LEU B 1 34 ? 10.773 5.738 -3.256 1 94 34 LEU B N 1
ATOM 2759 C CA . LEU B 1 34 ? 9.617 6.605 -3.465 1 94 34 LEU B CA 1
ATOM 2760 C C . LEU B 1 34 ? 8.734 6.074 -4.59 1 94 34 LEU B C 1
ATOM 2762 O O . LEU B 1 34 ? 9.234 5.676 -5.645 1 94 34 LEU B O 1
ATOM 2766 N N . THR B 1 35 ? 7.453 5.945 -4.34 1 93.19 35 THR B N 1
ATOM 2767 C CA . THR B 1 35 ? 6.445 5.586 -5.328 1 93.19 35 THR B CA 1
ATOM 2768 C C . THR B 1 35 ? 5.41 6.695 -5.48 1 93.19 35 THR B C 1
ATOM 2770 O O . THR B 1 35 ? 4.887 7.203 -4.484 1 93.19 35 THR B O 1
ATOM 2773 N N . VAL B 1 36 ? 5.137 7.121 -6.727 1 92.88 36 VAL B N 1
ATOM 2774 C CA . VAL B 1 36 ? 4.098 8.117 -6.969 1 92.88 36 VAL B CA 1
ATOM 2775 C C . VAL B 1 36 ? 2.723 7.457 -6.898 1 92.88 36 VAL B C 1
ATOM 2777 O O . VAL B 1 36 ? 2.436 6.52 -7.648 1 92.88 36 VAL B O 1
ATOM 2780 N N . ILE B 1 37 ? 1.904 7.902 -5.992 1 95 37 ILE B N 1
ATOM 2781 C CA . ILE B 1 37 ? 0.559 7.367 -5.824 1 95 37 ILE B CA 1
ATOM 2782 C C . ILE B 1 37 ? -0.388 8.016 -6.828 1 95 37 ILE B C 1
ATOM 2784 O O . ILE B 1 37 ? -1.198 7.336 -7.461 1 95 37 ILE B O 1
ATOM 2788 N N . ASP B 1 38 ? -0.294 9.344 -6.891 1 90.56 38 ASP B N 1
ATOM 2789 C CA . ASP B 1 38 ? -1.154 10.031 -7.848 1 90.56 38 ASP B CA 1
ATOM 2790 C C . ASP B 1 38 ? -0.669 11.461 -8.094 1 90.56 38 ASP B C 1
ATOM 2792 O O . ASP B 1 38 ? 0.001 12.047 -7.242 1 90.56 38 ASP B O 1
ATOM 2796 N N . GLU B 1 39 ? -1.014 11.914 -9.258 1 88.44 39 GLU B N 1
ATOM 2797 C CA . GLU B 1 39 ? -0.819 13.305 -9.672 1 88.44 39 GLU B CA 1
ATOM 2798 C C . GLU B 1 39 ? -2.133 13.938 -10.117 1 88.44 39 GLU B C 1
ATOM 2800 O O . GLU B 1 39 ? -2.828 13.391 -10.977 1 88.44 39 GLU B O 1
ATOM 2805 N N . PHE B 1 40 ? -2.34 15.086 -9.531 1 85.62 40 PHE B N 1
ATOM 2806 C CA . PHE B 1 40 ? -3.598 15.773 -9.797 1 85.62 40 PHE B CA 1
ATOM 2807 C C . PHE B 1 40 ? -3.379 16.969 -10.711 1 85.62 40 PHE B C 1
ATOM 2809 O O . PHE B 1 40 ? -2.324 17.609 -10.664 1 85.62 40 PHE B O 1
ATOM 2816 N N . THR B 1 41 ? -4.402 17.188 -11.516 1 81 41 THR B N 1
ATOM 2817 C CA . THR B 1 41 ? -4.375 18.422 -12.281 1 81 41 THR B CA 1
ATOM 2818 C C . THR B 1 41 ? -4.91 19.594 -11.445 1 81 41 THR B C 1
ATOM 2820 O O . THR B 1 41 ? -4.402 20.703 -11.539 1 81 41 THR B O 1
ATOM 2823 N N . VAL B 1 42 ? -5.953 19.297 -10.719 1 81.19 42 VAL B N 1
ATOM 2824 C CA . VAL B 1 42 ? -6.539 20.234 -9.773 1 81.19 42 VAL B CA 1
ATOM 2825 C C . VAL B 1 42 ? -6.867 19.516 -8.461 1 81.19 42 VAL B C 1
ATOM 2827 O O . VAL B 1 42 ? -7.336 18.375 -8.477 1 81.19 42 VAL B O 1
ATOM 2830 N N . PRO B 1 43 ? -6.637 20.109 -7.359 1 83.94 43 PRO B N 1
ATOM 2831 C CA . PRO B 1 43 ? -6.066 21.438 -7.148 1 83.94 43 PRO B CA 1
ATOM 2832 C C . PRO B 1 43 ? -4.57 21.5 -7.434 1 83.94 43 PRO B C 1
ATOM 2834 O O . PRO B 1 43 ? -3.932 20.453 -7.613 1 83.94 43 PRO B O 1
ATOM 2837 N N . LEU B 1 44 ? -4.047 22.688 -7.363 1 78.62 44 LEU B N 1
ATOM 2838 C CA . LEU B 1 44 ? -2.68 22.938 -7.809 1 78.62 44 LEU B CA 1
ATOM 2839 C C . LEU B 1 44 ? -1.675 22.469 -6.762 1 78.62 44 LEU B C 1
ATOM 2841 O O . LEU B 1 44 ? -0.484 22.328 -7.055 1 78.62 44 LEU B O 1
ATOM 2845 N N . THR B 1 45 ? -2.125 22.312 -5.625 1 88.44 45 THR B N 1
ATOM 2846 C CA . THR B 1 45 ? -1.218 21.875 -4.57 1 88.44 45 THR B CA 1
ATOM 2847 C C . THR B 1 45 ? -1.973 21.094 -3.496 1 88.44 45 THR B C 1
ATOM 2849 O O . THR B 1 45 ? -3.189 21.234 -3.361 1 88.44 45 THR B O 1
ATOM 2852 N N . PHE B 1 46 ? -1.183 20.297 -2.811 1 94.75 46 PHE B N 1
ATOM 2853 C CA . PHE B 1 46 ? -1.676 19.75 -1.554 1 94.75 46 PHE B CA 1
ATOM 2854 C C . PHE B 1 46 ? -0.878 20.297 -0.375 1 94.75 46 PHE B C 1
ATOM 2856 O O . PHE B 1 46 ? 0.343 20.438 -0.458 1 94.75 46 PHE B O 1
ATOM 2863 N N . GLU B 1 47 ? -1.639 20.641 0.619 1 95.94 47 GLU B N 1
ATOM 2864 C CA . GLU B 1 47 ? -1.035 21.312 1.766 1 95.94 47 GLU B CA 1
ATOM 2865 C C . GLU B 1 47 ? -0.833 20.344 2.928 1 95.94 47 GLU B C 1
ATOM 2867 O O . GLU B 1 47 ? 0.115 20.484 3.703 1 95.94 47 GLU B O 1
ATOM 2872 N N . ASN B 1 48 ? -1.762 19.5 3.18 1 98.69 48 ASN B N 1
ATOM 2873 C CA . ASN B 1 48 ? -1.667 18.562 4.289 1 98.69 48 ASN B CA 1
ATOM 2874 C C . ASN B 1 48 ? -2.254 17.203 3.918 1 98.69 48 ASN B C 1
ATOM 2876 O O . ASN B 1 48 ? -2.984 17.078 2.932 1 98.69 48 ASN B O 1
ATOM 2880 N N . ILE B 1 49 ? -1.83 16.203 4.695 1 98.81 49 ILE B N 1
ATOM 2881 C CA . ILE B 1 49 ? -2.26 14.836 4.445 1 98.81 49 ILE B CA 1
ATOM 2882 C C . ILE B 1 49 ? -2.445 14.102 5.773 1 98.81 49 ILE B C 1
ATOM 2884 O O . ILE B 1 49 ? -1.663 14.289 6.707 1 98.81 49 ILE B O 1
ATOM 2888 N N . ALA B 1 50 ? -3.482 13.344 5.859 1 98.81 50 ALA B N 1
ATOM 2889 C CA . ALA B 1 50 ? -3.742 12.438 6.977 1 98.81 50 ALA B CA 1
ATOM 2890 C C . ALA B 1 50 ? -4.191 11.062 6.48 1 98.81 50 ALA B C 1
ATOM 2892 O O . ALA B 1 50 ? -4.812 10.953 5.422 1 98.81 50 ALA B O 1
ATOM 2893 N N . THR B 1 51 ? -3.824 10.094 7.242 1 98.44 51 THR B N 1
ATOM 2894 C CA . THR B 1 51 ? -4.188 8.727 6.906 1 98.44 51 THR B CA 1
ATOM 2895 C C . THR B 1 51 ? -5.312 8.227 7.809 1 98.44 51 THR B C 1
ATOM 2897 O O . THR B 1 51 ? -5.211 8.312 9.039 1 98.44 51 THR B O 1
ATOM 2900 N N . ARG B 1 52 ? -6.395 7.719 7.219 1 97.12 52 ARG B N 1
ATOM 2901 C CA . ARG B 1 52 ? -7.465 7.082 7.977 1 97.12 52 ARG B CA 1
ATOM 2902 C C . ARG B 1 52 ? -7.047 5.695 8.461 1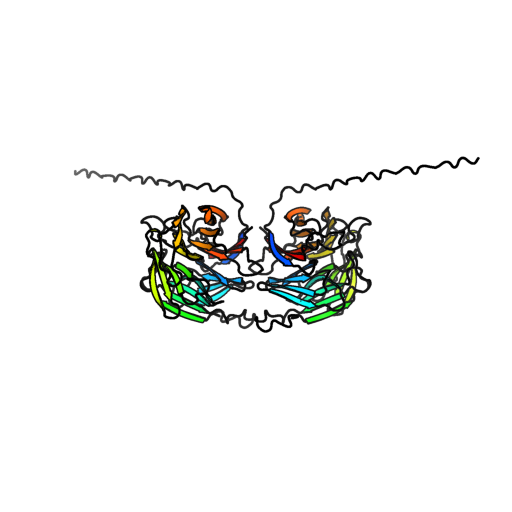 97.12 52 ARG B C 1
ATOM 2904 O O . ARG B 1 52 ? -6.098 5.109 7.934 1 97.12 52 ARG B O 1
ATOM 2911 N N . HIS B 1 53 ? -7.867 5.215 9.438 1 95.69 53 HIS B N 1
ATOM 2912 C CA . HIS B 1 53 ? -7.543 3.912 10.008 1 95.69 53 HIS B CA 1
ATOM 2913 C C . HIS B 1 53 ? -7.625 2.812 8.953 1 95.69 53 HIS B C 1
ATOM 2915 O O . HIS B 1 53 ? -6.957 1.781 9.07 1 95.69 53 HIS B O 1
ATOM 2921 N N . ASN B 1 54 ? -8.383 2.957 7.926 1 92.62 54 ASN B N 1
ATOM 2922 C CA . ASN B 1 54 ? -8.57 1.94 6.898 1 92.62 54 ASN B CA 1
ATOM 2923 C C . ASN B 1 54 ? -7.555 2.098 5.77 1 92.62 54 ASN B C 1
ATOM 2925 O O . ASN B 1 54 ? -7.625 1.389 4.762 1 92.62 54 ASN B O 1
ATOM 2929 N N . GLY B 1 55 ? -6.746 3.094 5.867 1 95.44 55 GLY B N 1
ATOM 2930 C CA . GLY B 1 55 ? -5.668 3.26 4.906 1 95.44 55 GLY B CA 1
ATOM 2931 C C . GLY B 1 55 ? -5.961 4.312 3.854 1 95.44 55 GLY B C 1
ATOM 2932 O O . GLY B 1 55 ? -5.105 4.625 3.023 1 95.44 55 GLY B O 1
ATOM 2933 N N . HIS B 1 56 ? -7.172 4.883 3.871 1 96 56 HIS B N 1
ATOM 2934 C CA . HIS B 1 56 ? -7.473 5.953 2.93 1 96 56 HIS B CA 1
ATOM 2935 C C . HIS B 1 56 ? -6.77 7.25 3.326 1 96 56 HIS B C 1
ATOM 2937 O O . HIS B 1 56 ? -6.539 7.496 4.512 1 96 56 HIS B O 1
ATOM 2943 N N . LEU B 1 57 ? -6.418 8.016 2.311 1 97.75 57 LEU B N 1
ATOM 2944 C CA . LEU B 1 57 ? -5.695 9.258 2.545 1 97.75 57 LEU B CA 1
ATOM 2945 C C . LEU B 1 57 ? -6.613 10.461 2.363 1 97.75 57 LEU B C 1
ATOM 2947 O O . LEU B 1 57 ? -7.414 10.5 1.428 1 97.75 57 LEU B O 1
ATOM 2951 N N . ILE B 1 58 ? -6.492 11.406 3.285 1 97.56 58 ILE B N 1
ATOM 2952 C CA . ILE B 1 58 ? -7.188 12.688 3.178 1 97.56 58 ILE B CA 1
ATOM 2953 C C . ILE B 1 58 ? -6.18 13.797 2.896 1 97.56 58 ILE B C 1
ATOM 2955 O O . ILE B 1 58 ? -5.133 13.875 3.547 1 97.56 58 ILE B O 1
ATOM 2959 N N . VAL B 1 59 ? -6.559 14.609 1.905 1 97.94 59 VAL B N 1
ATOM 2960 C CA . VAL B 1 59 ? -5.617 15.672 1.556 1 97.94 59 VAL B CA 1
ATOM 2961 C C . VAL B 1 59 ? -6.348 17.016 1.487 1 97.94 59 VAL B C 1
ATOM 2963 O O . VAL B 1 59 ? -7.496 17.078 1.041 1 97.94 59 VAL B O 1
ATOM 2966 N N . SER B 1 60 ? -5.691 18.047 1.959 1 98.06 60 SER B N 1
ATOM 2967 C CA . SER B 1 60 ? -6.176 19.422 1.87 1 98.06 60 SER B CA 1
ATOM 2968 C C . SER B 1 60 ? -5.328 20.25 0.904 1 98.06 60 SER B C 1
ATOM 2970 O O . SER B 1 60 ? -4.234 19.828 0.515 1 98.06 60 SER B O 1
ATOM 2972 N N . SER B 1 61 ? -5.867 21.391 0.54 1 95.62 61 SER B N 1
ATOM 2973 C CA . SER B 1 61 ? -5.188 22.297 -0.375 1 95.62 61 SER B CA 1
ATOM 2974 C C . SER B 1 61 ? -5.43 23.75 0.017 1 95.62 61 SER B C 1
ATOM 2976 O O . SER B 1 61 ? -6.543 24.125 0.379 1 95.62 61 SER B O 1
ATOM 2978 N N . THR B 1 62 ? -4.363 24.5 -0.134 1 93.81 62 THR B N 1
ATOM 2979 C CA . THR B 1 62 ? -4.508 25.922 0.133 1 93.81 62 THR B CA 1
ATOM 2980 C C . THR B 1 62 ? -5.238 26.625 -1.012 1 93.81 62 THR B C 1
ATOM 2982 O O . THR B 1 62 ? -5.57 27.797 -0.916 1 93.81 62 THR B O 1
ATOM 2985 N N . ALA B 1 63 ? -5.516 25.891 -2.035 1 91.5 63 ALA B N 1
ATOM 2986 C CA . ALA B 1 63 ? -6.121 26.469 -3.229 1 91.5 63 ALA B CA 1
ATOM 2987 C C . ALA B 1 63 ? -7.496 25.859 -3.498 1 91.5 63 ALA B C 1
ATOM 2989 O O . ALA B 1 63 ? -8 25.922 -4.621 1 91.5 63 ALA B O 1
ATOM 2990 N N . SER B 1 64 ? -8.031 25.266 -2.523 1 93.5 64 SER B N 1
ATOM 2991 C CA . SER B 1 64 ? -9.336 24.641 -2.693 1 93.5 64 SER B CA 1
ATOM 2992 C C . SER B 1 64 ? -10.07 24.531 -1.361 1 93.5 64 SER B C 1
ATOM 2994 O O . SER B 1 64 ? -9.469 24.219 -0.337 1 93.5 64 SER B O 1
ATOM 2996 N N . PRO B 1 65 ? -11.383 24.75 -1.372 1 96.44 65 PRO B N 1
ATOM 2997 C CA . PRO B 1 65 ? -12.18 24.531 -0.162 1 96.44 65 PRO B CA 1
ATOM 2998 C C . PRO B 1 65 ? -12.578 23.062 0.02 1 96.44 65 PRO B C 1
ATOM 3000 O O . PRO B 1 65 ? -13.312 22.734 0.949 1 96.44 65 PRO B O 1
ATOM 3003 N N . THR B 1 66 ? -12.102 22.234 -0.866 1 95.94 66 THR B N 1
ATOM 3004 C CA . THR B 1 66 ? -12.539 20.844 -0.908 1 95.94 66 THR B CA 1
ATOM 3005 C C . THR B 1 66 ? -11.5 19.938 -0.245 1 95.94 66 THR B C 1
ATOM 3007 O O . THR B 1 66 ? -10.297 20.094 -0.459 1 95.94 66 THR B O 1
ATOM 3010 N N . LEU B 1 67 ? -11.992 19.078 0.634 1 96.56 67 LEU B N 1
ATOM 3011 C CA . LEU B 1 67 ? -11.188 17.969 1.147 1 96.56 67 LEU B CA 1
ATOM 3012 C C . LEU B 1 67 ? -11.336 16.734 0.27 1 96.56 67 LEU B C 1
ATOM 3014 O O . LEU B 1 67 ? -12.461 16.328 -0.055 1 96.56 67 LEU B O 1
ATOM 3018 N N . TYR B 1 68 ? -10.203 16.141 -0.084 1 95.12 68 TYR B N 1
ATOM 3019 C CA . TYR B 1 68 ? -10.227 14.969 -0.961 1 95.12 68 TYR B CA 1
ATOM 3020 C C . TYR B 1 68 ? -9.781 13.719 -0.217 1 95.12 68 TYR B C 1
ATOM 3022 O O . TYR B 1 68 ? -9 13.797 0.737 1 95.12 68 TYR B O 1
ATOM 3030 N N . GLN B 1 69 ? -10.328 12.633 -0.681 1 94.44 69 GLN B N 1
ATOM 3031 C CA . GLN B 1 69 ? -9.867 11.328 -0.231 1 94.44 69 GLN B CA 1
ATOM 3032 C C . GLN B 1 69 ? -9.273 10.523 -1.387 1 94.44 69 GLN B C 1
ATOM 3034 O O . GLN B 1 69 ? -9.883 10.43 -2.457 1 94.44 69 GLN B O 1
ATOM 3039 N N . VAL B 1 70 ? -8.078 10.055 -1.17 1 94.62 70 VAL B N 1
ATOM 3040 C CA . VAL B 1 70 ? -7.445 9.102 -2.078 1 94.62 70 VAL B CA 1
ATOM 3041 C C . VAL B 1 70 ? -7.582 7.688 -1.523 1 94.62 70 VAL B C 1
ATOM 3043 O O . VAL B 1 70 ? -7.031 7.375 -0.465 1 94.62 70 VAL B O 1
ATOM 3046 N N . SER B 1 71 ? -8.359 6.895 -2.176 1 92.5 71 SER B N 1
ATOM 3047 C CA . SER B 1 71 ? -8.602 5.512 -1.788 1 92.5 71 SER B CA 1
ATOM 3048 C C . SER B 1 71 ? -8.141 4.543 -2.875 1 92.5 71 SER B C 1
ATOM 3050 O O . SER B 1 71 ? -7.719 4.969 -3.953 1 92.5 71 SER B O 1
ATOM 3052 N N . PRO B 1 72 ? -8.133 3.199 -2.541 1 89.56 72 PRO B N 1
ATOM 3053 C CA . PRO B 1 72 ? -7.629 2.219 -3.504 1 89.56 72 PRO B CA 1
ATOM 3054 C C . PRO B 1 72 ? -8.305 2.332 -4.871 1 89.56 72 PRO B C 1
ATOM 3056 O O . PRO B 1 72 ? -7.648 2.168 -5.902 1 89.56 72 PRO B O 1
ATOM 3059 N N . LEU B 1 73 ? -9.469 2.666 -4.93 1 89.12 73 LEU B N 1
ATOM 3060 C CA . LEU B 1 73 ? -10.195 2.553 -6.188 1 89.12 73 LEU B CA 1
ATOM 3061 C C . LEU B 1 73 ? -10.516 3.932 -6.758 1 89.12 73 LEU B C 1
ATOM 3063 O O . LEU B 1 73 ? -10.789 4.062 -7.953 1 89.12 73 LEU B O 1
ATOM 3067 N N . GLU B 1 74 ? -10.469 5.004 -5.871 1 89.25 74 GLU B N 1
ATOM 3068 C CA . GLU B 1 74 ? -10.922 6.285 -6.395 1 89.25 74 GLU B CA 1
ATOM 3069 C C . GLU B 1 74 ? -10.336 7.445 -5.59 1 89.25 74 GLU B C 1
ATOM 3071 O O . GLU B 1 74 ? -9.789 7.242 -4.504 1 89.25 74 GLU B O 1
ATOM 3076 N N . VAL B 1 75 ? -10.367 8.602 -6.211 1 89.94 75 VAL B N 1
ATOM 3077 C CA . VAL B 1 75 ? -10.203 9.898 -5.562 1 89.94 75 VAL B CA 1
ATOM 3078 C C . VAL B 1 75 ? -11.539 10.641 -5.539 1 89.94 75 VAL B C 1
ATOM 3080 O O . VAL B 1 75 ? -12.172 10.82 -6.582 1 89.94 75 VAL B O 1
ATOM 3083 N N . VAL B 1 76 ? -11.977 11.016 -4.402 1 91.31 76 VAL B N 1
ATOM 3084 C CA . VAL B 1 76 ? -13.289 11.656 -4.328 1 91.31 76 VAL B CA 1
ATOM 3085 C C . VAL B 1 76 ? -13.211 12.891 -3.432 1 91.31 76 VAL B C 1
ATOM 3087 O O . VAL B 1 76 ? -12.391 12.945 -2.512 1 91.31 76 VAL B O 1
ATOM 3090 N N . ALA B 1 77 ? -14.008 13.898 -3.775 1 93.5 77 ALA B N 1
ATOM 3091 C CA . ALA B 1 77 ? -14.273 14.977 -2.828 1 93.5 77 ALA B CA 1
ATOM 3092 C C . ALA B 1 77 ? -15.141 14.484 -1.67 1 93.5 77 ALA B C 1
ATOM 3094 O O . ALA B 1 77 ? -16.234 13.953 -1.886 1 93.5 77 ALA B O 1
ATOM 3095 N N . ILE B 1 78 ? -14.664 14.711 -0.491 1 93.88 78 ILE B N 1
ATOM 3096 C CA . ILE B 1 78 ? -15.438 14.125 0.604 1 93.88 78 ILE B CA 1
ATOM 3097 C C . ILE B 1 78 ? -16.109 15.242 1.409 1 93.88 78 ILE B C 1
ATOM 3099 O O . ILE B 1 78 ? -17.062 14.992 2.145 1 93.88 78 ILE B O 1
ATOM 3103 N N . ALA B 1 79 ? -15.602 16.406 1.323 1 95.19 79 ALA B N 1
ATOM 3104 C CA . ALA B 1 79 ? -16.203 17.562 1.995 1 95.19 79 ALA B CA 1
ATOM 3105 C C . ALA B 1 79 ? -15.875 18.859 1.262 1 95.19 79 ALA B C 1
ATOM 3107 O O . ALA B 1 79 ? -14.797 19 0.69 1 95.19 79 ALA B O 1
ATOM 3108 N N . ASN B 1 80 ? -16.828 19.719 1.236 1 96 80 ASN B N 1
ATOM 3109 C CA . ASN B 1 80 ? -16.641 21.109 0.819 1 96 80 ASN B CA 1
ATOM 3110 C C . ASN B 1 80 ? -16.922 22.078 1.959 1 96 80 ASN B C 1
ATOM 3112 O O . ASN B 1 80 ? -18.062 22.156 2.445 1 96 80 ASN B O 1
ATOM 3116 N N . ILE B 1 81 ? -15.93 22.766 2.355 1 97.44 81 ILE B N 1
ATOM 3117 C CA . ILE B 1 81 ? -16.078 23.703 3.461 1 97.44 81 ILE B CA 1
ATOM 3118 C C . ILE B 1 81 ? -16.562 25.047 2.928 1 97.44 81 ILE B C 1
ATOM 3120 O O . ILE B 1 81 ? -15.914 25.672 2.086 1 97.44 81 ILE B O 1
ATOM 3124 N N . PRO B 1 82 ? -17.656 25.516 3.418 1 96.62 82 PRO B N 1
ATOM 3125 C CA . PRO B 1 82 ? -18.203 26.75 2.861 1 96.62 82 PRO B CA 1
ATOM 3126 C C . PRO B 1 82 ? -17.422 27.984 3.299 1 96.62 82 PRO B C 1
ATOM 3128 O O . PRO B 1 82 ? -16.891 28.031 4.414 1 96.62 82 PRO B O 1
ATOM 3131 N N . GLY B 1 83 ? -17.359 28.984 2.426 1 95.31 83 GLY B N 1
ATOM 3132 C CA . GLY B 1 83 ? -16.875 30.312 2.768 1 95.31 83 GLY B CA 1
ATOM 3133 C C . GLY B 1 83 ? -15.359 30.391 2.863 1 95.31 83 GLY B C 1
ATOM 3134 O O . GLY B 1 83 ? -14.82 31.281 3.516 1 95.31 83 GLY B O 1
ATOM 3135 N N . THR B 1 84 ? -14.719 29.453 2.395 1 96.88 84 THR B N 1
ATOM 3136 C CA . THR B 1 84 ? -13.258 29.484 2.453 1 96.88 84 THR B CA 1
ATOM 3137 C C . THR B 1 84 ? -12.656 29.188 1.081 1 96.88 84 THR B C 1
ATOM 3139 O O . THR B 1 84 ? -13.336 28.672 0.192 1 96.88 84 THR B O 1
ATOM 3142 N N . THR B 1 85 ? -11.367 29.562 0.915 1 95.06 85 THR B N 1
ATOM 3143 C CA . THR B 1 85 ? -10.688 29.312 -0.355 1 95.06 85 THR B CA 1
ATOM 3144 C C . THR B 1 85 ? -9.578 28.281 -0.187 1 95.06 85 THR B C 1
ATOM 3146 O O . THR B 1 85 ? -9.047 27.781 -1.174 1 95.06 85 THR B O 1
ATOM 3149 N N . GLY B 1 86 ? -9.227 28.016 1.038 1 96.31 86 GLY B N 1
ATOM 3150 C CA . GLY B 1 86 ? -8.133 27.094 1.263 1 96.31 86 GLY B CA 1
ATOM 3151 C C . GLY B 1 86 ? -8.289 26.266 2.529 1 96.31 86 GLY B C 1
ATOM 3152 O O . GLY B 1 86 ? -8.93 26.719 3.486 1 96.31 86 GLY B O 1
ATOM 3153 N N . LEU B 1 87 ? -7.734 25.109 2.48 1 98.19 87 LEU B N 1
ATOM 3154 C CA . LEU B 1 87 ? -7.648 24.203 3.619 1 98.19 87 LEU B CA 1
ATOM 3155 C C . LEU B 1 87 ? -6.195 23.875 3.951 1 98.19 87 LEU B C 1
ATOM 3157 O O . LEU B 1 87 ? -5.363 23.75 3.053 1 98.19 87 LEU B O 1
ATOM 3161 N N . LEU B 1 88 ? -5.914 23.719 5.246 1 98.19 88 LEU B N 1
ATOM 3162 C CA . LEU B 1 88 ? -4.543 23.531 5.707 1 98.19 88 LEU B CA 1
ATOM 3163 C C . LEU B 1 88 ? -4.441 22.312 6.629 1 98.19 88 LEU B C 1
ATOM 3165 O O . LEU B 1 88 ? -4.715 21.188 6.207 1 98.19 88 LEU B O 1
ATOM 3169 N N . GLY B 1 89 ? -4.137 22.453 7.828 1 98.81 89 GLY B N 1
ATOM 3170 C CA . GLY B 1 89 ? -3.85 21.359 8.734 1 98.81 89 GLY B CA 1
ATOM 3171 C C . GLY B 1 89 ? -5.023 20.422 8.922 1 98.81 89 GLY B C 1
ATOM 3172 O O . GLY B 1 89 ? -6.176 20.859 8.969 1 98.81 89 GLY B O 1
ATOM 3173 N N . ILE B 1 90 ? -4.707 19.141 9.109 1 98.94 90 ILE B N 1
ATOM 3174 C CA . ILE B 1 90 ? -5.66 18.078 9.406 1 98.94 90 ILE B CA 1
ATOM 3175 C C . ILE B 1 90 ? -5.242 17.359 10.68 1 98.94 90 ILE B C 1
ATOM 3177 O O . ILE B 1 90 ? -4.066 17.016 10.852 1 98.94 90 ILE B O 1
ATOM 3181 N N . ALA B 1 91 ? -6.191 17.125 11.555 1 98.69 91 ALA B N 1
ATOM 3182 C CA . ALA B 1 91 ? -5.953 16.297 12.734 1 98.69 91 ALA B CA 1
ATOM 3183 C C . ALA B 1 91 ? -7.148 15.398 13.023 1 98.69 91 ALA B C 1
ATOM 3185 O O . ALA B 1 91 ? -8.281 15.719 12.664 1 98.69 91 ALA B O 1
ATOM 3186 N N . GLU B 1 92 ? -6.867 14.305 13.602 1 98.31 92 GLU B N 1
ATOM 3187 C CA . GLU B 1 92 ? -7.883 13.352 14.016 1 98.31 92 GLU B CA 1
ATOM 3188 C C . GLU B 1 92 ? -7.945 13.234 15.539 1 98.31 92 GLU B C 1
ATOM 3190 O O . GLU B 1 92 ? -6.922 13.008 16.188 1 98.31 92 GLU B O 1
ATOM 3195 N N . LEU B 1 93 ? -9.172 13.336 16.109 1 98.12 93 LEU B N 1
ATOM 3196 C CA . LEU B 1 93 ? -9.266 13.211 17.547 1 98.12 93 LEU B CA 1
ATOM 3197 C C . LEU B 1 93 ? -9.945 11.898 17.938 1 98.12 93 LEU B C 1
ATOM 3199 O O . LEU B 1 93 ? -9.688 11.359 19.016 1 98.12 93 LEU B O 1
ATOM 3203 N N . GLU B 1 94 ? -10.852 11.438 17.156 1 97 94 GLU B N 1
ATOM 3204 C CA . GLU B 1 94 ? -11.461 10.109 17.219 1 97 94 GLU B CA 1
ATOM 3205 C C . GLU B 1 94 ? -11.422 9.422 15.859 1 97 94 GLU B C 1
ATOM 3207 O O . GLU B 1 94 ? -11.25 10.078 14.828 1 97 94 GLU B O 1
ATOM 3212 N N . GLN B 1 95 ? -11.523 8.109 15.984 1 95.31 95 GLN B N 1
ATOM 3213 C CA . GLN B 1 95 ? -11.477 7.383 14.719 1 95.31 95 GLN B CA 1
ATOM 3214 C C . GLN B 1 95 ? -12.477 7.953 13.719 1 95.31 95 GLN B C 1
ATOM 3216 O O . GLN B 1 95 ? -13.688 7.906 13.945 1 95.31 95 GLN B O 1
ATOM 3221 N N . ASP B 1 96 ? -11.953 8.539 12.641 1 95.75 96 ASP B N 1
ATOM 3222 C CA . ASP B 1 96 ? -12.695 9.023 11.484 1 95.75 96 ASP B CA 1
ATOM 3223 C C . ASP B 1 96 ? -13.414 10.336 11.797 1 95.75 96 ASP B C 1
ATOM 3225 O O . ASP B 1 96 ? -14.336 10.734 11.078 1 95.75 96 ASP B O 1
ATOM 3229 N N . ILE B 1 97 ? -13.055 10.938 12.922 1 97.56 97 ILE B N 1
ATOM 3230 C CA . ILE B 1 97 ? -13.461 12.32 13.18 1 97.56 97 ILE B CA 1
ATOM 3231 C C . ILE B 1 97 ? -12.258 13.242 13.031 1 97.56 97 ILE B C 1
ATOM 3233 O O . ILE B 1 97 ? -11.391 13.297 13.906 1 97.56 97 ILE B O 1
ATOM 3237 N N . PHE B 1 98 ? -12.375 14 12.016 1 98.38 98 PHE B N 1
ATOM 3238 C CA . PHE B 1 98 ? -11.25 14.844 11.656 1 98.38 98 PHE B CA 1
ATOM 3239 C C . PHE B 1 98 ? -11.602 16.312 11.828 1 98.38 98 PHE B C 1
ATOM 3241 O O . PHE B 1 98 ? -12.781 16.688 11.828 1 98.38 98 PHE B O 1
ATOM 3248 N N . TYR B 1 99 ? -10.586 17.094 11.984 1 98.88 99 TYR B N 1
ATOM 3249 C CA . TYR B 1 99 ? -10.648 18.547 12.016 1 98.88 99 TYR B CA 1
ATOM 3250 C C . TYR B 1 99 ? -9.703 19.156 10.984 1 98.88 99 TYR B C 1
ATOM 3252 O O . TYR B 1 99 ? -8.586 18.656 10.789 1 98.88 99 TYR B O 1
ATOM 3260 N N . VAL B 1 100 ? -10.227 20.203 10.367 1 98.88 100 VAL B N 1
ATOM 3261 C CA . VAL B 1 100 ? -9.453 20.828 9.289 1 98.88 100 VAL B CA 1
ATOM 3262 C C . VAL B 1 100 ? -9.422 22.344 9.477 1 98.88 100 VAL B C 1
ATOM 3264 O O . VAL B 1 100 ? -10.438 22.953 9.812 1 98.88 100 VAL B O 1
ATOM 3267 N N . VAL B 1 101 ? -8.266 22.906 9.266 1 98.88 101 VAL B N 1
ATOM 3268 C CA . VAL B 1 101 ? -8.117 24.359 9.242 1 98.88 101 VAL B CA 1
ATOM 3269 C C . VAL B 1 101 ? -8.609 24.906 7.906 1 98.88 101 VAL B C 1
ATOM 3271 O O . VAL B 1 101 ? -8.25 24.375 6.848 1 98.88 101 VAL B O 1
ATOM 3274 N N . ALA B 1 102 ? -9.453 25.922 7.98 1 98.62 102 ALA B N 1
ATOM 3275 C CA . ALA B 1 102 ? -9.914 26.656 6.805 1 98.62 102 ALA B CA 1
ATOM 3276 C C . ALA B 1 102 ? -9.523 28.125 6.887 1 98.62 102 ALA B C 1
ATOM 3278 O O . ALA B 1 102 ? -9.586 28.734 7.957 1 98.62 102 ALA B O 1
ATOM 3279 N N . ALA B 1 103 ? -9.102 28.641 5.727 1 98.06 103 ALA B N 1
ATOM 3280 C CA . ALA B 1 103 ? -8.773 30.062 5.672 1 98.06 103 ALA B CA 1
ATOM 3281 C C . ALA B 1 103 ? -8.812 30.578 4.238 1 98.06 103 ALA B C 1
ATOM 3283 O O . ALA B 1 103 ? -8.68 29.812 3.289 1 98.06 103 ALA B O 1
ATOM 3284 N N . ASN B 1 104 ? -9.086 31.875 4.117 1 96.94 104 ASN B N 1
ATOM 3285 C CA . ASN B 1 104 ? -8.867 32.531 2.838 1 96.94 104 ASN B CA 1
ATOM 3286 C C . ASN B 1 104 ? -7.41 32.938 2.658 1 96.94 104 ASN B C 1
ATOM 3288 O O . ASN B 1 104 ? -7.023 34.062 3.004 1 96.94 104 ASN B O 1
ATOM 3292 N N . VAL B 1 105 ? -6.672 32.062 2.027 1 90.69 105 VAL B N 1
ATOM 3293 C CA . VAL B 1 105 ? -5.215 32.094 2.029 1 90.69 105 VAL B CA 1
ATOM 3294 C C . VAL B 1 105 ? -4.727 33.062 0.943 1 90.69 105 VAL B C 1
ATOM 3296 O O . VAL B 1 105 ? -5.238 33.062 -0.178 1 90.69 105 VAL B O 1
ATOM 3299 N N . SER B 1 106 ? -3.844 33.938 1.336 1 82.06 106 SER B N 1
ATOM 3300 C CA . SER B 1 106 ? -3.088 34.812 0.434 1 82.06 106 SER B CA 1
ATOM 3301 C C . SER B 1 106 ? -1.589 34.562 0.555 1 82.06 106 SER B C 1
ATOM 3303 O O . SER B 1 106 ? -0.913 35.188 1.371 1 82.06 106 SER B O 1
ATOM 3305 N N . SER B 1 107 ? -0.976 33.688 -0.168 1 75.44 107 SER B N 1
ATOM 3306 C CA . SER B 1 107 ? 0.427 33.312 -0.178 1 75.44 107 SER B CA 1
ATOM 3307 C C . SER B 1 107 ? 0.891 32.875 1.213 1 75.44 107 SER B C 1
ATOM 3309 O O . SER B 1 107 ? 0.655 31.75 1.636 1 75.44 107 SER B O 1
ATOM 3311 N N . THR B 1 108 ? 1.412 33.906 2.051 1 78.31 108 THR B N 1
ATOM 3312 C CA . THR B 1 108 ? 1.949 33.562 3.361 1 78.31 108 THR B CA 1
ATOM 3313 C C . THR B 1 108 ? 1.079 34.156 4.473 1 78.31 108 THR B C 1
ATOM 3315 O O . THR B 1 108 ? 1.538 34.312 5.605 1 78.31 108 THR B O 1
ATOM 3318 N N . SER B 1 109 ? -0.122 34.469 4.211 1 82.94 109 SER B N 1
ATOM 3319 C CA . SER B 1 109 ? -1.116 34.969 5.16 1 82.94 109 SER B CA 1
ATOM 3320 C C . SER B 1 109 ? -2.529 34.625 4.715 1 82.94 109 SER B C 1
ATOM 3322 O O . SER B 1 109 ? -2.717 33.969 3.68 1 82.94 109 SER B O 1
ATOM 3324 N N . ALA B 1 110 ? -3.422 34.906 5.719 1 87.75 110 ALA B N 1
ATOM 3325 C CA . ALA B 1 110 ? -4.832 34.75 5.375 1 87.75 110 ALA B CA 1
ATOM 3326 C C . ALA B 1 110 ? -5.598 36.062 5.586 1 87.75 110 ALA B C 1
ATOM 3328 O O . ALA B 1 110 ? -5.16 36.906 6.355 1 87.75 110 ALA B O 1
ATOM 3329 N N . THR B 1 111 ? -6.758 36.219 4.836 1 90.31 111 THR B N 1
ATOM 3330 C CA . THR B 1 111 ? -7.66 37.344 5.109 1 90.31 111 THR B CA 1
ATOM 3331 C C . THR B 1 111 ? -8 37.406 6.594 1 90.31 111 THR B C 1
ATOM 3333 O O . THR B 1 111 ? -8.414 36.406 7.188 1 90.31 111 THR B O 1
ATOM 3336 N N . PRO B 1 112 ? -7.789 38.625 7.152 1 90.25 112 PRO B N 1
ATOM 3337 C CA . PRO B 1 112 ? -8.102 38.719 8.578 1 90.25 112 PRO B CA 1
ATOM 3338 C C . PRO B 1 112 ? -9.508 38.25 8.922 1 90.25 112 PRO B C 1
ATOM 3340 O O . PRO B 1 112 ? -10.461 38.562 8.211 1 90.25 112 PRO B O 1
ATOM 3343 N N . GLY B 1 113 ? -9.57 37.406 9.945 1 94.44 113 GLY B N 1
ATOM 3344 C CA . GLY B 1 113 ? -10.852 36.938 10.438 1 94.44 113 GLY B CA 1
ATOM 3345 C C . GLY B 1 113 ? -11.336 35.688 9.719 1 94.44 113 GLY B C 1
ATOM 3346 O O . GLY B 1 113 ? -12.352 35.125 10.102 1 94.44 113 GLY B O 1
ATOM 3347 N N . SER B 1 114 ? -10.57 35.156 8.789 1 96.44 114 SER B N 1
ATOM 3348 C CA . SER B 1 114 ? -11.078 34.094 7.949 1 96.44 114 SER B CA 1
ATOM 3349 C C . SER B 1 114 ? -10.688 32.719 8.508 1 96.44 114 SER B C 1
ATOM 3351 O O . SER B 1 114 ? -11.18 31.688 8.047 1 96.44 114 SER B O 1
ATOM 3353 N N . ASN B 1 115 ? -9.82 32.719 9.508 1 98.38 115 ASN B N 1
ATOM 3354 C CA . ASN B 1 115 ? -9.352 31.438 10.055 1 98.38 115 ASN B CA 1
ATOM 3355 C C . ASN B 1 115 ? -10.453 30.703 10.812 1 98.38 115 ASN B C 1
ATOM 3357 O O . ASN B 1 115 ? -11.102 31.297 11.68 1 98.38 115 ASN B O 1
ATOM 3361 N N . ALA B 1 116 ? -10.609 29.453 10.484 1 98.88 116 ALA B N 1
ATOM 3362 C CA . ALA B 1 116 ? -11.625 28.625 11.148 1 98.88 116 ALA B CA 1
ATOM 3363 C C . ALA B 1 116 ? -11.18 27.172 11.227 1 98.88 116 ALA B C 1
ATOM 3365 O O . ALA B 1 116 ? -10.297 26.75 10.484 1 98.88 116 ALA B O 1
ATOM 3366 N N . VAL B 1 117 ? -11.75 26.469 12.188 1 98.94 117 VAL B N 1
ATOM 3367 C CA . VAL B 1 117 ? -11.594 25.031 12.266 1 98.94 117 VAL B CA 1
ATOM 3368 C C . VAL B 1 117 ? -12.945 24.344 12.078 1 98.94 117 VAL B C 1
ATOM 3370 O O . VAL B 1 117 ? -13.938 24.734 12.688 1 98.94 117 VAL B O 1
ATOM 3373 N N . TRP B 1 118 ? -12.922 23.375 11.227 1 98.88 118 TRP B N 1
ATOM 3374 C CA . TRP B 1 118 ? -14.133 22.625 10.914 1 98.88 118 TRP B CA 1
ATOM 3375 C C . TRP B 1 118 ? -13.977 21.156 11.289 1 98.88 118 TRP B C 1
ATOM 3377 O O . TRP B 1 118 ? -12.906 20.562 11.086 1 98.88 118 TRP B O 1
ATOM 3387 N N . LYS B 1 119 ? -15.055 20.594 11.789 1 98.69 119 LYS B N 1
ATOM 3388 C CA . LYS B 1 119 ? -15.148 19.156 12.023 1 98.69 119 LYS B CA 1
ATOM 3389 C C . LYS B 1 119 ? -15.641 18.438 10.773 1 98.69 119 LYS B C 1
ATOM 3391 O O . LYS B 1 119 ? -16.562 18.891 10.102 1 98.69 119 LYS B O 1
ATOM 3396 N N . VAL B 1 120 ? -14.977 17.391 10.453 1 97.81 120 VAL B N 1
ATOM 3397 C CA . VAL B 1 120 ? -15.344 16.531 9.344 1 97.81 120 VAL B CA 1
ATOM 3398 C C . VAL B 1 120 ? -15.562 15.102 9.844 1 97.81 120 VAL B C 1
ATOM 3400 O O . VAL B 1 120 ? -14.609 14.398 10.172 1 97.81 120 VAL B O 1
ATOM 3403 N N . ASP B 1 121 ? -16.781 14.641 9.867 1 96.5 121 ASP B N 1
ATOM 3404 C CA . ASP B 1 121 ? -17.156 13.32 10.359 1 96.5 121 ASP B CA 1
ATOM 3405 C C . ASP B 1 121 ? -17.25 12.312 9.211 1 96.5 121 ASP B C 1
ATOM 3407 O O . ASP B 1 121 ? -18.141 12.406 8.367 1 96.5 121 ASP B O 1
ATOM 3411 N N . LEU B 1 122 ? -16.328 11.344 9.289 1 94.56 122 LEU B N 1
ATOM 3412 C CA . LEU B 1 122 ? -16.219 10.383 8.188 1 94.56 122 LEU B CA 1
ATOM 3413 C C . LEU B 1 122 ? -16.719 9.008 8.625 1 94.56 122 LEU B C 1
ATOM 3415 O O . LEU B 1 122 ? -16.547 8.023 7.902 1 94.56 122 LEU B O 1
ATOM 3419 N N . ARG B 1 123 ? -17.25 8.727 9.836 1 90.12 123 ARG B N 1
ATOM 3420 C CA . ARG B 1 123 ? -17.703 7.438 10.344 1 90.12 123 ARG B CA 1
ATOM 3421 C C . ARG B 1 123 ? -18.781 6.836 9.445 1 90.12 123 ARG B C 1
ATOM 3423 O O . ARG B 1 123 ? -18.828 5.621 9.258 1 90.12 123 ARG B O 1
ATOM 3430 N N . GLY B 1 124 ? -19.578 7.43 8.898 1 74.81 124 GLY B N 1
ATOM 3431 C CA . GLY B 1 124 ? -20.641 6.91 8.047 1 74.81 124 GLY B CA 1
ATOM 3432 C C . GLY B 1 124 ? -20.234 6.797 6.59 1 74.81 124 GLY B C 1
ATOM 3433 O O . GLY B 1 124 ? -21.047 6.422 5.742 1 74.81 124 GLY B O 1
ATOM 3434 N N . SER B 1 125 ? -19.125 7.27 6.32 1 64.81 125 SER B N 1
ATOM 3435 C CA . SER B 1 125 ? -18.688 7.281 4.93 1 64.81 125 SER B CA 1
ATOM 3436 C C . SER B 1 125 ? -18.156 5.918 4.504 1 64.81 125 SER B C 1
ATOM 3438 O O . SER B 1 125 ? -16.953 5.695 4.488 1 64.81 125 SER B O 1
ATOM 3440 N N . ALA B 1 126 ? -18.891 4.906 4.965 1 53.31 126 ALA B N 1
ATOM 3441 C CA . ALA B 1 126 ? -18.469 3.568 4.555 1 53.31 126 ALA B CA 1
ATOM 3442 C C . ALA B 1 126 ? -18.25 3.498 3.049 1 53.31 126 ALA B C 1
ATOM 3444 O O . ALA B 1 126 ? -18.828 4.289 2.293 1 53.31 126 ALA B O 1
ATOM 3445 N N . SER B 1 127 ? -17.219 2.76 2.564 1 47.75 127 SER B N 1
ATOM 3446 C CA . SER B 1 127 ? -16.984 2.496 1.148 1 47.75 127 SER B CA 1
ATOM 3447 C C . SER B 1 127 ? -18.297 2.178 0.423 1 47.75 127 SER B C 1
ATOM 3449 O O . SER B 1 127 ? -18.922 1.151 0.687 1 47.75 127 SER B O 1
ATOM 3451 N N . CYS B 1 128 ? -19.219 3.076 0.333 1 39.91 128 CYS B N 1
ATOM 3452 C CA . CYS B 1 128 ? -20.406 2.791 -0.475 1 39.91 128 CYS B CA 1
ATOM 3453 C C . CYS B 1 128 ? -20.031 1.994 -1.721 1 39.91 128 CYS B C 1
ATOM 3455 O O . CYS B 1 128 ? -18.953 2.195 -2.295 1 39.91 128 CYS B O 1
ATOM 3457 N N . SER B 1 129 ? -20.75 0.895 -1.957 1 40.84 129 SER B N 1
ATOM 3458 C CA . SER B 1 129 ? -20.75 0.191 -3.234 1 40.84 129 SER B CA 1
ATOM 3459 C C . SER B 1 129 ? -20.781 1.168 -4.406 1 40.84 129 SER B C 1
ATOM 3461 O O . SER B 1 129 ? -21.266 2.293 -4.266 1 40.84 129 SER B O 1
ATOM 3463 N N . ALA B 1 130 ? -20.234 0.838 -5.531 1 38.38 130 ALA B N 1
ATOM 3464 C CA . ALA B 1 130 ? -20.203 1.519 -6.82 1 38.38 130 ALA B CA 1
ATOM 3465 C C . ALA B 1 130 ? -21.5 2.273 -7.082 1 38.38 130 ALA B C 1
ATOM 3467 O O . ALA B 1 130 ? -21.531 3.225 -7.867 1 38.38 130 ALA B O 1
ATOM 3468 N N . ARG B 1 131 ? -22.656 1.833 -6.922 1 35.38 131 ARG B N 1
ATOM 3469 C CA . ARG B 1 131 ? -23.859 2.406 -7.5 1 35.38 131 ARG B CA 1
ATOM 3470 C C . ARG B 1 131 ? -24.172 3.775 -6.902 1 35.38 131 ARG B C 1
ATOM 3472 O O . ARG B 1 131 ? -25 4.52 -7.418 1 35.38 131 ARG B O 1
ATOM 3479 N N . LYS B 1 132 ? -24.188 4 -5.723 1 38.06 132 LYS B N 1
ATOM 3480 C CA . LYS B 1 132 ? -24.703 5.305 -5.332 1 38.06 132 LYS B CA 1
ATOM 3481 C C . LYS B 1 132 ? -23.625 6.375 -5.398 1 38.06 132 LYS B C 1
ATOM 3483 O O . LYS B 1 132 ? -23.062 6.773 -4.367 1 38.06 132 LYS B O 1
ATOM 3488 N N . ARG B 1 133 ? -22.766 6.445 -6.391 1 43.03 133 ARG B N 1
ATOM 3489 C CA . ARG B 1 133 ? -21.641 7.277 -6.801 1 43.03 133 ARG B CA 1
ATOM 3490 C C . ARG B 1 133 ? -21.969 8.758 -6.652 1 43.03 133 ARG B C 1
ATOM 3492 O O . ARG B 1 133 ? -21.094 9.617 -6.797 1 43.03 133 ARG B O 1
ATOM 3499 N N . ALA B 1 134 ? -23.125 9.18 -7.109 1 38.5 134 ALA B N 1
ATOM 3500 C CA . ALA B 1 134 ? -23.156 10.555 -7.602 1 38.5 134 ALA B CA 1
ATOM 3501 C C . ALA B 1 134 ? -22.828 11.547 -6.488 1 38.5 134 ALA B C 1
ATOM 3503 O O . ALA B 1 134 ? -22.188 12.578 -6.734 1 38.5 134 ALA B O 1
ATOM 3504 N N . SER B 1 135 ? -23.625 11.781 -5.492 1 44.69 135 SER B N 1
ATOM 3505 C CA . SER B 1 135 ? -23.562 12.938 -4.609 1 44.69 135 SER B CA 1
ATOM 3506 C C . SER B 1 135 ? -22.562 12.719 -3.475 1 44.69 135 SER B C 1
ATOM 3508 O O . SER B 1 135 ? -22.844 11.992 -2.521 1 44.69 135 SER B O 1
ATOM 3510 N N . SER B 1 136 ? -21.219 12.477 -3.709 1 52.25 136 SER B N 1
ATOM 3511 C CA . SER B 1 136 ? -19.953 12.023 -3.131 1 52.25 136 SER B CA 1
ATOM 3512 C C . SER B 1 136 ? -19.656 12.75 -1.823 1 52.25 136 SER B C 1
ATOM 3514 O O . SER B 1 136 ? -18.656 12.461 -1.166 1 52.25 136 SER B O 1
ATOM 3516 N N . LEU B 1 137 ? -20.219 13.906 -1.669 1 61.28 137 LEU B N 1
ATOM 3517 C CA . LEU B 1 137 ? -19.859 14.469 -0.371 1 61.28 137 LEU B CA 1
ATOM 3518 C C . LEU B 1 137 ? -20.453 13.641 0.763 1 61.28 137 LEU B C 1
ATOM 3520 O O . LEU B 1 137 ? -21.672 13.625 0.952 1 61.28 137 LEU B O 1
ATOM 3524 N N . SER B 1 138 ? -19.531 12.68 1.33 1 71.69 138 SER B N 1
ATOM 3525 C CA . SER B 1 138 ? -20 11.648 2.258 1 71.69 138 SER B CA 1
ATOM 3526 C C . SER B 1 138 ? -19.812 12.086 3.705 1 71.69 138 SER B C 1
ATOM 3528 O O . SER B 1 138 ? -20.531 11.617 4.598 1 71.69 138 SER B O 1
ATOM 3530 N N . ALA B 1 139 ? -19.078 13.273 3.826 1 89.06 139 ALA B N 1
ATOM 3531 C CA . ALA B 1 139 ? -18.781 13.617 5.215 1 89.06 139 ALA B CA 1
ATOM 3532 C C . ALA B 1 139 ? -19.75 14.656 5.75 1 89.06 139 ALA B C 1
ATOM 3534 O O . ALA B 1 139 ? -20.219 15.531 5.004 1 89.06 139 ALA B O 1
ATOM 3535 N N . THR B 1 140 ? -20.141 14.578 6.918 1 92.75 140 THR B N 1
ATOM 3536 C CA . THR B 1 140 ? -20.797 15.672 7.625 1 92.75 140 THR B CA 1
ATOM 3537 C C . THR B 1 140 ? -19.781 16.656 8.18 1 92.75 140 THR B C 1
ATOM 3539 O O . THR B 1 140 ? -18.797 16.25 8.812 1 92.75 140 THR B O 1
ATOM 3542 N N . THR B 1 141 ? -20.078 17.938 7.895 1 96.62 141 THR B N 1
ATOM 3543 C CA . THR B 1 141 ? -19.156 18.969 8.359 1 96.62 141 THR B CA 1
ATOM 3544 C C . THR B 1 141 ? -19.859 19.953 9.289 1 96.62 141 THR B C 1
ATOM 3546 O O . THR B 1 141 ? -21.062 20.188 9.148 1 96.62 141 THR B O 1
ATOM 3549 N N . SER B 1 142 ? -19.141 20.438 10.219 1 98.06 142 SER B N 1
ATOM 3550 C CA . SER B 1 142 ? -19.656 21.469 11.102 1 98.06 142 SER B CA 1
ATOM 3551 C C . SER B 1 142 ? -18.547 22.422 11.555 1 98.06 142 SER B C 1
ATOM 3553 O O . SER B 1 142 ? -17.406 22 11.773 1 98.06 142 SER B O 1
ATOM 3555 N N . LEU B 1 143 ? -18.906 23.672 11.688 1 98.56 143 LEU B N 1
ATOM 3556 C CA . LEU B 1 143 ? -17.969 24.672 12.188 1 98.56 143 LEU B CA 1
ATOM 3557 C C . LEU B 1 143 ? -17.719 24.484 13.68 1 98.56 143 LEU B C 1
ATOM 3559 O O . LEU B 1 143 ? -18.656 24.375 14.469 1 98.56 143 LEU B O 1
ATOM 3563 N N . VAL B 1 144 ? -16.5 24.438 14.023 1 98.81 144 VAL B N 1
ATOM 3564 C CA . VAL B 1 144 ? -16.125 24.344 15.43 1 98.81 144 VAL B CA 1
ATOM 3565 C C . VAL B 1 144 ? -15.938 25.75 16 1 98.81 144 VAL B C 1
ATOM 3567 O O . VAL B 1 144 ? -16.5 26.094 17.047 1 98.81 144 VAL B O 1
ATOM 3570 N N . ALA B 1 145 ? -15.109 26.547 15.305 1 98.75 145 ALA B N 1
ATOM 3571 C CA . ALA B 1 145 ? -14.828 27.891 15.781 1 98.75 145 ALA B CA 1
ATOM 3572 C C . ALA B 1 145 ? -14.227 28.75 14.68 1 98.75 145 ALA B C 1
ATOM 3574 O O . ALA B 1 145 ? -13.43 28.266 13.875 1 98.75 145 ALA B O 1
ATOM 3575 N N . ASN B 1 146 ? -14.664 29.984 14.656 1 98.5 146 ASN B N 1
ATOM 3576 C CA . ASN B 1 146 ? -13.883 31.016 14 1 98.5 146 ASN B CA 1
ATOM 3577 C C . ASN B 1 146 ? -12.781 31.562 14.906 1 98.5 146 ASN B C 1
ATOM 3579 O O . ASN B 1 146 ? -13.062 32.062 16 1 98.5 146 ASN B O 1
ATOM 3583 N N . ILE B 1 147 ? -11.609 31.422 14.445 1 98.44 147 ILE B N 1
ATOM 3584 C CA . ILE B 1 147 ? -10.492 31.938 15.242 1 98.44 147 ILE B CA 1
ATOM 3585 C C . ILE B 1 147 ? -10.039 33.281 14.68 1 98.44 147 ILE B C 1
ATOM 3587 O O . ILE B 1 147 ? -8.992 33.375 14.031 1 98.44 147 ILE B O 1
ATOM 3591 N N . THR B 1 148 ? -10.672 34.281 15.047 1 96.5 148 THR B N 1
ATOM 3592 C CA . THR B 1 148 ? -10.594 35.562 14.359 1 96.5 148 THR B CA 1
ATOM 3593 C C . THR B 1 148 ? -9.273 36.281 14.664 1 96.5 148 THR B C 1
ATOM 3595 O O . THR B 1 148 ? -8.828 37.125 13.898 1 96.5 148 THR B O 1
ATOM 3598 N N . SER B 1 149 ? -8.617 35.938 15.789 1 95.94 149 SER B N 1
ATOM 3599 C CA . SER B 1 149 ? -7.367 36.594 16.156 1 95.94 149 SER B CA 1
ATOM 3600 C C . SER B 1 149 ? -6.184 35.969 15.422 1 95.94 149 SER B C 1
ATOM 3602 O O . SER B 1 149 ? -5.082 36.531 15.438 1 95.94 149 SER B O 1
ATOM 3604 N N . ALA B 1 150 ? -6.43 34.844 14.805 1 97.56 150 ALA B N 1
ATOM 3605 C CA . ALA B 1 150 ? -5.336 34.156 14.117 1 97.56 150 ALA B CA 1
ATOM 3606 C C . ALA B 1 150 ? -5.004 34.844 12.797 1 97.56 150 ALA B C 1
ATOM 3608 O O . ALA B 1 150 ? -5.852 35.531 12.219 1 97.56 150 ALA B O 1
ATOM 3609 N N . GLN B 1 151 ? -3.773 34.656 12.383 1 97.62 151 GLN B N 1
ATOM 3610 C CA . GLN B 1 151 ? -3.336 35.281 11.133 1 97.62 151 GLN B CA 1
ATOM 3611 C C . GLN B 1 151 ? -3.26 34.25 10.016 1 97.62 151 GLN B C 1
ATOM 3613 O O . GLN B 1 151 ? -3.709 34.5 8.898 1 97.62 151 GLN B O 1
ATOM 3618 N N . LEU B 1 152 ? -2.66 33.094 10.227 1 97.88 152 LEU B N 1
ATOM 3619 C CA . LEU B 1 152 ? -2.68 31.953 9.305 1 97.88 152 LEU B CA 1
ATOM 3620 C C . LEU B 1 152 ? -2.471 30.641 10.055 1 97.88 152 LEU B C 1
ATOM 3622 O O . LEU B 1 152 ? -1.335 30.203 10.234 1 97.88 152 LEU B O 1
ATOM 3626 N N . LEU B 1 153 ? -3.561 30.047 10.398 1 98.56 153 LEU B N 1
ATOM 3627 C CA . LEU B 1 153 ? -3.475 28.719 11.008 1 98.56 153 LEU B CA 1
ATOM 3628 C C . LEU B 1 153 ? -2.957 27.703 10.008 1 98.56 153 LEU B C 1
ATOM 3630 O O . LEU B 1 153 ? -3.277 27.766 8.82 1 98.56 153 LEU B O 1
ATOM 3634 N N . ASN B 1 154 ? -2.168 26.781 10.492 1 98.12 154 ASN B N 1
ATOM 3635 C CA . ASN B 1 154 ? -1.469 25.844 9.633 1 98.12 154 ASN B CA 1
ATOM 3636 C C . ASN B 1 154 ? -1.47 24.438 10.227 1 98.12 154 ASN B C 1
ATOM 3638 O O . ASN B 1 154 ? -2.527 23.812 10.375 1 98.12 154 ASN B O 1
ATOM 3642 N N . GLY B 1 155 ? -0.309 23.891 10.656 1 98.75 155 GLY B N 1
ATOM 3643 C CA . GLY B 1 155 ? -0.256 22.562 11.25 1 98.75 155 GLY B CA 1
ATOM 3644 C C . GLY B 1 155 ? -1.078 22.453 12.516 1 98.75 155 GLY B C 1
ATOM 3645 O O . GLY B 1 155 ? -1.182 23.406 13.289 1 98.75 155 GLY B O 1
ATOM 3646 N N . MET B 1 156 ? -1.561 21.281 12.781 1 98.75 156 MET B N 1
ATOM 3647 C CA . MET B 1 156 ? -2.465 21.016 13.898 1 98.75 156 MET B CA 1
ATOM 3648 C C . MET B 1 156 ? -2.275 19.594 14.43 1 98.75 156 MET B C 1
ATOM 3650 O O . MET B 1 156 ? -2.012 18.672 13.664 1 98.75 156 MET B O 1
ATOM 3654 N N . CYS B 1 157 ? -2.434 19.484 15.75 1 98.31 157 CYS B N 1
ATOM 3655 C CA . CYS B 1 157 ? -2.33 18.156 16.328 1 98.31 157 CYS B CA 1
ATOM 3656 C C . CYS B 1 157 ? -3.145 18.047 17.625 1 98.31 157 CYS B C 1
ATOM 3658 O O . CYS B 1 157 ? -3.615 19.062 18.141 1 98.31 157 CYS B O 1
ATOM 3660 N N . ARG B 1 158 ? -3.344 16.891 18.047 1 97.38 158 ARG B N 1
ATOM 3661 C CA . ARG B 1 158 ? -3.973 16.656 19.344 1 97.38 158 ARG B CA 1
ATOM 3662 C C . ARG B 1 158 ? -3.004 16.953 20.484 1 97.38 158 ARG B C 1
ATOM 3664 O O . ARG B 1 158 ? -1.788 16.844 20.312 1 97.38 158 ARG B O 1
ATOM 3671 N N . LEU B 1 159 ? -3.549 17.25 21.594 1 95.94 159 LEU B N 1
ATOM 3672 C CA . LEU B 1 159 ? -2.738 17.562 22.766 1 95.94 159 LEU B CA 1
ATOM 3673 C C . LEU B 1 159 ? -2.096 16.297 23.344 1 95.94 159 LEU B C 1
ATOM 3675 O O . LEU B 1 159 ? -0.915 16.297 23.703 1 95.94 159 LEU B O 1
ATOM 3679 N N . GLU B 1 160 ? -2.904 15.227 23.5 1 91.19 160 GLU B N 1
ATOM 3680 C CA . GLU B 1 160 ? -2.414 13.945 24 1 91.19 160 GLU B CA 1
ATOM 3681 C C . GLU B 1 160 ? -3.225 12.789 23.438 1 91.19 160 GLU B C 1
ATOM 3683 O O . GLU B 1 160 ? -4.352 12.977 22.969 1 91.19 160 GLU B O 1
ATOM 3688 N N . PRO B 1 161 ? -2.643 11.578 23.312 1 82.75 161 PRO B N 1
ATOM 3689 C CA . PRO B 1 161 ? -3.252 10.445 22.609 1 82.75 161 PRO B CA 1
ATOM 3690 C C . PRO B 1 161 ? -4.688 10.18 23.047 1 82.75 161 PRO B C 1
ATOM 3692 O O . PRO B 1 161 ? -5.543 9.859 22.219 1 82.75 161 PRO B O 1
ATOM 3695 N N . ASN B 1 162 ? -5.113 10.383 24.266 1 85.25 162 ASN B N 1
ATOM 3696 C CA . ASN B 1 162 ? -6.461 10.039 24.703 1 85.25 162 ASN B CA 1
ATOM 3697 C C . ASN B 1 162 ? -7.312 11.289 24.938 1 85.25 162 ASN B C 1
ATOM 3699 O O . ASN B 1 162 ? -8.422 11.195 25.469 1 85.25 162 ASN B O 1
ATOM 3703 N N . ASN B 1 163 ? -6.805 12.367 24.453 1 89.94 163 ASN B N 1
ATOM 3704 C CA . ASN B 1 163 ? -7.574 13.602 24.5 1 89.94 163 ASN B CA 1
ATOM 3705 C C . ASN B 1 163 ? -8.359 13.828 23.203 1 89.94 163 ASN B C 1
ATOM 3707 O O . ASN B 1 163 ? -7.77 13.992 22.141 1 89.94 163 ASN B O 1
ATOM 3711 N N . ASN B 1 164 ? -9.648 13.844 23.375 1 94.81 164 ASN B N 1
ATOM 3712 C CA . ASN B 1 164 ? -10.477 13.938 22.172 1 94.81 164 ASN B CA 1
ATOM 3713 C C . ASN B 1 164 ? -11.141 15.312 22.047 1 94.81 164 ASN B C 1
ATOM 3715 O O . ASN B 1 164 ? -12.086 15.484 21.281 1 94.81 164 ASN B O 1
ATOM 3719 N N . SER B 1 165 ? -10.648 16.266 22.766 1 97.12 165 SER B N 1
ATOM 3720 C CA . SER B 1 165 ? -11.391 17.516 22.766 1 97.12 165 SER B CA 1
ATOM 3721 C C . SER B 1 165 ? -10.469 18.703 22.5 1 97.12 165 SER B C 1
ATOM 3723 O O . SER B 1 165 ? -10.938 19.828 22.328 1 97.12 165 SER B O 1
ATOM 3725 N N . THR B 1 166 ? -9.219 18.469 22.5 1 98.25 166 THR B N 1
ATOM 3726 C CA . THR B 1 166 ? -8.32 19.609 22.453 1 98.25 166 THR B CA 1
ATOM 3727 C C . THR B 1 166 ? -7.367 19.5 21.266 1 98.25 166 THR B C 1
ATOM 3729 O O . THR B 1 166 ? -6.742 18.453 21.062 1 98.25 166 THR B O 1
ATOM 3732 N N . LEU B 1 167 ? -7.234 20.594 20.578 1 98.56 167 LEU B N 1
ATOM 3733 C CA . LEU B 1 167 ? -6.281 20.734 19.484 1 98.56 167 LEU B CA 1
ATOM 3734 C C . LEU B 1 167 ? -5.258 21.828 19.781 1 98.56 167 LEU B C 1
ATOM 3736 O O . LEU B 1 167 ? -5.59 22.844 20.375 1 98.56 167 LEU B O 1
ATOM 3740 N N . LEU B 1 168 ? -4.039 21.562 19.406 1 98.75 168 LEU B N 1
ATOM 3741 C CA . LEU B 1 168 ? -3.023 22.609 19.25 1 98.75 168 LEU B CA 1
ATOM 3742 C C . LEU B 1 168 ? -2.812 22.953 17.781 1 98.75 168 LEU B C 1
ATOM 3744 O O . LEU B 1 168 ? -2.777 22.047 16.938 1 98.75 168 LEU B O 1
ATOM 3748 N N . ILE B 1 169 ? -2.713 24.266 17.5 1 98.88 169 ILE B N 1
ATOM 3749 C CA . ILE B 1 169 ? -2.643 24.719 16.109 1 98.88 169 ILE B CA 1
ATOM 3750 C C . ILE B 1 169 ? -1.549 25.766 15.969 1 98.88 169 ILE B C 1
ATOM 3752 O O . ILE B 1 169 ? -1.534 26.766 16.703 1 98.88 169 ILE B O 1
ATOM 3756 N N . ALA B 1 170 ? -0.676 25.578 15.039 1 98.88 170 ALA B N 1
ATOM 3757 C CA . ALA B 1 170 ? 0.337 26.578 14.727 1 98.88 170 ALA B CA 1
ATOM 3758 C C . ALA B 1 170 ? -0.269 27.75 13.961 1 98.88 170 ALA B C 1
ATOM 3760 O O . ALA B 1 170 ? -1.084 27.547 13.055 1 98.88 170 ALA B O 1
ATOM 3761 N N . ASP B 1 171 ? 0.015 28.906 14.328 1 98.69 171 ASP B N 1
ATOM 3762 C CA . ASP B 1 171 ? -0.216 30.094 13.516 1 98.69 171 ASP B CA 1
ATOM 3763 C C . ASP B 1 171 ? 1.065 30.531 12.812 1 98.69 171 ASP B C 1
ATOM 3765 O O . ASP B 1 171 ? 1.909 31.203 13.414 1 98.69 171 ASP B O 1
ATOM 3769 N N . SER B 1 172 ? 1.152 30.25 11.57 1 98.19 172 SER B N 1
ATOM 3770 C CA . SER B 1 172 ? 2.404 30.359 10.828 1 98.19 172 SER B CA 1
ATOM 3771 C C . SER B 1 172 ? 2.713 31.812 10.477 1 98.19 172 SER B C 1
ATOM 3773 O O . SER B 1 172 ? 3.836 32.125 10.086 1 98.19 172 SER B O 1
ATOM 3775 N N . ALA B 1 173 ? 1.76 32.656 10.508 1 97.25 173 ALA B N 1
ATOM 3776 C CA . ALA B 1 173 ? 2.004 34.062 10.266 1 97.25 173 ALA B CA 1
ATOM 3777 C C . ALA B 1 173 ? 2.297 34.812 11.57 1 97.25 173 ALA B C 1
ATOM 3779 O O . ALA B 1 173 ? 3.203 35.625 11.633 1 97.25 173 ALA B O 1
ATOM 3780 N N . ALA B 1 174 ? 1.575 34.469 12.633 1 97.44 174 ALA B N 1
ATOM 3781 C CA . ALA B 1 174 ? 1.744 35.156 13.914 1 97.44 174 ALA B CA 1
ATOM 3782 C C . ALA B 1 174 ? 2.936 34.594 14.688 1 97.44 174 ALA B C 1
ATOM 3784 O O . ALA B 1 174 ? 3.475 35.25 15.578 1 97.44 174 ALA B O 1
ATOM 3785 N N . GLY B 1 175 ? 3.277 33.375 14.406 1 98.31 175 GLY B N 1
ATOM 3786 C CA . GLY B 1 175 ? 4.398 32.75 15.086 1 98.31 175 GLY B CA 1
ATOM 3787 C C . GLY B 1 175 ? 4.066 32.312 16.5 1 98.31 175 GLY B C 1
ATOM 3788 O O . GLY B 1 175 ? 4.812 32.594 17.438 1 98.31 175 GLY B O 1
ATOM 3789 N N . ASN B 1 176 ? 3.021 31.703 16.672 1 98.56 176 ASN B N 1
ATOM 3790 C CA . ASN B 1 176 ? 2.594 31.219 17.969 1 98.56 176 ASN B CA 1
ATOM 3791 C C . ASN B 1 176 ? 1.726 29.969 17.844 1 98.56 176 ASN B C 1
ATOM 3793 O O . ASN B 1 176 ? 1.534 29.453 16.75 1 98.56 176 ASN B O 1
ATOM 3797 N N . VAL B 1 177 ? 1.28 29.359 18.984 1 98.81 177 VAL B N 1
ATOM 3798 C CA . VAL B 1 177 ? 0.44 28.172 19.031 1 98.81 177 VAL B CA 1
ATOM 3799 C C . VAL B 1 177 ? -0.887 28.484 19.703 1 98.81 177 VAL B C 1
ATOM 3801 O O . VAL B 1 177 ? -0.906 29.047 20.812 1 98.81 177 VAL B O 1
ATOM 3804 N N . VAL B 1 178 ? -1.974 28.141 19.047 1 98.75 178 VAL B N 1
ATOM 3805 C CA . VAL B 1 178 ? -3.332 28.312 19.562 1 98.75 178 VAL B CA 1
ATOM 3806 C C . VAL B 1 178 ? -3.857 26.969 20.078 1 98.75 178 VAL B C 1
ATOM 3808 O O . VAL B 1 178 ? -3.656 25.922 19.453 1 98.75 178 VAL B O 1
ATOM 3811 N N . LYS B 1 179 ? -4.5 27.031 21.25 1 98.69 179 LYS B N 1
ATOM 3812 C CA . LYS B 1 179 ? -5.246 25.891 21.781 1 98.69 179 LYS B CA 1
ATOM 3813 C C . LYS B 1 179 ? -6.742 26.047 21.547 1 98.69 179 LYS B C 1
ATOM 3815 O O . LYS B 1 179 ? -7.301 27.125 21.766 1 98.69 179 LYS B O 1
ATOM 3820 N N . LEU B 1 180 ? -7.359 24.984 21.094 1 98.75 180 LEU B N 1
ATOM 3821 C CA . LEU B 1 180 ? -8.789 25 20.797 1 98.75 180 LEU B CA 1
ATOM 3822 C C . LEU B 1 180 ? -9.5 23.828 21.453 1 98.75 180 LEU B C 1
ATOM 3824 O O . LEU B 1 180 ? -9.055 22.688 21.344 1 98.75 180 LEU B O 1
ATOM 3828 N N . ASN B 1 181 ? -10.547 24.094 22.219 1 98.56 181 ASN B N 1
ATOM 3829 C CA . ASN B 1 181 ? -11.492 23.078 22.672 1 98.56 181 ASN B CA 1
ATOM 3830 C C . ASN B 1 181 ? -12.586 22.844 21.641 1 98.56 181 ASN B C 1
ATOM 3832 O O . ASN B 1 181 ? -13.406 23.719 21.375 1 98.56 181 ASN B O 1
ATOM 3836 N N . VAL B 1 182 ? -12.633 21.641 21.141 1 98.62 182 VAL B N 1
ATOM 3837 C CA . VAL B 1 182 ? -13.477 21.422 19.969 1 98.62 182 VAL B CA 1
ATOM 3838 C C . VAL B 1 182 ? -14.922 21.234 20.406 1 98.62 182 VAL B C 1
ATOM 3840 O O . VAL B 1 182 ? -15.836 21.266 19.578 1 98.62 182 VAL B O 1
ATOM 3843 N N . GLU B 1 183 ? -15.211 21.016 21.609 1 97.88 183 GLU B N 1
ATOM 3844 C CA . GLU B 1 183 ? -16.578 20.875 22.109 1 97.88 183 GLU B CA 1
ATOM 3845 C C . GLU B 1 183 ? -17.203 22.25 22.375 1 97.88 183 GLU B C 1
ATOM 3847 O O . GLU B 1 183 ? -18.391 22.453 22.078 1 97.88 183 GLU B O 1
ATOM 3852 N N . THR B 1 184 ? -16.375 23.156 22.875 1 98.06 184 THR B N 1
ATOM 3853 C CA . THR B 1 184 ? -16.938 24.438 23.297 1 98.06 184 THR B CA 1
ATOM 3854 C C . THR B 1 184 ? -16.641 25.516 22.25 1 98.06 184 THR B C 1
ATOM 3856 O O . THR B 1 184 ? -17.297 26.562 22.234 1 98.06 184 THR B O 1
ATOM 3859 N N . GLY B 1 185 ? -15.617 25.312 21.516 1 98.44 185 GLY B N 1
ATOM 3860 C CA . GLY B 1 185 ? -15.18 26.328 20.578 1 98.44 185 GLY B CA 1
ATOM 3861 C C . GLY B 1 185 ? -14.266 27.375 21.203 1 98.44 185 GLY B C 1
ATOM 3862 O O . GLY B 1 185 ? -13.812 28.297 20.516 1 98.44 185 GLY B O 1
ATOM 3863 N N . ALA B 1 186 ? -14 27.172 22.484 1 98.31 186 ALA B N 1
ATOM 3864 C CA . ALA B 1 186 ? -13.117 28.109 23.156 1 98.31 186 ALA B CA 1
ATOM 3865 C C . ALA B 1 186 ? -11.68 27.953 22.688 1 98.31 186 ALA B C 1
ATOM 3867 O O . ALA B 1 186 ? -11.203 26.828 22.484 1 98.31 186 ALA B O 1
ATOM 3868 N N . TYR B 1 187 ? -11.008 29.094 22.5 1 98.56 187 TYR B N 1
ATOM 3869 C CA . TYR B 1 187 ? -9.625 29.047 22.062 1 98.56 187 TYR B CA 1
ATOM 3870 C C . TYR B 1 187 ? -8.789 30.125 22.734 1 98.56 187 TYR B C 1
ATOM 3872 O O . TYR B 1 187 ? -9.336 31.094 23.25 1 98.56 187 TYR B O 1
ATOM 3880 N N . GLU B 1 188 ? -7.473 29.922 22.766 1 98 188 GLU B N 1
ATOM 3881 C CA . GLU B 1 188 ? -6.516 30.875 23.312 1 98 188 GLU B CA 1
ATOM 3882 C C . GLU B 1 188 ? -5.109 30.625 22.766 1 98 188 GLU B C 1
ATOM 3884 O O . GLU B 1 188 ? -4.75 29.469 22.484 1 98 188 GLU B O 1
ATOM 3889 N N . THR B 1 189 ? -4.379 31.703 22.562 1 98.25 189 THR B N 1
ATOM 3890 C CA . THR B 1 189 ? -2.951 31.547 22.297 1 98.25 189 THR B CA 1
ATOM 3891 C C . THR B 1 189 ? -2.227 31.062 23.562 1 98.25 189 THR B C 1
ATOM 3893 O O . THR B 1 189 ? -2.256 31.734 24.594 1 98.25 189 THR B O 1
ATOM 3896 N N . ILE B 1 190 ? -1.481 29.953 23.438 1 98.06 190 ILE B N 1
ATOM 3897 C CA . ILE B 1 190 ? -0.978 29.375 24.672 1 98.06 190 ILE B CA 1
ATOM 3898 C C . ILE B 1 190 ? 0.549 29.375 24.672 1 98.06 190 ILE B C 1
ATOM 3900 O O . ILE B 1 190 ? 1.184 29.266 25.719 1 98.06 190 ILE B O 1
ATOM 3904 N N . ILE B 1 191 ? 1.146 29.391 23.562 1 98.5 191 ILE B N 1
ATOM 3905 C CA . ILE B 1 191 ? 2.596 29.484 23.453 1 98.5 191 ILE B CA 1
ATOM 3906 C C . ILE B 1 191 ? 2.959 30.578 22.438 1 98.5 191 ILE B C 1
ATOM 3908 O O . ILE B 1 191 ? 2.418 30.609 21.328 1 98.5 191 ILE B O 1
ATOM 3912 N N . ASP B 1 192 ? 3.816 31.438 22.781 1 98.12 192 ASP B N 1
ATOM 3913 C CA . ASP B 1 192 ? 4.285 32.562 21.984 1 98.12 192 ASP B CA 1
ATOM 3914 C C . ASP B 1 192 ? 5.77 32.812 22.234 1 98.12 192 ASP B C 1
ATOM 3916 O O . ASP B 1 192 ? 6.125 33.844 22.812 1 98.12 192 ASP B O 1
ATOM 3920 N N . GLU B 1 193 ? 6.59 31.938 21.703 1 97.25 193 GLU B N 1
ATOM 3921 C CA . GLU B 1 193 ? 8.031 31.969 21.969 1 97.25 193 GLU B CA 1
ATOM 3922 C C . GLU B 1 193 ? 8.789 32.5 20.766 1 97.25 193 GLU B C 1
ATOM 3924 O O . GLU B 1 193 ? 8.352 32.344 19.625 1 97.25 193 GLU B O 1
ATOM 3929 N N . LYS B 1 194 ? 9.938 33.062 21.031 1 97.12 194 LYS B N 1
ATOM 3930 C CA . LYS B 1 194 ? 10.773 33.656 19.984 1 97.12 194 LYS B CA 1
ATOM 3931 C C . LYS B 1 194 ? 11.125 32.625 18.922 1 97.12 194 LYS B C 1
ATOM 3933 O O . LYS B 1 194 ? 11.195 32.938 17.734 1 97.12 194 LYS B O 1
ATOM 3938 N N . SER B 1 195 ? 11.359 31.406 19.312 1 97.25 195 SER B N 1
ATOM 3939 C CA . SER B 1 195 ? 11.742 30.328 18.391 1 97.25 195 SER B CA 1
ATOM 3940 C C . SER B 1 195 ? 10.617 30.016 17.422 1 97.25 195 SER B C 1
ATOM 3942 O O . SER B 1 195 ? 10.836 29.328 16.406 1 97.25 195 SER B O 1
ATOM 3944 N N . MET B 1 196 ? 9.438 30.484 17.656 1 98.25 196 MET B N 1
ATOM 3945 C CA . MET B 1 196 ? 8.281 30.188 16.812 1 98.25 196 MET B CA 1
ATOM 3946 C C . MET B 1 196 ? 7.965 31.375 15.906 1 98.25 196 MET B C 1
ATOM 3948 O O . MET B 1 196 ? 7.074 31.281 15.055 1 98.25 196 MET B O 1
ATOM 3952 N N . LYS B 1 197 ? 8.703 32.438 16.047 1 98.38 197 LYS B N 1
ATOM 3953 C CA . LYS B 1 197 ? 8.477 33.656 15.266 1 98.38 197 LYS B CA 1
ATOM 3954 C C . LYS B 1 197 ? 9.211 33.594 13.93 1 98.38 197 LYS B C 1
ATOM 3956 O O . LYS B 1 197 ? 10.047 32.719 13.719 1 98.38 197 LYS B O 1
ATOM 3961 N N . ARG B 1 198 ? 8.82 34.438 13.094 1 96.31 198 ARG B N 1
ATOM 3962 C CA . ARG B 1 198 ? 9.555 34.625 11.844 1 96.31 198 ARG B CA 1
ATOM 3963 C C . ARG B 1 198 ? 10.602 35.719 11.977 1 96.31 198 ARG B C 1
ATOM 3965 O O . ARG B 1 198 ? 10.453 36.625 12.789 1 96.31 198 ARG B O 1
ATOM 3972 N N . LEU B 1 199 ? 11.57 35.594 11.25 1 95.31 199 LEU B N 1
ATOM 3973 C CA . LEU B 1 199 ? 12.539 36.688 11.039 1 95.31 199 LEU B CA 1
ATOM 3974 C C . LEU B 1 199 ? 12.047 37.656 9.977 1 95.31 199 LEU B C 1
ATOM 3976 O O . LEU B 1 199 ? 11.008 37.438 9.352 1 95.31 199 LEU B O 1
ATOM 3980 N N . GLU B 1 200 ? 12.836 38.719 9.758 1 92.81 200 GLU B N 1
ATOM 3981 C CA . GLU B 1 200 ? 12.445 39.75 8.797 1 92.81 200 GLU B CA 1
ATOM 3982 C C . GLU B 1 200 ? 12.688 39.281 7.363 1 92.81 200 GLU B C 1
ATOM 3984 O O . GLU B 1 200 ? 12.023 39.75 6.434 1 92.81 200 GLU B O 1
ATOM 3989 N N . THR B 1 201 ? 13.578 38.375 7.23 1 92.06 201 THR B N 1
ATOM 3990 C CA . THR B 1 201 ? 13.953 37.906 5.902 1 92.06 201 THR B CA 1
ATOM 3991 C C . THR B 1 201 ? 13.5 36.469 5.691 1 92.06 201 THR B C 1
ATOM 3993 O O . THR B 1 201 ? 13.125 35.781 6.648 1 92.06 201 THR B O 1
ATOM 3996 N N . GLY B 1 202 ? 13.5 36.094 4.375 1 88.31 202 GLY B N 1
ATOM 3997 C CA . GLY B 1 202 ? 13.109 34.719 4.043 1 88.31 202 GLY B CA 1
ATOM 3998 C C . GLY B 1 202 ? 11.609 34.562 3.82 1 88.31 202 GLY B C 1
ATOM 3999 O O . GLY B 1 202 ? 10.867 35.562 3.893 1 88.31 202 GLY B O 1
ATOM 4000 N N . LEU B 1 203 ? 11.289 33.281 3.533 1 88.75 203 LEU B N 1
ATOM 4001 C CA . LEU B 1 203 ? 9.859 33 3.381 1 88.75 203 LEU B CA 1
ATOM 4002 C C . LEU B 1 203 ? 9.125 33.219 4.703 1 88.75 203 LEU B C 1
ATOM 4004 O O . LEU B 1 203 ? 9.531 32.656 5.73 1 88.75 203 LEU B O 1
ATOM 4008 N N . GLN B 1 204 ? 8.086 33.969 4.691 1 92.12 204 GLN B N 1
ATOM 4009 C CA . GLN B 1 204 ? 7.449 34.438 5.91 1 92.12 204 GLN B CA 1
ATOM 4010 C C . GLN B 1 204 ? 6.445 33.406 6.438 1 92.12 204 GLN B C 1
ATOM 4012 O O . GLN B 1 204 ? 5.277 33.719 6.66 1 92.12 204 GLN B O 1
ATOM 4017 N N . VAL B 1 205 ? 6.867 32.188 6.668 1 95 205 VAL B N 1
ATOM 4018 C CA . VAL B 1 205 ? 6.148 31.094 7.312 1 95 205 VAL B CA 1
ATOM 4019 C C . VAL B 1 205 ? 6.895 30.656 8.57 1 95 205 VAL B C 1
ATOM 4021 O O . VAL B 1 205 ? 7.941 30 8.484 1 95 205 VAL B O 1
ATOM 4024 N N . ALA B 1 206 ? 6.426 31.062 9.68 1 97.94 206 ALA B N 1
ATOM 4025 C CA . ALA B 1 206 ? 7.062 30.766 10.961 1 97.94 206 ALA B CA 1
ATOM 4026 C C . ALA B 1 206 ? 6.773 29.344 11.414 1 97.94 206 ALA B C 1
ATOM 4028 O O . ALA B 1 206 ? 6.961 28.391 10.648 1 97.94 206 ALA B O 1
ATOM 4029 N N . VAL B 1 207 ? 6.434 29.156 12.719 1 98.75 207 VAL B N 1
ATOM 4030 C CA . VAL B 1 207 ? 6.027 27.828 13.18 1 98.75 207 VAL B CA 1
ATOM 4031 C C . VAL B 1 207 ? 4.992 27.234 12.219 1 98.75 207 VAL B C 1
ATOM 4033 O O . VAL B 1 207 ? 4.07 27.938 11.797 1 98.75 207 VAL B O 1
ATOM 4036 N N . ASN B 1 208 ? 5.203 25.984 11.805 1 98.56 208 ASN B N 1
ATOM 4037 C CA . ASN B 1 208 ? 4.461 25.391 10.703 1 98.56 208 ASN B CA 1
ATOM 4038 C C . ASN B 1 208 ? 3.863 24.047 11.094 1 98.56 208 ASN B C 1
ATOM 4040 O O . ASN B 1 208 ? 2.773 23.984 11.664 1 98.56 208 ASN B O 1
ATOM 4044 N N . GLY B 1 209 ? 4.602 22.953 10.992 1 98.88 209 GLY B N 1
ATOM 4045 C CA . GLY B 1 209 ? 4.133 21.672 11.508 1 98.88 209 GLY B CA 1
ATOM 4046 C C . GLY B 1 209 ? 4.312 21.531 13.008 1 98.88 209 GLY B C 1
ATOM 4047 O O . GLY B 1 209 ? 5.316 21.984 13.562 1 98.88 209 GLY B O 1
ATOM 4048 N N . ILE B 1 210 ? 3.363 20.906 13.664 1 98.88 210 ILE B N 1
ATOM 4049 C CA . ILE B 1 210 ? 3.459 20.656 15.102 1 98.88 210 ILE B CA 1
ATOM 4050 C C . ILE B 1 210 ? 2.91 19.266 15.422 1 98.88 210 ILE B C 1
ATOM 4052 O O . ILE B 1 210 ? 1.938 18.812 14.812 1 98.88 210 ILE B O 1
ATOM 4056 N N . HIS B 1 211 ? 3.562 18.578 16.297 1 98.56 211 HIS B N 1
ATOM 4057 C CA . HIS B 1 211 ? 3.137 17.312 16.844 1 98.56 211 HIS B CA 1
ATOM 4058 C C . HIS B 1 211 ? 3.562 17.172 18.312 1 98.56 211 HIS B C 1
ATOM 4060 O O . HIS B 1 211 ? 4.672 17.562 18.672 1 98.56 211 HIS B O 1
ATOM 4066 N N . VAL B 1 212 ? 2.652 16.609 19.109 1 98.19 212 VAL B N 1
ATOM 4067 C CA . VAL B 1 212 ? 3.008 16.312 20.484 1 98.19 212 VAL B CA 1
ATOM 4068 C C . VAL B 1 212 ? 3.48 14.859 20.609 1 98.19 212 VAL B C 1
ATOM 4070 O O . VAL B 1 212 ? 2.854 13.945 20.047 1 98.19 212 VAL B O 1
ATOM 4073 N N . HIS B 1 213 ? 4.5 14.68 21.188 1 97.25 213 HIS B N 1
ATOM 4074 C CA . HIS B 1 213 ? 5 13.375 21.594 1 97.25 213 HIS B CA 1
ATOM 4075 C C . HIS B 1 213 ? 5.434 13.383 23.062 1 97.25 213 HIS B C 1
ATOM 4077 O O . HIS B 1 213 ? 6.289 14.18 23.453 1 97.25 213 HIS B O 1
ATOM 4083 N N . GLU B 1 214 ? 4.777 12.484 23.781 1 94.69 214 GLU B N 1
ATOM 4084 C CA . GLU B 1 214 ? 4.949 12.5 25.234 1 94.69 214 GLU B CA 1
ATOM 4085 C C . GLU B 1 214 ? 4.652 13.883 25.812 1 94.69 214 GLU B C 1
ATOM 4087 O O . GLU B 1 214 ? 3.58 14.445 25.562 1 94.69 214 GLU B O 1
ATOM 4092 N N . SER B 1 215 ? 5.617 14.547 26.422 1 96.44 215 SER B N 1
ATOM 4093 C CA . SER B 1 215 ? 5.324 15.836 27.062 1 96.44 215 SER B CA 1
ATOM 4094 C C . SER B 1 215 ? 6.047 16.969 26.344 1 96.44 215 SER B C 1
ATOM 4096 O O . SER B 1 215 ? 6.363 17.984 26.969 1 96.44 215 SER B O 1
ATOM 4098 N N . ASP B 1 216 ? 6.316 16.703 25.109 1 98.38 216 ASP B N 1
ATOM 4099 C CA . ASP B 1 216 ? 6.957 17.734 24.312 1 98.38 216 ASP B CA 1
ATOM 4100 C C . ASP B 1 216 ? 6.125 18.078 23.078 1 98.38 216 ASP B C 1
ATOM 4102 O O . ASP B 1 216 ? 5.566 17.188 22.438 1 98.38 216 ASP B O 1
ATOM 4106 N N . LEU B 1 217 ? 6.043 19.328 22.828 1 98.62 217 LEU B N 1
ATOM 4107 C CA . LEU B 1 217 ? 5.539 19.781 21.547 1 98.62 217 LEU B CA 1
ATOM 4108 C C . LEU B 1 217 ? 6.684 20 20.562 1 98.62 217 LEU B C 1
ATOM 4110 O O . LEU B 1 217 ? 7.535 20.875 20.766 1 98.62 217 LEU B O 1
ATOM 4114 N N . TYR B 1 218 ? 6.711 19.188 19.547 1 98.88 218 TYR B N 1
ATOM 4115 C CA . TYR B 1 218 ? 7.676 19.344 18.469 1 98.88 218 TYR B CA 1
ATOM 4116 C C . TYR B 1 218 ? 7.133 20.25 17.375 1 98.88 218 TYR B C 1
ATOM 4118 O O . TYR B 1 218 ? 5.934 20.234 17.094 1 98.88 218 TYR B O 1
ATOM 4126 N N . PHE B 1 219 ? 8.062 21.047 16.781 1 98.94 219 PHE B N 1
ATOM 4127 C CA . PHE B 1 219 ? 7.582 21.922 15.727 1 98.94 219 PHE B CA 1
ATOM 4128 C C . PHE B 1 219 ? 8.68 22.219 14.711 1 98.94 219 PHE B C 1
ATOM 4130 O O . PHE B 1 219 ? 9.867 22.109 15.031 1 98.94 219 PHE B O 1
ATOM 4137 N N . THR B 1 220 ? 8.25 22.469 13.523 1 98.94 220 THR B N 1
ATOM 4138 C CA . THR B 1 220 ? 9.109 23.094 12.523 1 98.94 220 THR B CA 1
ATOM 4139 C C . THR B 1 220 ? 8.867 24.609 12.477 1 98.94 220 THR B C 1
ATOM 4141 O O . THR B 1 220 ? 7.758 25.078 12.734 1 98.94 220 THR B O 1
ATOM 4144 N N . ASN B 1 221 ? 9.875 25.375 12.227 1 98.81 221 ASN B N 1
ATOM 4145 C CA . ASN B 1 221 ? 9.797 26.766 11.812 1 98.81 221 ASN B CA 1
ATOM 4146 C C . ASN B 1 221 ? 10.461 26.984 10.453 1 98.81 221 ASN B C 1
ATOM 4148 O O . ASN B 1 221 ? 11.688 27.016 10.359 1 98.81 221 ASN B O 1
ATOM 4152 N N . LEU B 1 222 ? 9.617 27.094 9.477 1 97.62 222 LEU B N 1
ATOM 4153 C CA . LEU B 1 222 ? 10.125 27.141 8.109 1 97.62 222 LEU B CA 1
ATOM 4154 C C . LEU B 1 222 ? 11.008 28.375 7.902 1 97.62 222 LEU B C 1
ATOM 4156 O O . LEU B 1 222 ? 12.078 28.281 7.297 1 97.62 222 LEU B O 1
ATOM 4160 N N . ASN B 1 223 ? 10.617 29.5 8.383 1 97.25 223 ASN B N 1
ATOM 4161 C CA . ASN B 1 223 ? 11.352 30.75 8.227 1 97.25 223 ASN B CA 1
ATOM 4162 C C . ASN B 1 223 ? 12.719 30.688 8.898 1 97.25 223 ASN B C 1
ATOM 4164 O O . ASN B 1 223 ? 13.734 31.031 8.289 1 97.25 223 ASN B O 1
ATOM 4168 N N . GLN B 1 224 ? 12.727 30.219 10.117 1 98.06 224 GLN B N 1
ATOM 4169 C CA . GLN B 1 224 ? 13.984 30.172 10.859 1 98.06 224 GLN B CA 1
ATOM 4170 C C . GLN B 1 224 ? 14.82 28.969 10.453 1 98.06 224 GLN B C 1
ATOM 4172 O O . GLN B 1 224 ? 16.016 28.891 10.758 1 98.06 224 GLN B O 1
ATOM 4177 N N . GLY B 1 225 ? 14.195 27.984 9.852 1 98.06 225 GLY B N 1
ATOM 4178 C CA . GLY B 1 225 ? 14.914 26.797 9.414 1 98.06 225 GLY B CA 1
ATOM 4179 C C . GLY B 1 225 ? 15.328 25.891 10.555 1 98.06 225 GLY B C 1
ATOM 4180 O O . GLY B 1 225 ? 16.484 25.469 10.633 1 98.06 225 GLY B O 1
ATOM 4181 N N . VAL B 1 226 ? 14.336 25.625 11.438 1 98.56 226 VAL B N 1
ATOM 4182 C CA . VAL B 1 226 ? 14.695 24.781 12.57 1 98.56 226 VAL B CA 1
ATOM 4183 C C . VAL B 1 226 ? 13.625 23.719 12.781 1 98.56 226 VAL B C 1
ATOM 4185 O O . VAL B 1 226 ? 12.461 23.906 12.414 1 98.56 226 VAL B O 1
ATOM 4188 N N . PHE B 1 227 ? 14.047 22.641 13.305 1 98.88 227 PHE B N 1
ATOM 4189 C CA . PHE B 1 227 ? 13.227 21.656 13.984 1 98.88 227 PHE B CA 1
ATOM 4190 C C . PHE B 1 227 ? 13.539 21.641 15.477 1 98.88 227 PHE B C 1
ATOM 4192 O O . PHE B 1 227 ? 14.688 21.484 15.883 1 98.88 227 PHE B O 1
ATOM 4199 N N . ALA B 1 228 ? 12.414 21.781 16.281 1 98.94 228 ALA B N 1
ATOM 4200 C CA . ALA B 1 228 ? 12.625 22.031 17.703 1 98.94 228 ALA B CA 1
ATOM 4201 C C . ALA B 1 228 ? 11.508 21.406 18.531 1 98.94 228 ALA B C 1
ATOM 4203 O O . ALA B 1 228 ? 10.539 20.875 17.984 1 98.94 228 ALA B O 1
ATOM 4204 N N . LYS B 1 229 ? 11.75 21.406 19.859 1 98.88 229 LYS B N 1
ATOM 4205 C CA . LYS B 1 229 ? 10.711 21 20.797 1 98.88 229 LYS B CA 1
ATOM 4206 C C . LYS B 1 229 ? 10.633 21.938 22 1 98.88 229 LYS B C 1
ATOM 4208 O O . LYS B 1 229 ? 11.609 22.625 22.312 1 98.88 229 LYS B O 1
ATOM 4213 N N . ILE B 1 230 ? 9.5 21.984 22.594 1 98.81 230 ILE B N 1
ATOM 4214 C CA . ILE B 1 230 ? 9.242 22.719 23.828 1 98.81 230 ILE B CA 1
ATOM 4215 C C . ILE B 1 230 ? 8.422 21.859 24.781 1 98.81 230 ILE B C 1
ATOM 4217 O O . ILE B 1 230 ? 7.438 21.234 24.375 1 98.81 230 ILE B O 1
ATOM 4221 N N . PRO B 1 231 ? 8.883 21.688 26.062 1 98.56 231 PRO B N 1
ATOM 4222 C CA . PRO B 1 231 ? 8.078 20.906 27 1 98.56 231 PRO B CA 1
ATOM 4223 C C . PRO B 1 231 ? 6.754 21.578 27.344 1 98.56 231 PRO B C 1
ATOM 4225 O O . PRO B 1 231 ? 6.695 22.797 27.484 1 98.56 231 PRO B O 1
ATOM 4228 N N . ILE B 1 232 ? 5.715 20.75 27.469 1 98.19 232 ILE B N 1
ATOM 4229 C CA . ILE B 1 232 ? 4.395 21.312 27.766 1 98.19 232 ILE B CA 1
ATOM 4230 C C . ILE B 1 232 ? 3.721 20.5 28.859 1 98.19 232 ILE B C 1
ATOM 4232 O O . ILE B 1 232 ? 4.094 19.344 29.094 1 98.19 232 ILE B O 1
ATOM 4236 N N . GLU B 1 233 ? 2.76 21.141 29.5 1 96 233 GLU B N 1
ATOM 4237 C CA . GLU B 1 233 ? 1.814 20.422 30.359 1 96 233 GLU B CA 1
ATOM 4238 C C . GLU B 1 233 ? 0.734 19.734 29.516 1 96 233 GLU B C 1
ATOM 4240 O O . GLU B 1 233 ? 0.031 20.391 28.75 1 96 233 GLU B O 1
ATOM 4245 N N . LEU B 1 234 ? 0.462 18.469 29.734 1 92.38 234 LEU B N 1
ATOM 4246 C CA . LEU B 1 234 ? -0.449 17.703 28.891 1 92.38 234 LEU B CA 1
ATOM 4247 C C . LEU B 1 234 ? -1.901 18.047 29.219 1 92.38 234 LEU B C 1
ATOM 4249 O O . LEU B 1 234 ? -2.799 17.781 28.406 1 92.38 234 LEU B O 1
ATOM 4253 N N . HIS B 1 235 ? -2.201 18.578 30.328 1 89.81 235 HIS B N 1
ATOM 4254 C CA . HIS B 1 235 ? -3.59 18.875 30.672 1 89.81 235 HIS B CA 1
ATOM 4255 C C . HIS B 1 235 ? -4.07 20.156 30.016 1 89.81 235 HIS B C 1
ATOM 4257 O O . HIS B 1 235 ? -5.262 20.297 29.719 1 89.81 235 HIS B O 1
ATOM 4263 N N . ASN B 1 236 ? -3.041 21.062 29.688 1 92.38 236 ASN B N 1
ATOM 4264 C CA . ASN B 1 236 ? -3.535 22.328 29.156 1 92.38 236 ASN B CA 1
ATOM 4265 C C . ASN B 1 236 ? -2.643 22.844 28.031 1 92.38 236 ASN B C 1
ATOM 4267 O O . ASN B 1 236 ? -2.947 23.875 27.422 1 92.38 236 ASN B O 1
ATOM 4271 N N . GLY B 1 237 ? -1.556 22.281 27.781 1 95.94 237 GLY B N 1
ATOM 4272 C CA . GLY B 1 237 ? -0.739 22.594 26.609 1 95.94 237 GLY B CA 1
ATOM 4273 C C . GLY B 1 237 ? 0.243 23.719 26.859 1 95.94 237 GLY B C 1
ATOM 4274 O O . GLY B 1 237 ? 1.018 24.078 25.969 1 95.94 237 GLY B O 1
ATOM 4275 N N . THR B 1 238 ? 0.324 24.25 28.047 1 97 238 THR B N 1
ATOM 4276 C CA . THR B 1 238 ? 1.202 25.391 28.328 1 97 238 THR B CA 1
ATOM 4277 C C . THR B 1 238 ? 2.658 24.938 28.391 1 97 238 THR B C 1
ATOM 4279 O O . THR B 1 238 ? 2.949 23.828 28.859 1 97 238 THR B O 1
ATOM 4282 N N . ALA B 1 239 ? 3.512 25.875 28 1 97.88 239 ALA B N 1
ATOM 4283 C CA . ALA B 1 239 ? 4.941 25.578 28.047 1 97.88 239 ALA B CA 1
ATOM 4284 C C . ALA B 1 239 ? 5.438 25.484 29.484 1 97.88 239 ALA B C 1
ATOM 4286 O O . ALA B 1 239 ? 5.027 26.266 30.344 1 97.88 239 ALA B O 1
ATOM 4287 N N . THR B 1 240 ? 6.41 24.516 29.734 1 97.88 240 THR B N 1
ATOM 4288 C CA . THR B 1 240 ? 6.934 24.328 31.094 1 97.88 240 THR B CA 1
ATOM 4289 C C . THR B 1 240 ? 8.438 24.562 31.125 1 97.88 240 THR B C 1
ATOM 4291 O O . THR B 1 240 ? 9.078 24.391 32.156 1 97.88 240 THR B O 1
ATOM 4294 N N . GLY B 1 241 ? 9.039 24.875 30.062 1 97.94 241 GLY B N 1
ATOM 4295 C CA . GLY B 1 241 ? 10.461 25.141 29.922 1 97.94 241 GLY B CA 1
ATOM 4296 C C . GLY B 1 241 ? 10.828 25.781 28.594 1 97.94 241 GLY B C 1
ATOM 4297 O O . GLY B 1 241 ? 9.945 26.125 27.812 1 97.94 241 GLY B O 1
ATOM 4298 N N . PRO B 1 242 ? 12.102 26 28.375 1 97.75 242 PRO B N 1
ATOM 4299 C CA . PRO B 1 242 ? 12.539 26.656 27.141 1 97.75 242 PRO B CA 1
ATOM 4300 C C . PRO B 1 242 ? 12.469 25.734 25.938 1 97.75 242 PRO B C 1
ATOM 4302 O O . PRO B 1 242 ? 12.461 24.516 26.078 1 97.75 242 PRO B O 1
ATOM 4305 N N . THR B 1 243 ? 12.477 26.359 24.797 1 98.5 243 THR B N 1
ATOM 4306 C CA . THR B 1 243 ? 12.578 25.625 23.547 1 98.5 243 THR B CA 1
ATOM 4307 C C . THR B 1 243 ? 13.969 25 23.391 1 98.5 243 THR B C 1
ATOM 4309 O O . THR B 1 243 ? 14.977 25.641 23.719 1 98.5 243 THR B O 1
ATOM 4312 N N . GLU B 1 244 ? 13.992 23.844 22.906 1 98.56 244 GLU B N 1
ATOM 4313 C CA . GLU B 1 244 ? 15.219 23.172 22.484 1 98.56 244 GLU B CA 1
ATOM 4314 C C . GLU B 1 244 ? 15.258 22.969 20.984 1 98.56 244 GLU B C 1
ATOM 4316 O O . GLU B 1 244 ? 14.414 22.266 20.422 1 98.56 244 GLU B O 1
ATOM 4321 N N . VAL B 1 245 ? 16.234 23.594 20.312 1 98.69 245 VAL B N 1
ATOM 4322 C CA . VAL B 1 245 ? 16.438 23.344 18.891 1 98.69 245 VAL B CA 1
ATOM 4323 C C . VAL B 1 245 ? 17.156 22.016 18.688 1 98.69 245 VAL B C 1
ATOM 4325 O O . VAL B 1 245 ? 18.25 21.812 19.219 1 98.69 245 VAL B O 1
ATOM 4328 N N . ILE B 1 246 ? 16.594 21.141 17.969 1 98.81 246 ILE B N 1
ATOM 4329 C CA . ILE B 1 246 ? 17.156 19.812 17.75 1 98.81 246 ILE B CA 1
ATOM 4330 C C . ILE B 1 246 ? 18.109 19.859 16.547 1 98.81 246 ILE B C 1
ATOM 4332 O O . ILE B 1 246 ? 19.25 19.422 16.656 1 98.81 246 ILE B O 1
ATOM 4336 N N . VAL B 1 247 ? 17.609 20.375 15.445 1 98.75 247 VAL B N 1
ATOM 4337 C CA . VAL B 1 247 ? 18.484 20.578 14.281 1 98.75 247 VAL B CA 1
ATOM 4338 C C . VAL B 1 247 ? 18.219 21.953 13.672 1 98.75 247 VAL B C 1
ATOM 4340 O O . VAL B 1 247 ? 17.094 22.453 13.719 1 98.75 247 VAL B O 1
ATOM 4343 N N . ASN B 1 248 ? 19.266 22.531 13.055 1 98.06 248 ASN B N 1
ATOM 4344 C CA . ASN B 1 248 ? 19.234 23.766 12.305 1 98.06 248 ASN B CA 1
ATOM 4345 C C . ASN B 1 248 ? 19.25 23.516 10.797 1 98.06 248 ASN B C 1
ATOM 4347 O O . ASN B 1 248 ? 19.297 22.375 10.359 1 98.06 248 ASN B O 1
ATOM 4351 N N . ASN B 1 249 ? 19.078 24.594 10.055 1 95.94 249 ASN B N 1
ATOM 4352 C CA . ASN B 1 249 ? 19.125 24.547 8.594 1 95.94 249 ASN B CA 1
ATOM 4353 C C . ASN B 1 249 ? 18.109 23.547 8.039 1 95.94 249 ASN B C 1
ATOM 4355 O O . ASN B 1 249 ? 18.438 22.75 7.16 1 95.94 249 ASN B O 1
ATOM 4359 N N . THR B 1 250 ? 17.047 23.453 8.672 1 96.69 250 THR B N 1
ATOM 4360 C CA . THR B 1 250 ? 15.945 22.562 8.312 1 96.69 250 THR B CA 1
ATOM 4361 C C . THR B 1 250 ? 14.641 23.344 8.172 1 96.69 250 THR B C 1
ATOM 4363 O O . THR B 1 250 ? 13.812 23.359 9.086 1 96.69 250 THR B O 1
ATOM 4366 N N . ALA B 1 251 ? 14.508 24 7.016 1 96.81 251 ALA B N 1
ATOM 4367 C CA . ALA B 1 251 ? 13.305 24.781 6.734 1 96.81 251 ALA B CA 1
ATOM 4368 C C . ALA B 1 251 ? 12.133 23.875 6.359 1 96.81 251 ALA B C 1
ATOM 4370 O O . ALA B 1 251 ? 11.664 23.906 5.223 1 96.81 251 ALA B O 1
ATOM 4371 N N . GLY B 1 252 ? 11.656 23.203 7.344 1 98.12 252 GLY B N 1
ATOM 4372 C CA . GLY B 1 252 ? 10.633 22.188 7.16 1 98.12 252 GLY B CA 1
ATOM 4373 C C . GLY B 1 252 ? 9.227 22.75 7.176 1 98.12 252 GLY B C 1
ATOM 4374 O O . GLY B 1 252 ? 8.945 23.703 7.895 1 98.12 252 GLY B O 1
ATOM 4375 N N . ASP B 1 253 ? 8.367 22.141 6.363 1 98 253 ASP B N 1
ATOM 4376 C CA . ASP B 1 253 ? 6.934 22.406 6.406 1 98 253 ASP B CA 1
ATOM 4377 C C . ASP B 1 253 ? 6.254 21.578 7.496 1 98 253 ASP B C 1
ATOM 4379 O O . ASP B 1 253 ? 6.449 21.844 8.688 1 98 253 ASP B O 1
ATOM 4383 N N . ASP B 1 254 ? 5.547 20.531 7.238 1 98.88 254 ASP B N 1
ATOM 4384 C CA . ASP B 1 254 ? 5.012 19.609 8.242 1 98.88 254 ASP B CA 1
ATOM 4385 C C . ASP B 1 254 ? 5.844 18.328 8.32 1 98.88 254 ASP B C 1
ATOM 4387 O O . ASP B 1 254 ? 6.781 18.141 7.547 1 98.88 254 ASP B O 1
ATOM 4391 N N . PHE B 1 255 ? 5.543 17.516 9.367 1 98.94 255 PHE B N 1
ATOM 4392 C CA . PHE B 1 255 ? 6.363 16.344 9.625 1 98.94 255 PHE B CA 1
ATOM 4393 C C . PHE B 1 255 ? 5.566 15.281 10.383 1 98.94 255 PHE B C 1
ATOM 4395 O O . PHE B 1 255 ? 4.406 15.508 10.734 1 98.94 255 PHE B O 1
ATOM 4402 N N . THR B 1 256 ? 6.176 14.117 10.469 1 98.75 256 THR B N 1
ATOM 4403 C CA . THR B 1 256 ? 5.684 13.07 11.367 1 98.75 256 THR B CA 1
ATOM 4404 C C . THR B 1 256 ? 6.828 12.492 12.195 1 98.75 256 THR B C 1
ATOM 4406 O O . THR B 1 256 ? 7.996 12.773 11.938 1 98.75 256 THR B O 1
ATOM 4409 N N . MET B 1 257 ? 6.453 11.82 13.242 1 98.19 257 MET B N 1
ATOM 4410 C CA . MET B 1 257 ? 7.445 11.219 14.133 1 98.19 257 MET B CA 1
ATOM 4411 C C . MET B 1 257 ? 7.211 9.719 14.281 1 98.19 257 MET B C 1
ATOM 4413 O O . MET B 1 257 ? 6.07 9.258 14.203 1 98.19 257 MET B O 1
ATOM 4417 N N . SER B 1 258 ? 8.344 9.039 14.5 1 97.81 258 SER B N 1
ATOM 4418 C CA . SER B 1 258 ? 8.219 7.621 14.82 1 97.81 258 SER B CA 1
ATOM 4419 C C . SER B 1 258 ? 7.484 7.41 16.141 1 97.81 258 SER B C 1
ATOM 4421 O O . SER B 1 258 ? 7.445 8.312 16.984 1 97.81 258 SER B O 1
ATOM 4423 N N . LYS B 1 259 ? 6.988 6.23 16.297 1 95.19 259 LYS B N 1
ATOM 4424 C CA . LYS B 1 259 ? 6.199 5.906 17.484 1 95.19 259 LYS B CA 1
ATOM 4425 C C . LYS B 1 259 ? 7.012 6.109 18.766 1 95.19 259 LYS B C 1
ATOM 4427 O O . LYS B 1 259 ? 6.48 6.566 19.781 1 95.19 259 LYS B O 1
ATOM 4432 N N . ASP B 1 260 ? 8.273 5.816 18.703 1 96.62 260 ASP B N 1
ATOM 4433 C CA . ASP B 1 260 ? 9.109 5.922 19.891 1 96.62 260 ASP B CA 1
ATOM 4434 C C . ASP B 1 260 ? 9.703 7.324 20.031 1 96.62 260 ASP B C 1
ATOM 4436 O O . ASP B 1 260 ? 10.445 7.605 20.969 1 96.62 260 ASP B O 1
ATOM 4440 N N . GLY B 1 261 ? 9.461 8.203 19.078 1 97.44 261 GLY B N 1
ATOM 4441 C CA . GLY B 1 261 ? 9.867 9.594 19.156 1 97.44 261 GLY B CA 1
ATOM 4442 C C . GLY B 1 261 ? 11.336 9.805 18.812 1 97.44 261 GLY B C 1
ATOM 4443 O O . GLY B 1 261 ? 11.852 10.914 18.938 1 97.44 261 GLY B O 1
ATOM 4444 N N . LYS B 1 262 ? 11.969 8.789 18.266 1 98.25 262 LYS B N 1
ATOM 4445 C CA . LYS B 1 262 ? 13.414 8.875 18.062 1 98.25 262 LYS B CA 1
ATOM 4446 C C . LYS B 1 262 ? 13.727 9.422 16.672 1 98.25 262 LYS B C 1
ATOM 4448 O O . LYS B 1 262 ? 14.852 9.867 16.406 1 98.25 262 LYS B O 1
ATOM 4453 N N . LYS B 1 263 ? 12.758 9.289 15.812 1 98.56 263 LYS B N 1
ATOM 4454 C CA . LYS B 1 263 ? 12.945 9.781 14.453 1 98.56 263 LYS B CA 1
ATOM 4455 C C . LYS B 1 263 ? 11.812 10.711 14.039 1 98.56 263 LYS B C 1
ATOM 4457 O O . LYS B 1 263 ? 10.68 10.562 14.5 1 98.56 263 LYS B O 1
ATOM 4462 N N . ALA B 1 264 ? 12.133 11.633 13.211 1 98.81 264 ALA B N 1
ATOM 4463 C CA . ALA B 1 264 ? 11.164 12.477 12.523 1 98.81 264 ALA B CA 1
ATOM 4464 C C . ALA B 1 264 ? 11.453 12.531 11.023 1 98.81 264 ALA B C 1
ATOM 4466 O O . ALA B 1 264 ? 12.609 12.438 10.602 1 98.81 264 ALA B O 1
ATOM 4467 N N . TRP B 1 265 ? 10.469 12.594 10.242 1 98.88 265 TRP B N 1
ATOM 4468 C CA . TRP B 1 265 ? 10.562 12.82 8.805 1 98.88 265 TRP B CA 1
ATOM 4469 C C . TRP B 1 265 ? 9.867 14.125 8.414 1 98.88 265 TRP B C 1
ATOM 4471 O O . TRP B 1 265 ? 8.664 14.281 8.648 1 98.88 265 TRP B O 1
ATOM 4481 N N . ILE B 1 266 ? 10.586 15.008 7.824 1 98.94 266 ILE B N 1
ATOM 4482 C CA . ILE B 1 266 ? 10.141 16.375 7.602 1 98.94 266 ILE B CA 1
ATOM 4483 C C . ILE B 1 266 ? 10.023 16.656 6.102 1 98.94 266 ILE B C 1
ATOM 4485 O O . ILE B 1 266 ? 10.961 16.391 5.344 1 98.94 266 ILE B O 1
ATOM 4489 N N . ALA B 1 267 ? 8.898 17.109 5.699 1 98.69 267 ALA B N 1
ATOM 4490 C CA . ALA B 1 267 ? 8.68 17.562 4.328 1 98.69 267 ALA B CA 1
ATOM 4491 C C . ALA B 1 267 ? 9.336 18.906 4.078 1 98.69 267 ALA B C 1
ATOM 4493 O O . ALA B 1 267 ? 9.047 19.891 4.773 1 98.69 267 ALA B O 1
ATOM 4494 N N . MET B 1 268 ? 10.156 18.922 3.062 1 96.75 268 MET B N 1
ATOM 4495 C CA . MET B 1 268 ? 10.906 20.141 2.785 1 96.75 268 MET B CA 1
ATOM 4496 C C . MET B 1 268 ? 10.32 20.875 1.585 1 96.75 268 MET B C 1
ATOM 4498 O O . MET B 1 268 ? 10.781 20.703 0.457 1 96.75 268 MET B O 1
ATOM 4502 N N . ASN B 1 269 ? 9.383 21.719 1.88 1 92.25 269 ASN B N 1
ATOM 4503 C CA . ASN B 1 269 ? 8.68 22.438 0.829 1 92.25 269 ASN B CA 1
ATOM 4504 C C . ASN B 1 269 ? 9.625 23.359 0.054 1 92.25 269 ASN B C 1
ATOM 4506 O O . ASN B 1 269 ? 10.305 24.203 0.643 1 92.25 269 ASN B O 1
ATOM 4510 N N . GLY B 1 270 ? 9.641 23.172 -1.26 1 89.12 270 GLY B N 1
ATOM 4511 C CA . GLY B 1 270 ? 10.492 24 -2.10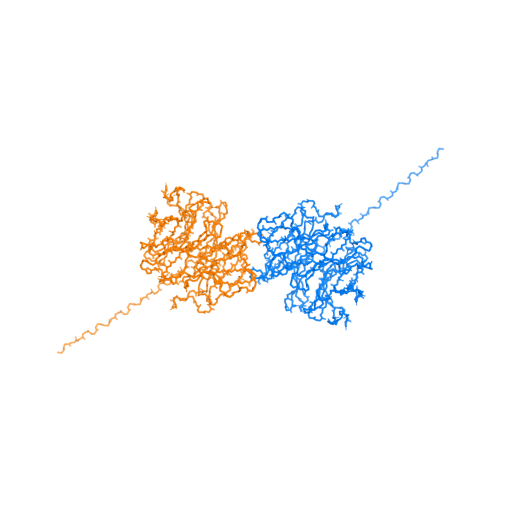2 1 89.12 270 GLY B CA 1
ATOM 4512 C C . GLY B 1 270 ? 11.891 23.438 -2.26 1 89.12 270 GLY B C 1
ATOM 4513 O O . GLY B 1 270 ? 12.727 24.016 -2.959 1 89.12 270 GLY B O 1
ATOM 4514 N N . GLN B 1 271 ? 12.141 22.312 -1.631 1 90 271 GLN B N 1
ATOM 4515 C CA . GLN B 1 271 ? 13.508 21.812 -1.604 1 90 271 GLN B CA 1
ATOM 4516 C C . GLN B 1 271 ? 13.602 20.422 -2.201 1 90 271 GLN B C 1
ATOM 4518 O O . GLN B 1 271 ? 14.641 19.766 -2.115 1 90 271 GLN B O 1
ATOM 4523 N N . HIS B 1 272 ? 12.539 19.859 -2.611 1 91.62 272 HIS B N 1
ATOM 4524 C CA . HIS B 1 272 ? 12.5 18.609 -3.361 1 91.62 272 HIS B CA 1
ATOM 4525 C C . HIS B 1 272 ? 12.922 17.422 -2.49 1 91.62 272 HIS B C 1
ATOM 4527 O O . HIS B 1 272 ? 13.547 16.484 -2.979 1 91.62 272 HIS B O 1
ATOM 4533 N N . SER B 1 273 ? 12.633 17.5 -1.178 1 95.5 273 SER B N 1
ATOM 4534 C CA . SER B 1 273 ? 13.266 16.438 -0.397 1 95.5 273 SER B CA 1
ATOM 4535 C C . SER B 1 273 ? 12.438 16.078 0.828 1 95.5 273 SER B C 1
ATOM 4537 O O . SER B 1 273 ? 11.547 16.844 1.226 1 95.5 273 SER B O 1
ATOM 4539 N N . LEU B 1 274 ? 12.703 14.898 1.311 1 98.19 274 LEU B N 1
ATOM 4540 C CA . LEU B 1 274 ? 12.328 14.422 2.637 1 98.19 274 LEU B CA 1
ATOM 4541 C C . LEU B 1 274 ? 13.555 14.289 3.533 1 98.19 274 LEU B C 1
ATOM 4543 O O . LEU B 1 274 ? 14.555 13.672 3.148 1 98.19 274 LEU B O 1
ATOM 4547 N N . VAL B 1 275 ? 13.484 14.883 4.707 1 98.56 275 VAL B N 1
ATOM 4548 C CA . VAL B 1 275 ? 14.594 14.844 5.656 1 98.56 275 VAL B CA 1
ATOM 4549 C C . VAL B 1 275 ? 14.219 13.969 6.848 1 98.56 275 VAL B C 1
ATOM 4551 O O . VAL B 1 275 ? 13.109 14.062 7.375 1 98.56 275 VAL B O 1
ATOM 4554 N N . GLU B 1 276 ? 15.133 13.102 7.203 1 98.56 276 GLU B N 1
ATOM 4555 C CA . GLU B 1 276 ? 15.016 12.328 8.438 1 98.56 276 GLU B CA 1
ATOM 4556 C C . GLU B 1 276 ? 15.875 12.938 9.547 1 98.56 276 GLU B C 1
ATOM 4558 O O . GLU B 1 276 ? 17.031 13.281 9.328 1 98.56 276 GLU B O 1
ATOM 4563 N N . VAL B 1 277 ? 15.297 13.094 10.672 1 98.75 277 VAL B N 1
ATOM 4564 C CA . VAL B 1 277 ? 16.016 13.594 11.836 1 98.75 277 VAL B CA 1
ATOM 4565 C C . VAL B 1 277 ? 16.188 12.477 12.859 1 98.75 277 VAL B C 1
ATOM 4567 O O . VAL B 1 277 ? 15.227 11.797 13.211 1 98.75 277 VAL B O 1
ATOM 4570 N N . ASP B 1 278 ? 17.359 12.266 13.258 1 98.5 278 ASP B N 1
ATOM 4571 C CA . ASP B 1 278 ? 17.656 11.531 14.484 1 98.5 278 ASP B CA 1
ATOM 4572 C C . ASP B 1 278 ? 17.531 12.438 15.711 1 98.5 278 ASP B C 1
ATOM 4574 O O . ASP B 1 278 ? 18.438 13.242 15.984 1 98.5 278 ASP B O 1
ATOM 4578 N N . VAL B 1 279 ? 16.516 12.281 16.469 1 98.69 279 VAL B N 1
ATOM 4579 C CA . VAL B 1 279 ? 16.156 13.258 17.5 1 98.69 279 VAL B CA 1
ATOM 4580 C C . VAL B 1 279 ? 17.172 13.195 18.641 1 98.69 279 VAL B C 1
ATOM 4582 O O . VAL B 1 279 ? 17.75 14.219 19.016 1 98.69 279 VAL B O 1
ATOM 4585 N N . PRO B 1 280 ? 17.469 11.977 19.188 1 98.31 280 PRO B N 1
ATOM 4586 C CA . PRO B 1 280 ? 18.469 11.953 20.25 1 98.31 280 PRO B CA 1
ATOM 4587 C C . PRO B 1 280 ? 19.859 12.375 19.766 1 98.31 280 PRO B C 1
ATOM 4589 O O . PRO B 1 280 ? 20.594 13.039 20.5 1 98.31 280 PRO B O 1
ATOM 4592 N N . GLY B 1 281 ? 20.125 12 18.562 1 98.38 281 GLY B N 1
ATOM 4593 C CA . GLY B 1 281 ? 21.422 12.312 18.016 1 98.38 281 GLY B CA 1
ATOM 4594 C C . GLY B 1 281 ? 21.531 13.727 17.484 1 98.38 281 GLY B C 1
ATOM 4595 O O . GLY B 1 281 ? 22.625 14.211 17.172 1 98.38 281 GLY B O 1
ATOM 4596 N N . LYS B 1 282 ? 20.453 14.359 17.344 1 98.31 282 LYS B N 1
ATOM 4597 C CA . LYS B 1 282 ? 20.344 15.727 16.859 1 98.31 282 LYS B CA 1
ATOM 4598 C C . LYS B 1 282 ? 21.047 15.898 15.516 1 98.31 282 LYS B C 1
ATOM 4600 O O . LYS B 1 282 ? 21.859 16.812 15.344 1 98.31 282 LYS B O 1
ATOM 4605 N N . THR B 1 283 ? 20.797 15 14.641 1 98.19 283 THR B N 1
ATOM 4606 C CA . THR B 1 283 ? 21.312 15.055 13.273 1 98.19 283 THR B CA 1
ATOM 4607 C C . THR B 1 283 ? 20.188 14.883 12.266 1 98.19 283 THR B C 1
ATOM 4609 O O . THR B 1 283 ? 19.141 14.312 12.578 1 98.19 283 THR B O 1
ATOM 4612 N N . ALA B 1 284 ? 20.406 15.461 11.133 1 97.81 284 ALA B N 1
ATOM 4613 C CA . ALA B 1 284 ? 19.453 15.375 10.039 1 97.81 284 ALA B CA 1
ATOM 4614 C C . ALA B 1 284 ? 20.141 14.93 8.75 1 97.81 284 ALA B C 1
ATOM 4616 O O . ALA B 1 284 ? 21.312 15.242 8.516 1 97.81 284 ALA B O 1
ATOM 4617 N N . ARG B 1 285 ? 19.422 14.188 7.953 1 96.94 285 ARG B N 1
ATOM 4618 C CA . ARG B 1 285 ? 19.906 13.797 6.641 1 96.94 285 ARG B CA 1
ATOM 4619 C C . ARG B 1 285 ? 18.781 13.727 5.621 1 96.94 285 ARG B C 1
ATOM 4621 O O . ARG B 1 285 ? 17.656 13.367 5.961 1 96.94 285 ARG B O 1
ATOM 4628 N N . VAL B 1 286 ? 19.094 14.031 4.363 1 97.25 286 VAL B N 1
ATOM 4629 C CA . VAL B 1 286 ? 18.141 13.852 3.266 1 97.25 286 VAL B CA 1
ATOM 4630 C C . VAL B 1 286 ? 18 12.367 2.949 1 97.25 286 VAL B C 1
ATOM 4632 O O . VAL B 1 286 ? 18.984 11.68 2.686 1 97.25 286 VAL B O 1
ATOM 4635 N N . VAL B 1 287 ? 16.75 11.906 2.938 1 97.12 287 VAL B N 1
ATOM 4636 C CA . VAL B 1 287 ? 16.562 10.484 2.689 1 97.12 287 VAL B CA 1
ATOM 4637 C C . VAL B 1 287 ? 15.859 10.281 1.345 1 97.12 287 VAL B C 1
ATOM 4639 O O . VAL B 1 287 ? 15.844 9.172 0.805 1 97.12 287 VAL B O 1
ATOM 4642 N N . VAL B 1 288 ? 15.242 11.242 0.844 1 96.38 288 VAL B N 1
ATOM 4643 C CA . VAL B 1 288 ? 14.703 11.242 -0.511 1 96.38 288 VAL B CA 1
ATOM 4644 C C . VAL B 1 288 ? 14.969 12.594 -1.169 1 96.38 288 VAL B C 1
ATOM 4646 O O . VAL B 1 288 ? 14.734 13.648 -0.566 1 96.38 288 VAL B O 1
ATOM 4649 N N . ASP B 1 289 ? 15.547 12.648 -2.279 1 94.62 289 ASP B N 1
ATOM 4650 C CA . ASP B 1 289 ? 15.641 13.781 -3.199 1 94.62 289 ASP B CA 1
ATOM 4651 C C . ASP B 1 289 ? 14.914 13.484 -4.508 1 94.62 289 ASP B C 1
ATOM 4653 O O . ASP B 1 289 ? 15.297 12.578 -5.25 1 94.62 289 ASP B O 1
ATOM 4657 N N . SER B 1 290 ? 13.82 14.211 -4.734 1 91.88 290 SER B N 1
ATOM 4658 C CA . SER B 1 290 ? 12.984 13.914 -5.895 1 91.88 290 SER B CA 1
ATOM 4659 C C . SER B 1 290 ? 12.227 15.156 -6.363 1 91.88 290 SER B C 1
ATOM 4661 O O . SER B 1 290 ? 11.742 15.938 -5.543 1 91.88 290 SER B O 1
ATOM 4663 N N . THR B 1 291 ? 11.992 15.227 -7.664 1 89.56 291 THR B N 1
ATOM 4664 C CA . THR B 1 291 ? 11.211 16.328 -8.219 1 89.56 291 THR B CA 1
ATOM 4665 C C . THR B 1 291 ? 9.742 16.203 -7.812 1 89.56 291 THR B C 1
ATOM 4667 O O . THR B 1 291 ? 9.016 17.203 -7.797 1 89.56 291 THR B O 1
ATOM 4670 N N . TYR B 1 292 ? 9.305 15 -7.402 1 91.56 292 TYR B N 1
ATOM 4671 C CA . TYR B 1 292 ? 7.93 14.805 -6.953 1 91.56 292 TYR B CA 1
ATOM 4672 C C . TYR B 1 292 ? 7.715 15.422 -5.578 1 91.56 292 TYR B C 1
ATOM 4674 O O . TYR B 1 292 ? 6.574 15.57 -5.129 1 91.56 292 TYR B O 1
ATOM 4682 N N . LEU B 1 293 ? 8.82 15.82 -5 1 94.38 293 LEU B N 1
ATOM 4683 C CA . LEU B 1 293 ? 8.758 16.453 -3.691 1 94.38 293 LEU B CA 1
ATOM 4684 C C . LEU B 1 293 ? 9.117 17.938 -3.787 1 94.38 293 LEU B C 1
ATOM 4686 O O . LEU B 1 293 ? 9.602 18.531 -2.818 1 94.38 293 LEU B O 1
ATOM 4690 N N . ALA B 1 294 ? 8.914 18.516 -4.918 1 91.44 294 ALA B N 1
ATOM 4691 C CA . ALA B 1 294 ? 9.281 19.906 -5.133 1 91.44 294 ALA B CA 1
ATOM 4692 C C . ALA B 1 294 ? 8.609 20.812 -4.105 1 91.44 294 ALA B C 1
ATOM 4694 O O . ALA B 1 294 ? 9.211 21.781 -3.631 1 91.44 294 ALA B O 1
ATOM 4695 N N . SER B 1 295 ? 7.387 20.516 -3.791 1 93.06 295 SER B N 1
ATOM 4696 C CA . SER B 1 295 ? 6.629 21.266 -2.795 1 93.06 295 SER B CA 1
ATOM 4697 C C . SER B 1 295 ? 6.062 20.344 -1.722 1 93.06 295 SER B C 1
ATOM 4699 O O . SER B 1 295 ? 4.879 20.438 -1.383 1 93.06 295 SER B O 1
ATOM 4701 N N . ALA B 1 296 ? 6.93 19.469 -1.242 1 96.19 296 ALA B N 1
ATOM 4702 C CA . ALA B 1 296 ? 6.5 18.578 -0.164 1 96.19 296 ALA B CA 1
ATOM 4703 C C . ALA B 1 296 ? 6.004 19.375 1.038 1 96.19 296 ALA B C 1
ATOM 4705 O O . ALA B 1 296 ? 6.695 20.281 1.522 1 96.19 296 ALA B O 1
ATOM 4706 N N . SER B 1 297 ? 4.801 18.984 1.521 1 97.44 297 SER B N 1
ATOM 4707 C CA . SER B 1 297 ? 4.18 19.875 2.49 1 97.44 297 SER B CA 1
ATOM 4708 C C . SER B 1 297 ? 3.865 19.156 3.793 1 97.44 297 SER B C 1
ATOM 4710 O O . SER B 1 297 ? 3.803 19.781 4.855 1 97.44 297 SER B O 1
ATOM 4712 N N . ALA B 1 298 ? 3.549 17.859 3.748 1 98.88 298 ALA B N 1
ATOM 4713 C CA . ALA B 1 298 ? 3.209 17.125 4.965 1 98.88 298 ALA B CA 1
ATOM 4714 C C . ALA B 1 298 ? 3.521 15.641 4.812 1 98.88 298 ALA B C 1
ATOM 4716 O O . ALA B 1 298 ? 3.721 15.148 3.697 1 98.88 298 ALA B O 1
ATOM 4717 N N . VAL B 1 299 ? 3.656 14.969 5.926 1 98.88 299 VAL B N 1
ATOM 4718 C CA . VAL B 1 299 ? 4.004 13.555 5.984 1 98.88 299 VAL B CA 1
ATOM 4719 C C . VAL B 1 299 ? 3.074 12.828 6.957 1 98.88 299 VAL B C 1
ATOM 4721 O O . VAL B 1 299 ? 2.809 13.328 8.055 1 98.88 299 VAL B O 1
ATOM 4724 N N . SER B 1 300 ? 2.568 11.711 6.539 1 98.75 300 SER B N 1
ATOM 4725 C CA . SER B 1 300 ? 1.737 10.875 7.395 1 98.75 300 SER B CA 1
ATOM 4726 C C . SER B 1 300 ? 2.125 9.406 7.27 1 98.75 300 SER B C 1
ATOM 4728 O O . SER B 1 300 ? 2.41 8.922 6.172 1 98.75 300 SER B O 1
ATOM 4730 N N . PHE B 1 301 ? 2.078 8.672 8.375 1 98.25 301 PHE B N 1
ATOM 4731 C CA . PHE B 1 301 ? 2.33 7.234 8.344 1 98.25 301 PHE B CA 1
ATOM 4732 C C . PHE B 1 301 ? 1.146 6.488 7.746 1 98.25 301 PHE B C 1
ATOM 4734 O O . PHE B 1 301 ? -0.007 6.867 7.965 1 98.25 301 PHE B O 1
ATOM 4741 N N . GLY B 1 302 ? 1.503 5.414 7.043 1 97.75 302 GLY B N 1
ATOM 4742 C CA . GLY B 1 302 ? 0.466 4.418 6.832 1 97.75 302 GLY B CA 1
ATOM 4743 C C . GLY B 1 302 ? -0.061 3.824 8.125 1 97.75 302 GLY B C 1
ATOM 4744 O O . GLY B 1 302 ? 0.625 3.846 9.148 1 97.75 302 GLY B O 1
ATOM 4745 N N . ARG B 1 303 ? -1.306 3.285 8.047 1 97.12 303 ARG B N 1
ATOM 4746 C CA . ARG B 1 303 ? -1.914 2.852 9.305 1 97.12 303 ARG B CA 1
ATOM 4747 C C . ARG B 1 303 ? -2.408 1.411 9.203 1 97.12 303 ARG B C 1
ATOM 4749 O O . ARG B 1 303 ? -3.045 0.901 10.125 1 97.12 303 ARG B O 1
ATOM 4756 N N . THR B 1 304 ? -2.102 0.765 8.086 1 96.31 304 THR B N 1
ATOM 4757 C CA . THR B 1 304 ? -2.631 -0.583 7.91 1 96.31 304 THR B CA 1
ATOM 4758 C C . THR B 1 304 ? -1.501 -1.608 7.891 1 96.31 304 THR B C 1
ATOM 4760 O O . THR B 1 304 ? -0.323 -1.244 7.887 1 96.31 304 THR B O 1
ATOM 4763 N N . ARG B 1 305 ? -1.948 -2.877 7.828 1 92.25 305 ARG B N 1
ATOM 4764 C CA . ARG B 1 305 ? -1.002 -3.98 7.699 1 92.25 305 ARG B CA 1
ATOM 4765 C C . ARG B 1 305 ? -0.193 -3.865 6.414 1 92.25 305 ARG B C 1
ATOM 4767 O O . ARG B 1 305 ? 0.957 -4.305 6.355 1 92.25 305 ARG B O 1
ATOM 4774 N N . LEU B 1 306 ? -0.718 -3.221 5.488 1 94.38 306 LEU B N 1
ATOM 4775 C CA . LEU B 1 306 ? -0.131 -3.207 4.152 1 94.38 306 LEU B CA 1
ATOM 4776 C C . LEU B 1 306 ? 0.865 -2.062 4.008 1 94.38 306 LEU B C 1
ATOM 4778 O O . LEU B 1 306 ? 1.635 -2.02 3.045 1 94.38 306 LEU B O 1
ATOM 4782 N N . ASP B 1 307 ? 0.841 -1.099 5.008 1 95.19 307 ASP B N 1
ATOM 4783 C CA . ASP B 1 307 ? 1.668 0.085 4.793 1 95.19 307 ASP B CA 1
ATOM 4784 C C . ASP B 1 307 ? 2.172 0.649 6.121 1 95.19 307 ASP B C 1
ATOM 4786 O O . ASP B 1 307 ? 2.441 1.848 6.23 1 95.19 307 ASP B O 1
ATOM 4790 N N . ARG B 1 308 ? 2.359 -0.151 7.129 1 92.44 308 ARG B N 1
ATOM 4791 C CA . ARG B 1 308 ? 2.73 0.33 8.453 1 92.44 308 ARG B CA 1
ATOM 4792 C C . ARG B 1 308 ? 4.125 0.946 8.445 1 92.44 308 ARG B C 1
ATOM 4794 O O . ARG B 1 308 ? 4.461 1.751 9.32 1 92.44 308 ARG B O 1
ATOM 4801 N N . ASP B 1 309 ? 4.965 0.633 7.473 1 92.56 309 ASP B N 1
ATOM 4802 C CA . ASP B 1 309 ? 6.316 1.17 7.367 1 92.56 309 ASP B CA 1
ATOM 4803 C C . ASP B 1 309 ? 6.438 2.123 6.18 1 92.56 309 ASP B C 1
ATOM 4805 O O . ASP B 1 309 ? 7.508 2.246 5.582 1 92.56 309 ASP B O 1
ATOM 4809 N N . SER B 1 310 ? 5.328 2.666 5.887 1 96.88 310 SER B N 1
ATOM 4810 C CA . SER B 1 310 ? 5.301 3.607 4.773 1 96.88 310 SER B CA 1
ATOM 4811 C C . SER B 1 310 ? 4.883 5 5.238 1 96.88 310 SER B C 1
ATOM 4813 O O . SER B 1 310 ? 4.109 5.137 6.188 1 96.88 310 SER B O 1
ATOM 4815 N N . LEU B 1 311 ? 5.434 5.988 4.582 1 98.38 311 LEU B N 1
ATOM 4816 C CA . LEU B 1 311 ? 5.039 7.383 4.738 1 98.38 311 LEU B CA 1
ATOM 4817 C C . LEU B 1 311 ? 4.328 7.891 3.492 1 98.38 311 LEU B C 1
ATOM 4819 O O . LEU B 1 311 ? 4.75 7.605 2.369 1 98.38 311 LEU B O 1
ATOM 4823 N N . TYR B 1 312 ? 3.266 8.555 3.711 1 98.69 312 TYR B N 1
ATOM 4824 C CA . TYR B 1 312 ? 2.607 9.281 2.631 1 98.69 312 TYR B CA 1
ATOM 4825 C C . TYR B 1 312 ? 2.885 10.773 2.727 1 98.69 312 TYR B C 1
ATOM 4827 O O . TYR B 1 312 ? 2.863 11.344 3.818 1 98.69 312 TYR B O 1
ATOM 4835 N N . ILE B 1 313 ? 3.131 11.375 1.55 1 98.62 313 ILE B N 1
ATOM 4836 C CA . ILE B 1 313 ? 3.543 12.773 1.526 1 98.62 313 ILE B CA 1
ATOM 4837 C C . ILE B 1 313 ? 2.674 13.547 0.538 1 98.62 313 ILE B C 1
ATOM 4839 O O . ILE B 1 313 ? 2.469 13.109 -0.595 1 98.62 313 ILE B O 1
ATOM 4843 N N . SER B 1 314 ? 2.125 14.633 1.001 1 98.25 314 SER B N 1
ATOM 4844 C CA . SER B 1 314 ? 1.488 15.594 0.102 1 98.25 314 SER B CA 1
ATOM 4845 C C . SER B 1 314 ? 2.514 16.547 -0.513 1 98.25 314 SER B C 1
ATOM 4847 O O . SER B 1 314 ? 3.457 16.969 0.158 1 98.25 314 SER B O 1
ATOM 4849 N N . SER B 1 315 ? 2.326 16.812 -1.773 1 95.38 315 SER B N 1
ATOM 4850 C CA . SER B 1 315 ? 3.25 17.672 -2.514 1 95.38 315 SER B CA 1
ATOM 4851 C C . SER B 1 315 ? 2.557 18.344 -3.689 1 95.38 315 SER B C 1
ATOM 4853 O O . SER B 1 315 ? 1.325 18.391 -3.75 1 95.38 315 SER B O 1
ATOM 4855 N N . ALA B 1 316 ? 3.34 19.062 -4.422 1 90.69 316 ALA B N 1
ATOM 4856 C CA . ALA B 1 316 ? 2.947 19.672 -5.688 1 90.69 316 ALA B CA 1
ATOM 4857 C C . ALA B 1 316 ? 4.16 19.922 -6.578 1 90.69 316 ALA B C 1
ATOM 4859 O O . ALA B 1 316 ? 5.289 19.578 -6.211 1 90.69 316 ALA B O 1
ATOM 4860 N N . GLY B 1 317 ? 3.869 20.281 -7.816 1 80.81 317 GLY B N 1
ATOM 4861 C CA . GLY B 1 317 ? 4.949 20.781 -8.656 1 80.81 317 GLY B CA 1
ATOM 4862 C C . GLY B 1 317 ? 5.605 22.031 -8.109 1 80.81 317 GLY B C 1
ATOM 4863 O O . GLY B 1 317 ? 5.18 22.562 -7.082 1 80.81 317 GLY B O 1
ATOM 4864 N N . THR B 1 318 ? 6.719 22.312 -8.797 1 74.31 318 THR B N 1
ATOM 4865 C CA . THR B 1 318 ? 7.477 23.484 -8.367 1 74.31 318 THR B CA 1
ATOM 4866 C C . THR B 1 318 ? 6.629 24.75 -8.453 1 74.31 318 THR B C 1
ATOM 4868 O O . THR B 1 318 ? 5.887 24.938 -9.414 1 74.31 318 THR B O 1
ATOM 4871 N N . LEU B 1 319 ? 6.723 25.391 -7.309 1 60.5 319 LEU B N 1
ATOM 4872 C CA . LEU B 1 319 ? 6.082 26.703 -7.266 1 60.5 319 LEU B CA 1
ATOM 4873 C C . LEU B 1 319 ? 6.746 27.656 -8.242 1 60.5 319 LEU B C 1
ATOM 4875 O O . LEU B 1 319 ? 7.977 27.75 -8.297 1 60.5 319 LEU B O 1
ATOM 4879 N N . ASP B 1 320 ? 6.086 28.078 -9.25 1 54.97 320 ASP B N 1
ATOM 4880 C CA . ASP B 1 320 ? 6.535 29.203 -10.055 1 54.97 320 ASP B CA 1
ATOM 4881 C C . ASP B 1 320 ? 6.215 30.531 -9.367 1 54.97 320 ASP B C 1
ATOM 4883 O O . ASP B 1 320 ? 5.051 30.938 -9.297 1 54.97 320 ASP B O 1
ATOM 4887 N N . PRO B 1 321 ? 7.234 31 -8.703 1 52.34 321 PRO B N 1
ATOM 4888 C CA . PRO B 1 321 ? 6.973 32.25 -7.973 1 52.34 321 PRO B CA 1
ATOM 4889 C C . PRO B 1 321 ? 6.352 33.312 -8.852 1 52.34 321 PRO B C 1
ATOM 4891 O O . PRO B 1 321 ? 5.715 34.25 -8.344 1 52.34 321 PRO B O 1
ATOM 4894 N N . THR B 1 322 ? 6.781 33.25 -10.125 1 51.75 322 THR B N 1
ATOM 4895 C CA . THR B 1 322 ? 6.207 34.25 -10.992 1 51.75 322 THR B CA 1
ATOM 4896 C C . THR B 1 322 ? 4.703 34.062 -11.148 1 51.75 322 THR B C 1
ATOM 4898 O O . THR B 1 322 ? 3.971 35 -11.445 1 51.75 322 THR B O 1
ATOM 4901 N N . LEU B 1 323 ? 4.383 32.812 -10.867 1 47.91 323 LEU B N 1
ATOM 4902 C CA . LEU B 1 323 ? 2.971 32.5 -11.055 1 47.91 323 LEU B CA 1
ATOM 4903 C C . LEU B 1 323 ? 2.277 32.312 -9.711 1 47.91 323 LEU B C 1
ATOM 4905 O O . LEU B 1 323 ? 1.055 32.156 -9.656 1 47.91 323 LEU B O 1
ATOM 4909 N N . THR B 1 324 ? 3.002 32.625 -8.672 1 43.88 324 THR B N 1
ATOM 4910 C CA . THR B 1 324 ? 2.541 32.375 -7.312 1 43.88 324 THR B CA 1
ATOM 4911 C C . THR B 1 324 ? 1.854 31.016 -7.215 1 43.88 324 THR B C 1
ATOM 4913 O O . THR B 1 324 ? 0.911 30.844 -6.438 1 43.88 324 THR B O 1
ATOM 4916 N N . ARG B 1 325 ? 1.87 30.406 -8.211 1 49.5 325 ARG B N 1
ATOM 4917 C CA . ARG B 1 325 ? 1.297 29.062 -8.211 1 49.5 325 ARG B CA 1
ATOM 4918 C C . ARG B 1 325 ? 2.307 28.047 -8.711 1 49.5 325 ARG B C 1
ATOM 4920 O O . ARG B 1 325 ? 3.324 28.406 -9.305 1 49.5 325 ARG B O 1
ATOM 4927 N N . ASN B 1 326 ? 2.252 26.812 -8.219 1 53.38 326 ASN B N 1
ATOM 4928 C CA . ASN B 1 326 ? 3.096 25.75 -8.734 1 53.38 326 ASN B CA 1
ATOM 4929 C C . ASN B 1 326 ? 2.971 25.609 -10.25 1 53.38 326 ASN B C 1
ATOM 4931 O O . ASN B 1 326 ? 1.953 26 -10.828 1 53.38 326 ASN B O 1
ATOM 4935 N N . SER B 1 327 ? 4.059 25.5 -10.945 1 52.09 327 SER B N 1
ATOM 4936 C CA . SER B 1 327 ? 4.008 25.406 -12.398 1 52.09 327 SER B CA 1
ATOM 4937 C C . SER B 1 327 ? 2.768 24.656 -12.859 1 52.09 327 SER B C 1
ATOM 4939 O O . SER B 1 327 ? 2.283 23.75 -12.164 1 52.09 327 SER B O 1
ATOM 4941 N N . THR B 1 328 ? 1.92 25.312 -13.641 1 50.25 328 THR B N 1
ATOM 4942 C CA . THR B 1 328 ? 0.666 24.891 -14.258 1 50.25 328 THR B CA 1
ATOM 4943 C C . THR B 1 328 ? 0.75 23.438 -14.719 1 50.25 328 THR B C 1
ATOM 4945 O O . THR B 1 328 ? -0.27 22.828 -15.039 1 50.25 328 THR B O 1
ATOM 4948 N N . ALA B 1 329 ? 1.946 22.953 -14.773 1 52.41 329 ALA B N 1
ATOM 4949 C CA . ALA B 1 329 ? 1.959 21.656 -15.461 1 52.41 329 ALA B CA 1
ATOM 4950 C C . ALA B 1 329 ? 1.71 20.516 -14.477 1 52.41 329 ALA B C 1
ATOM 4952 O O . ALA B 1 329 ? 1.227 19.453 -14.867 1 52.41 329 ALA B O 1
ATOM 4953 N N . THR B 1 330 ? 1.906 20.875 -13.047 1 63.25 330 THR B N 1
ATOM 4954 C CA . THR B 1 330 ? 1.69 19.734 -12.172 1 63.25 330 THR B CA 1
ATOM 4955 C C . THR B 1 330 ? 0.907 20.156 -10.93 1 63.25 330 THR B C 1
ATOM 4957 O O . THR B 1 330 ? 1.308 21.078 -10.211 1 63.25 330 THR B O 1
ATOM 4960 N N . GLY B 1 331 ? -0.288 19.703 -10.789 1 83.38 331 GLY B N 1
ATOM 4961 C CA . GLY B 1 331 ? -1.123 19.922 -9.617 1 83.38 331 GLY B CA 1
ATOM 4962 C C . GLY B 1 331 ? -0.652 19.141 -8.398 1 83.38 331 GLY B C 1
ATOM 4963 O O . GLY B 1 331 ? 0.552 19.016 -8.164 1 83.38 331 GLY B O 1
ATOM 4964 N N . GLY B 1 332 ? -1.541 18.891 -7.473 1 92.44 332 GLY B N 1
ATOM 4965 C CA . GLY B 1 332 ? -1.226 18.141 -6.266 1 92.44 332 GLY B CA 1
ATOM 4966 C C . GLY B 1 332 ? -0.635 16.766 -6.543 1 92.44 332 GLY B C 1
ATOM 4967 O O . GLY B 1 332 ? -1.006 16.109 -7.52 1 92.44 332 GLY B O 1
ATOM 4968 N N . ILE B 1 333 ? 0.291 16.453 -5.73 1 94.56 333 ILE B N 1
ATOM 4969 C CA . ILE B 1 333 ? 0.948 15.156 -5.848 1 94.56 333 ILE B CA 1
ATOM 4970 C C . ILE B 1 333 ? 0.878 14.422 -4.512 1 94.56 333 ILE B C 1
ATOM 4972 O O . ILE B 1 333 ? 1.065 15.023 -3.453 1 94.56 333 ILE B O 1
ATOM 4976 N N . VAL B 1 334 ? 0.562 13.133 -4.531 1 96.94 334 VAL B N 1
ATOM 4977 C CA . VAL B 1 334 ? 0.698 12.242 -3.385 1 96.94 334 VAL B CA 1
ATOM 4978 C C . VAL B 1 334 ? 1.718 11.148 -3.695 1 96.94 334 VAL B C 1
ATOM 4980 O O . VAL B 1 334 ? 1.616 10.477 -4.719 1 96.94 334 VAL B O 1
ATOM 4983 N N . VAL B 1 335 ? 2.703 11.023 -2.82 1 96.81 335 VAL B N 1
ATOM 4984 C CA . VAL B 1 335 ? 3.688 9.961 -2.99 1 96.81 335 VAL B CA 1
ATOM 4985 C C . VAL B 1 335 ? 3.744 9.102 -1.728 1 96.81 335 VAL B C 1
ATOM 4987 O O . VAL B 1 335 ? 3.291 9.523 -0.662 1 96.81 335 VAL B O 1
ATOM 4990 N N . ARG B 1 336 ? 4.277 7.895 -1.89 1 97.69 336 ARG B N 1
ATOM 4991 C CA . ARG B 1 336 ? 4.602 6.996 -0.784 1 97.69 336 ARG B CA 1
ATOM 4992 C C . ARG B 1 336 ? 6.105 6.766 -0.689 1 97.69 336 ARG B C 1
ATOM 4994 O O . ARG B 1 336 ? 6.777 6.574 -1.707 1 97.69 336 ARG B O 1
ATOM 5001 N N . VAL B 1 337 ? 6.59 6.832 0.493 1 97.06 337 VAL B N 1
ATOM 5002 C CA . VAL B 1 337 ? 7.977 6.484 0.782 1 97.06 337 VAL B CA 1
ATOM 5003 C C . VAL B 1 337 ? 8.023 5.316 1.764 1 97.06 337 VAL B C 1
ATOM 5005 O O . VAL B 1 337 ? 7.359 5.344 2.803 1 97.06 337 VAL B O 1
ATOM 5008 N N . ASP B 1 338 ? 8.805 4.332 1.448 1 94.25 338 ASP B N 1
ATOM 5009 C CA . ASP B 1 338 ? 8.891 3.164 2.318 1 94.25 338 ASP B CA 1
ATOM 5010 C C . ASP B 1 338 ? 10.164 3.201 3.164 1 94.25 338 ASP B C 1
ATOM 5012 O O . ASP B 1 338 ? 11.258 3.424 2.643 1 94.25 338 ASP B O 1
ATOM 5016 N N . LEU B 1 339 ? 9.922 2.963 4.41 1 94 339 LEU B N 1
ATOM 5017 C CA . LEU B 1 339 ? 11.031 2.941 5.359 1 94 339 LEU B CA 1
ATOM 5018 C C . LEU B 1 339 ? 11.758 1.605 5.309 1 94 339 LEU B C 1
ATOM 5020 O O . LEU B 1 339 ? 11.156 0.574 5 1 94 339 LEU B O 1
ATOM 5024 N N . PRO B 1 340 ? 13.031 1.613 5.559 1 83.94 340 PRO B N 1
ATOM 5025 C CA . PRO B 1 340 ? 13.781 0.356 5.531 1 83.94 340 PRO B CA 1
ATOM 5026 C C . PRO B 1 340 ? 13.422 -0.574 6.684 1 83.94 340 PRO B C 1
ATOM 5028 O O . PRO B 1 340 ? 12.992 -0.111 7.746 1 83.94 340 PRO B O 1
#

Foldseek 3Di:
DPPPPPPPPDPPPPPPPPPPPPPPCFDPDAAFDKFFPDFDLPPQFWFEWEAALVGWIWTWFQQAQFIWIDDPVDIFTQDGDPPFGTWAAWEALDHQKIKIWGFNDDLQWGDQQGTFIKIWHCVQVPPPDPPVPDPRRRIDMDTQERPRPAIAWHYKYALDNNDRFKMWIQRFQQQFIKIAGRVNRDIDTAGRDPQSAADPDDRSGGWAAWDDDDQWIWTATLRQAFTKIFGADSVGGHGDDDIGTLEGNHNFHYWDADNVRQKIWTQRAQQQFIKIARRVVSDIGTNHHHQLSRGWHYWYFGNDPVGRQKIKTKTHGHCPVVVNTHPSPTRITIMMTGDD/DPPPPPPPPDPPPPPPPPPPPPPPCFDPAAAFDKFFPDFDLPPQFWFEWEAALVGWIWTWFQQAQFIWIDDPVDIFTQDGDPPFGTWAAWEALDHQKIKIWTFNDDLQWGDQQGTFIKIWHCVQVPPPDPPVPDPRNRIDMDTQEGPRPAIAWHYKYALDNNDRFKMWIQRFQQQFIKIAGRVNRDIDTAGHDPQSAADPDDRSGGWAAWDDDDQWIWTATLRQAFTKIFGADSVGGHGDDDIGTLEGNHNFHYWDADPVRQKIWTQRAQQQFIKIARRVVSDIHTRHHHQLSRGWNYWYFGNDPVTRQKIKTKTRGHQPVVVNTHPSVTRITIMMTGDD